Protein 7JID (pdb70)

Radius of gyration: 26.34 Å; Cα contacts (8 Å, |Δi|>4): 1185; chains: 2; bounding box: 54×56×80 Å

Solvent-accessible surface area: 23822 Å² total; per-residue (Å²): 90,57,0,0,0,4,25,30,181,30,51,23,0,29,44,0,15,141,35,0,100,148,76,68,29,100,27,31,23,17,158,16,154,8,25,59,24,53,19,0,49,149,23,1,44,139,35,150,5,63,18,0,0,0,23,39,28,74,45,65,20,119,79,67,70,27,28,10,10,5,57,59,122,57,48,24,26,38,0,1,69,14,0,0,2,0,0,0,0,0,0,23,7,0,65,138,76,127,20,11,1,0,3,14,7,9,0,21,0,0,49,17,40,10,106,146,49,102,126,66,145,6,20,48,23,122,51,89,16,71,10,96,33,4,22,26,2,6,0,7,1,7,0,5,34,0,3,63,54,2,69,127,38,1,0,1,0,0,14,2,34,26,0,4,46,138,60,43,90,55,0,17,0,29,54,7,53,83,94,105,64,4,8,34,32,31,0,0,0,0,0,4,58,36,0,2,59,19,3,0,51,0,0,76,92,119,32,38,3,4,4,0,4,0,0,17,34,29,0,11,20,49,72,0,4,29,29,0,76,101,71,72,72,112,138,38,118,65,104,72,19,49,56,128,84,28,89,88,105,51,124,7,26,51,5,7,0,25,2,23,7,95,81,1,69,87,94,37,103,132,17,40,66,2,58,64,0,0,108,69,0,0,59,118,9,174,105,106,136,38,62,0,0,0,5,25,40,192,32,51,24,0,46,41,0,8,140,31,0,93,143,65,42,10,99,26,34,20,23,157,17,153,6,27,55,30,64,14,0,50,158,14,1,39,124,30,150,5,63,19,0,0,0,22,36,28,74,44,71,18,121,78,74,76,27,28,7,10,5,54,53,121,59,52,24,24,35,0,1,68,14,0,0,1,1,0,0,0,0,0,22,6,0,70,142,79,122,23,10,0,0,3,15,8,9,0,22,0,0,51,16,37,11,103,154,51,95,126,66,140,7,17,50,21,116,52,101,17,71,11,96,33,5,20,25,2,7,0,7,2,8,0,5,36,0,3,58,52,3,69,127,36,1,0,1,0,0,13,2,35,27,0,3,42,135,127,38,96,51,0,16,0,16,59,7,80,84,96,98,79,3,9,34,31,32,0,1,0,0,0,4,42,20,0,2,59,19,3,2,54,0,0,66,98,107,31,36,4,5,5,0,3,0,0,15,35,39,1,9,18,45,92,0,2,31,27,10,79,99,80,85,99,116,114,24,119,67,104,76,28,45,70,127,89,28,89,91,120,54,87,8,30,47,6,8,0,25,2,23,8,95,83,0,68,97,90,43,106,134,14,34,63,3,69,72,0,0,120,77,0,0,60,134,77

InterPro domains:
  IPR005913 dTDP-4-dehydrorhamnose reductase [PTHR10491] (2-286)
  IPR029903 RmlD-like, substrate binding domain [PF04321] (1-130)
  IPR036291 NAD(P)-binding domain superfamily [SSF51735] (1-277)

Organism: Acanthamoeba polyphaga mimivirus (NCBI:txid212035)

Secondary structure (DSSP, 8-state):
-EEEEETTTSHHHHHHHHHHHHTT-EEEE--S-TT-HHHHHHHHHHH--SEEEE------BTTBSSGGGGGSTT-HHHHHIIIIIHHHHHHHHHHHTT-EEEEEEESTT--B--S--TT---B-TTPPP---SSHHHHHHHHHHHHHGGGTTTEEEEEE-S-B-SS--TTSHHHHHHH-SEE----B---BHHHHHHHHHHHHHTT--EEEE-S-SS-B-HHHHHHHHHHHT-TT---EE--HHHHHHHSSS----BPBP-HHHHHH-TTSPPHHHHHHHHHHH---/---EEEEETTTSHHHHHHHHHHHHTT-EEEE--S-TT-HHHHHHHHHHH--SEEEE------BTTBSSGGGGGSTT-HHHHHIIIIIHHHHHHHHHHHTT-EEEEEEESTT--B--S--TT---B-TTPPP---SSHHHHHHHHHHHHHGGGTTTEEEEEE-S-B-SS--TTSHHHHHHH-SEE----B---BHHHHHHHHHHHHHTT--EEEE-S-SS-B-HHHHHHHHHHHT-TT---EE--HHHHHHHSSS----B-B--HHHHHH-TTSPPHHHHHHHHHHT-

Nearest PDB structures (foldseek):
  7jid-assembly1_B  TM=1.001E+00  e=6.256E-58  Acanthamoeba polyphaga mimivirus
  4qqr-assembly1_A  TM=9.278E-01  e=8.305E-26  Arabidopsis thaliana
  4qqr-assembly1_B  TM=9.339E-01  e=2.997E-25  Arabidopsis thaliana
  1bxk-assembly1_A  TM=7.014E-01  e=3.763E-10  Escherichia coli
  1bxk-assembly1_B  TM=6.712E-01  e=4.752E-10  Escherichia coli

B-factor: mean 19.48, std 9.85, range [5.67, 82.13]

Structure (mmCIF, N/CA/C/O backbone):
data_7JID
#
_entry.id   7JID
#
_cell.length_a   49.803
_cell.length_b   52.989
_cell.length_c   70.149
_cell.angle_alpha   81.940
_cell.angle_beta   88.680
_cell.angle_gamma   66.740
#
_symmetry.space_group_name_H-M   'P 1'
#
loop_
_entity.id
_entity.type
_entity.pdbx_description
1 polymer 'UDP-L-Rhamnose Synthase'
2 non-polymer '[[(2~{R},3~{S},4~{R},5~{R})-5-[2,4-bis(oxidanylidene)pyrimidin-1-yl]-3,4-bis(oxidanyl)oxolan-2-yl]methoxy-oxidanyl-phosphoryl] [(2~{R},3~{R},4~{R},5~{R},6~{S})-6-methyl-3,4,5-tris(oxidanyl)oxan-2-yl] hydrogen phosphate'
3 non-polymer 'NADP NICOTINAMIDE-ADENINE-DINUCLEOTIDE PHOSPHATE'
4 non-polymer 1,2-ETHANEDIOL
5 water water
#
loop_
_atom_site.group_PDB
_atom_site.id
_atom_site.type_symbol
_atom_site.label_atom_id
_atom_site.label_alt_id
_atom_site.label_comp_id
_atom_site.label_asym_id
_atom_site.label_entity_id
_atom_site.label_seq_id
_atom_site.pdbx_PDB_ins_code
_atom_site.Cartn_x
_atom_site.Cartn_y
_atom_site.Cartn_z
_atom_site.occupancy
_atom_site.B_iso_or_equiv
_atom_site.auth_seq_id
_atom_site.auth_comp_id
_atom_site.auth_asym_id
_atom_site.auth_atom_id
_atom_site.pdbx_PDB_model_num
ATOM 1 N N . MET A 1 4 ? -0.978 58.355 3.715 1.00 26.80 1 MET A N 1
ATOM 2 C CA . MET A 1 4 ? -0.675 57.654 5.010 1.00 24.05 1 MET A CA 1
ATOM 3 C C . MET A 1 4 ? 0.406 58.416 5.791 1.00 20.89 1 MET A C 1
ATOM 4 O O . MET A 1 4 ? 0.968 59.387 5.262 1.00 21.09 1 MET A O 1
ATOM 9 N N . LYS A 1 5 ? 0.702 57.953 7.007 1.00 20.12 2 LYS A N 1
ATOM 10 C CA . LYS A 1 5 ? 1.695 58.557 7.939 1.00 20.12 2 LYS A CA 1
ATOM 11 C C . LYS A 1 5 ? 2.931 57.654 8.016 1.00 17.34 2 LYS A C 1
ATOM 12 O O . LYS A 1 5 ? 2.773 56.489 8.387 1.00 17.37 2 LYS A O 1
ATOM 18 N N . TRP A 1 6 ? 4.094 58.204 7.667 1.00 15.52 3 TRP A N 1
ATOM 19 C CA . TRP A 1 6 ? 5.374 57.459 7.549 1.00 15.12 3 TRP A CA 1
ATOM 20 C C . TRP A 1 6 ? 6.356 58.006 8.579 1.00 14.77 3 TRP A C 1
ATOM 21 O O . TRP A 1 6 ? 6.720 59.223 8.490 1.00 17.04 3 TRP A O 1
ATOM 32 N N . LEU A 1 7 ? 6.740 57.172 9.539 1.00 15.07 4 LEU A N 1
ATOM 33 C CA . LEU A 1 7 ? 7.753 57.550 10.540 1.00 13.93 4 LEU A CA 1
ATOM 34 C C . LEU A 1 7 ? 9.127 57.109 10.013 1.00 12.76 4 LEU A C 1
ATOM 35 O O . LEU A 1 7 ? 9.275 55.907 9.801 1.00 13.16 4 LEU A O 1
ATOM 40 N N . ILE A 1 8 ? 10.028 58.058 9.846 1.00 13.63 5 ILE A N 1
ATOM 41 C CA . ILE A 1 8 ? 11.346 57.806 9.191 1.00 13.57 5 ILE A CA 1
ATOM 42 C C . ILE A 1 8 ? 12.454 57.989 10.226 1.00 13.70 5 ILE A C 1
ATOM 43 O O . ILE A 1 8 ? 12.698 59.124 10.668 1.00 15.68 5 ILE A O 1
ATOM 48 N N . PHE A 1 9 ? 13.186 56.915 10.461 1.00 13.24 6 PHE A N 1
ATOM 49 C CA . PHE A 1 9 ? 14.453 56.916 11.222 1.00 13.81 6 PHE A CA 1
ATOM 50 C C . PHE A 1 9 ? 15.599 57.122 10.231 1.00 12.19 6 PHE A C 1
ATOM 51 O O . PHE A 1 9 ? 15.569 56.479 9.172 1.00 11.81 6 PHE A O 1
ATOM 59 N N . GLY A 1 10 ? 16.513 58.038 10.519 1.00 12.85 7 GLY A N 1
ATOM 60 C CA . GLY A 1 10 ? 17.571 58.422 9.572 1.00 13.85 7 GLY A CA 1
ATOM 61 C C . GLY A 1 10 ? 17.084 59.448 8.560 1.00 15.71 7 GLY A C 1
ATOM 62 O O . GLY A 1 10 ? 17.674 59.582 7.461 1.00 15.58 7 GLY A O 1
ATOM 63 N N . ASN A 1 11 ? 16.010 60.183 8.879 1.00 17.26 8 ASN A N 1
ATOM 64 C CA . ASN A 1 11 ? 15.423 61.081 7.852 1.00 18.60 8 ASN A CA 1
ATOM 65 C C . ASN A 1 11 ? 16.332 62.281 7.537 1.00 17.83 8 ASN A C 1
ATOM 66 O O . ASN A 1 11 ? 16.069 62.918 6.520 1.00 19.58 8 ASN A O 1
ATOM 71 N N . LYS A 1 12 ? 17.366 62.581 8.333 1.00 16.67 9 LYS A N 1
ATOM 72 C CA . LYS A 1 12 ? 18.361 63.646 8.062 1.00 18.99 9 LYS A CA 1
ATOM 73 C C . LYS A 1 12 ? 19.554 63.074 7.314 1.00 15.92 9 LYS A C 1
ATOM 74 O O . LYS A 1 12 ? 20.434 63.828 6.923 1.00 18.38 9 LYS A O 1
ATOM 80 N N . GLY A 1 13 ? 19.601 61.762 7.148 1.00 14.56 10 GLY A N 1
ATOM 81 C CA . GLY A 1 13 ? 20.744 61.165 6.453 1.00 13.15 10 GLY A CA 1
ATOM 82 C C . GLY A 1 13 ? 20.639 61.346 4.950 1.00 12.71 10 GLY A C 1
ATOM 83 O O . GLY A 1 13 ? 19.601 61.836 4.445 1.00 13.73 10 GLY A O 1
ATOM 84 N N . TRP A 1 14 ? 21.662 60.893 4.219 1.00 12.70 11 TRP A N 1
ATOM 85 C CA . TRP A 1 14 ? 21.669 61.052 2.745 1.00 12.39 11 TRP A CA 1
ATOM 86 C C . TRP A 1 14 ? 20.448 60.356 2.140 1.00 12.38 11 TRP A C 1
ATOM 87 O O . TRP A 1 14 ? 19.681 61.006 1.405 1.00 13.77 11 TRP A O 1
ATOM 98 N N . ILE A 1 15 ? 20.314 59.042 2.333 1.00 10.92 12 ILE A N 1
ATOM 99 C CA . ILE A 1 15 ? 19.196 58.272 1.742 1.00 11.41 12 ILE A CA 1
ATOM 100 C C . ILE A 1 15 ? 17.887 58.672 2.402 1.00 11.43 12 ILE A C 1
ATOM 101 O O . ILE A 1 15 ? 16.920 58.818 1.696 1.00 12.26 12 ILE A O 1
ATOM 106 N N . GLY A 1 16 ? 17.846 58.778 3.728 1.00 11.94 13 GLY A N 1
ATOM 107 C CA . GLY A 1 16 ? 16.566 59.086 4.387 1.00 13.96 13 GLY A CA 1
ATOM 108 C C . GLY A 1 16 ? 15.999 60.414 3.940 1.00 14.17 13 GLY A C 1
ATOM 109 O O . GLY A 1 16 ? 14.764 60.473 3.758 1.00 14.40 13 GLY A O 1
ATOM 110 N N . SER A 1 17 ? 16.834 61.427 3.764 1.00 16.13 14 SER A N 1
ATOM 111 C CA . SER A 1 17 ? 16.434 62.753 3.226 1.00 17.19 14 SER A CA 1
ATOM 112 C C . SER A 1 17 ? 15.813 62.565 1.840 1.00 17.57 14 SER A C 1
ATOM 113 O O . SER A 1 17 ? 14.779 63.169 1.549 1.00 18.18 14 SER A O 1
ATOM 116 N N . MET A 1 18 ? 16.429 61.745 0.992 1.00 17.89 15 MET A N 1
ATOM 117 C CA A MET A 1 18 ? 15.975 61.559 -0.411 0.50 18.56 15 MET A CA 1
ATOM 118 C CA B MET A 1 18 ? 15.962 61.605 -0.409 0.50 17.80 15 MET A CA 1
ATOM 119 C C . MET A 1 18 ? 14.616 60.882 -0.427 1.00 17.61 15 MET A C 1
ATOM 120 O O . MET A 1 18 ? 13.733 61.319 -1.185 1.00 16.58 15 MET A O 1
ATOM 129 N N . VAL A 1 19 ? 14.472 59.835 0.371 1.00 15.57 16 VAL A N 1
ATOM 130 C CA . VAL A 1 19 ? 13.197 59.090 0.447 1.00 16.03 16 VAL A CA 1
ATOM 131 C C . VAL A 1 19 ? 12.124 60.035 0.998 1.00 17.64 16 VAL A C 1
ATOM 132 O O . VAL A 1 19 ? 11.019 60.030 0.467 1.00 18.48 16 VAL A O 1
ATOM 136 N N . SER A 1 20 ? 12.425 60.715 2.102 1.00 17.61 17 SER A N 1
ATOM 137 C CA A SER A 1 20 ? 11.508 61.690 2.751 0.50 19.70 17 SER A CA 1
ATOM 138 C CA B SER A 1 20 ? 11.483 61.669 2.744 0.50 18.27 17 SER A CA 1
ATOM 139 C C . SER A 1 20 ? 10.936 62.629 1.681 1.00 19.23 17 SER A C 1
ATOM 140 O O . SER A 1 20 ? 9.673 62.751 1.601 1.00 19.20 17 SER A O 1
ATOM 145 N N . LYS A 1 21 ? 11.821 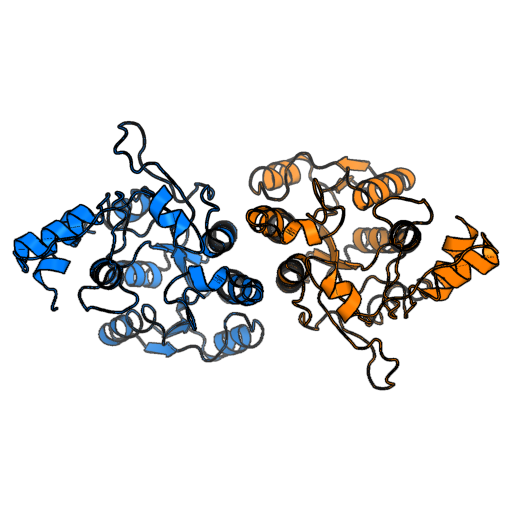63.242 0.890 1.00 22.01 18 LYS A N 1
ATOM 146 C CA . LYS A 1 21 ? 11.456 64.223 -0.175 1.00 24.24 18 LYS A CA 1
ATOM 147 C C . LYS A 1 21 ? 10.476 63.603 -1.166 1.00 25.66 18 LYS A C 1
ATOM 148 O O . LYS A 1 21 ? 9.490 64.285 -1.526 1.00 25.34 18 LYS A O 1
ATOM 154 N N . ILE A 1 22 ? 10.740 62.371 -1.609 1.00 22.54 19 ILE A N 1
ATOM 155 C CA . ILE A 1 22 ? 9.873 61.661 -2.582 1.00 22.24 19 ILE A CA 1
ATOM 156 C C . ILE A 1 22 ? 8.528 61.328 -1.933 1.00 23.16 19 ILE A C 1
ATOM 157 O O . ILE A 1 22 ? 7.524 61.448 -2.618 1.00 23.45 19 ILE A O 1
ATOM 162 N N . LEU A 1 23 ? 8.492 60.889 -0.668 1.00 19.66 20 LEU A N 1
ATOM 163 C CA . LEU A 1 23 ? 7.219 60.551 0.017 1.00 18.67 20 LEU A CA 1
ATOM 164 C C . LEU A 1 23 ? 6.337 61.808 0.060 1.00 23.05 20 LEU A C 1
ATOM 165 O O . LEU A 1 23 ? 5.098 61.677 -0.131 1.00 22.13 20 LEU A O 1
ATOM 170 N N . GLU A 1 24 ? 6.960 62.971 0.252 1.00 24.25 21 GLU A N 1
ATOM 171 C CA . GLU A 1 24 ? 6.268 64.270 0.444 1.00 27.62 21 GLU A CA 1
ATOM 172 C C . GLU A 1 24 ? 5.748 64.769 -0.909 1.00 31.51 21 GLU A C 1
ATOM 173 O O . GLU A 1 24 ? 4.590 65.227 -0.949 1.00 28.03 21 GLU A O 1
ATOM 179 N N . GLN A 1 25 ? 6.528 64.602 -1.982 1.00 31.50 22 GLN A N 1
ATOM 180 C CA . GLN A 1 25 ? 6.086 64.940 -3.366 1.00 33.50 22 GLN A CA 1
ATOM 181 C C . GLN A 1 25 ? 4.904 64.035 -3.766 1.00 33.42 22 GLN A C 1
ATOM 182 O O . GLN A 1 25 ? 4.028 64.499 -4.515 1.00 31.58 22 GLN A O 1
ATOM 188 N N . GLN A 1 26 ? 4.855 62.796 -3.271 1.00 28.92 23 GLN A N 1
ATOM 189 C CA . GLN A 1 26 ? 3.769 61.824 -3.544 1.00 29.32 23 GLN A CA 1
ATOM 190 C C . GLN A 1 26 ? 2.521 62.127 -2.695 1.00 29.70 23 GLN A C 1
ATOM 191 O O . GLN A 1 26 ? 1.548 61.368 -2.812 1.00 30.34 23 GLN A O 1
ATOM 197 N N . GLY A 1 27 ? 2.554 63.156 -1.844 1.00 31.65 24 GLY A N 1
ATOM 198 C CA . GLY A 1 27 ? 1.398 63.571 -1.021 1.00 31.27 24 GLY A CA 1
ATOM 199 C C . GLY A 1 27 ? 1.306 62.806 0.292 1.00 31.89 24 GLY A C 1
ATOM 200 O O . GLY A 1 27 ? 0.225 62.824 0.920 1.00 29.55 24 GLY A O 1
ATOM 201 N N . GLU A 1 28 ? 2.378 62.122 0.712 1.00 27.77 25 GLU A N 1
ATOM 202 C CA . GLU A 1 28 ? 2.363 61.388 2.001 1.00 25.12 25 GLU A CA 1
ATOM 203 C C . GLU A 1 28 ? 2.770 62.324 3.139 1.00 22.25 25 GLU A C 1
ATOM 204 O O . GLU A 1 28 ? 3.474 63.323 2.897 1.00 24.28 25 GLU A O 1
ATOM 210 N N . GLN A 1 29 ? 2.337 61.991 4.353 1.00 21.35 26 GLN A N 1
ATOM 211 C CA . GLN A 1 29 ? 2.765 62.688 5.587 1.00 22.88 26 GLN A CA 1
ATOM 212 C C . GLN A 1 29 ? 4.015 61.976 6.121 1.00 19.64 26 GLN A C 1
ATOM 213 O O . GLN A 1 29 ? 3.920 60.819 6.414 1.00 18.91 26 GLN A O 1
ATOM 219 N N . VAL A 1 30 ? 5.125 62.690 6.228 1.00 22.77 27 VAL A N 1
ATOM 220 C CA . VAL A 1 30 ? 6.410 62.146 6.734 1.00 23.57 27 VAL A CA 1
ATOM 221 C C . VAL A 1 30 ? 6.669 62.748 8.116 1.00 21.79 27 VAL A C 1
ATOM 222 O O . VAL A 1 30 ? 6.629 64.000 8.246 1.00 22.11 27 VAL A O 1
ATOM 226 N N . VAL A 1 31 ? 6.949 61.886 9.087 1.00 20.24 28 VAL A N 1
ATOM 227 C CA . VAL A 1 31 ? 7.365 62.273 10.467 1.00 19.32 28 VAL A CA 1
ATOM 228 C C . VAL A 1 31 ? 8.813 61.811 10.640 1.00 18.22 28 VAL A C 1
ATOM 229 O O . VAL A 1 31 ? 9.038 60.593 10.547 1.00 18.10 28 VAL A O 1
ATOM 233 N N . GLY A 1 32 ? 9.749 62.747 10.778 1.00 16.49 29 GLY A N 1
ATOM 234 C CA . GLY A 1 32 ? 11.132 62.409 11.165 1.00 18.09 29 GLY A CA 1
ATOM 235 C C . GLY A 1 32 ? 11.157 61.922 12.601 1.00 17.57 29 GLY A C 1
ATOM 236 O O . GLY A 1 32 ? 10.715 62.668 13.475 1.00 20.29 29 GLY A O 1
ATOM 237 N N . ALA A 1 33 ? 11.638 60.709 12.864 1.00 16.19 30 ALA A N 1
ATOM 238 C CA . ALA A 1 33 ? 11.719 60.146 14.227 1.00 15.31 30 ALA A CA 1
ATOM 239 C C . ALA A 1 33 ? 12.633 61.020 15.084 1.00 16.61 30 ALA A C 1
ATOM 240 O O . ALA A 1 33 ? 13.751 61.384 14.668 1.00 17.02 30 ALA A O 1
ATOM 242 N N . GLN A 1 34 ? 12.160 61.357 16.282 1.00 19.77 31 GLN A N 1
ATOM 243 C CA . GLN A 1 34 ? 12.986 62.058 17.293 1.00 20.89 31 GLN A CA 1
ATOM 244 C C . GLN A 1 34 ? 13.765 61.055 18.150 1.00 19.18 31 GLN A C 1
ATOM 245 O O . GLN A 1 34 ? 14.788 61.476 18.735 1.00 20.43 31 GLN A O 1
ATOM 251 N N . SER A 1 35 ? 13.339 59.795 18.238 1.00 16.07 32 SER A N 1
ATOM 252 C CA . SER A 1 35 ? 14.002 58.798 19.120 1.00 16.50 32 SER A CA 1
ATOM 253 C C . SER A 1 35 ? 15.223 58.204 18.402 1.00 15.39 32 SER A C 1
ATOM 254 O O . SER A 1 35 ? 15.202 58.141 17.167 1.00 14.30 32 SER A O 1
ATOM 257 N N . ARG A 1 36 ? 16.251 57.855 19.172 1.00 14.29 33 ARG A N 1
ATOM 258 C CA . ARG A 1 36 ? 17.397 57.045 18.695 1.00 13.67 33 ARG A CA 1
ATOM 259 C C . ARG A 1 36 ? 16.927 55.594 18.644 1.00 12.72 33 ARG A C 1
ATOM 260 O O . ARG A 1 36 ? 16.237 55.134 19.565 1.00 12.51 33 ARG A O 1
ATOM 268 N N . ALA A 1 37 ? 17.264 54.886 17.569 1.00 12.47 34 ALA A N 1
ATOM 269 C CA . ALA A 1 37 ? 16.708 53.543 17.322 1.00 11.29 34 ALA A CA 1
ATOM 270 C C . ALA A 1 37 ? 17.142 52.569 18.416 1.00 11.44 34 ALA A C 1
ATOM 271 O O . ALA A 1 37 ? 16.427 51.629 18.637 1.00 11.22 34 ALA A O 1
ATOM 273 N N . ASP A 1 38 ? 18.322 52.803 18.982 1.00 10.04 35 ASP A N 1
ATOM 274 C CA . ASP A 1 38 ? 18.902 51.988 20.063 1.00 10.56 35 ASP A CA 1
ATOM 275 C C . ASP A 1 38 ? 18.313 52.329 21.438 1.00 12.15 35 ASP A C 1
ATOM 276 O O . ASP A 1 38 ? 18.674 51.672 22.407 1.00 12.36 35 ASP A O 1
ATOM 281 N N . ASP A 1 39 ? 17.466 53.364 21.525 1.00 12.90 36 ASP A N 1
ATOM 282 C CA . ASP A 1 39 ? 16.800 53.767 22.784 1.00 13.58 36 ASP A CA 1
ATOM 283 C C . ASP A 1 39 ? 15.430 53.089 22.742 1.00 13.56 36 ASP A C 1
ATOM 284 O O . ASP A 1 39 ? 14.463 53.751 22.410 1.00 15.65 36 ASP A O 1
ATOM 289 N N . GLU A 1 40 ? 15.379 51.785 22.955 1.00 12.89 37 GLU A N 1
ATOM 290 C CA . GLU A 1 40 ? 14.162 50.986 22.663 1.00 14.45 37 GLU A CA 1
ATOM 291 C C . GLU A 1 40 ? 12.961 51.587 23.402 1.00 14.99 37 GLU A C 1
ATOM 292 O O . GLU A 1 40 ? 11.874 51.599 22.859 1.00 14.77 37 GLU A O 1
ATOM 298 N N . SER A 1 41 ? 13.110 52.075 24.621 1.00 15.91 38 SER A N 1
ATOM 299 C CA A SER A 1 41 ? 11.936 52.618 25.351 0.50 15.91 38 SER A CA 1
ATOM 300 C CA B SER A 1 41 ? 11.958 52.647 25.371 0.50 16.22 38 SER A CA 1
ATOM 301 C C . SER A 1 41 ? 11.452 53.918 24.684 1.00 16.10 38 SER A C 1
ATOM 302 O O . SER A 1 41 ? 10.215 54.094 24.592 1.00 18.24 38 SER A O 1
ATOM 307 N N . ALA A 1 42 ? 12.344 54.785 24.228 1.00 15.76 39 ALA A N 1
ATOM 308 C CA . ALA A 1 42 ? 11.940 56.023 23.516 1.00 15.94 39 ALA A CA 1
ATOM 309 C C . ALA A 1 42 ? 11.276 55.666 22.169 1.00 17.39 39 ALA A C 1
ATOM 310 O O . ALA A 1 42 ? 10.274 56.321 21.769 1.00 16.41 39 ALA A O 1
ATOM 312 N N . VAL A 1 43 ? 11.801 54.650 21.474 1.00 14.23 40 VAL A N 1
ATOM 313 C CA . VAL A 1 43 ? 11.233 54.208 20.170 1.00 14.26 40 VAL A CA 1
ATOM 314 C C . VAL A 1 43 ? 9.781 53.764 20.405 1.00 15.54 40 VAL A C 1
ATOM 315 O O . VAL A 1 43 ? 8.870 54.185 19.631 1.00 15.44 40 VAL A O 1
ATOM 319 N N . GLU A 1 44 ? 9.550 52.941 21.428 1.00 16.36 41 GLU A N 1
ATOM 320 C CA . GLU A 1 44 ? 8.190 52.394 21.652 1.00 17.98 41 GLU A CA 1
ATOM 321 C C . GLU A 1 44 ? 7.268 53.546 22.057 1.00 18.12 41 GLU A C 1
ATOM 322 O O . GLU A 1 44 ? 6.140 53.561 21.574 1.00 19.19 41 GLU A O 1
ATOM 328 N N . ARG A 1 45 ? 7.734 54.491 22.868 1.00 18.98 42 ARG A N 1
ATOM 329 C CA . ARG A 1 45 ? 6.904 55.670 23.223 1.00 20.42 42 ARG A CA 1
ATOM 330 C C . ARG A 1 45 ? 6.569 56.431 21.935 1.00 20.05 42 ARG A C 1
ATOM 331 O O . ARG A 1 45 ? 5.388 56.831 21.771 1.00 17.08 42 ARG A O 1
ATOM 339 N N . GLU A 1 46 ? 7.547 56.643 21.052 1.00 18.86 43 GLU A N 1
ATOM 340 C CA . GLU A 1 46 ? 7.342 57.456 19.823 1.00 19.12 43 GLU A CA 1
ATOM 341 C C . GLU A 1 46 ? 6.343 56.743 18.913 1.00 18.62 43 GLU A C 1
ATOM 342 O O . GLU A 1 46 ? 5.428 57.415 18.387 1.00 19.47 43 GLU A O 1
ATOM 348 N N . ILE A 1 47 ? 6.504 55.446 18.720 1.00 16.68 44 ILE A N 1
ATOM 349 C CA . ILE A 1 47 ? 5.631 54.643 17.825 1.00 17.10 44 ILE A CA 1
ATOM 350 C C . ILE A 1 47 ? 4.220 54.583 18.408 1.00 20.58 44 ILE A C 1
ATOM 351 O O . ILE A 1 47 ? 3.262 54.737 17.641 1.00 19.78 44 ILE A O 1
ATOM 356 N N . SER A 1 48 ? 4.113 54.408 19.720 1.00 18.12 45 SER A N 1
ATOM 357 C CA . SER A 1 48 ? 2.809 54.294 20.408 1.00 20.30 45 SER A CA 1
ATOM 358 C C . SER A 1 48 ? 2.051 55.615 20.281 1.00 21.03 45 SER A C 1
ATOM 359 O O . SER A 1 48 ? 0.807 55.542 20.149 1.00 24.67 45 SER A O 1
ATOM 362 N N . GLU A 1 49 ? 2.750 56.751 20.303 1.00 23.82 46 GLU A N 1
ATOM 363 C CA . GLU A 1 49 ? 2.165 58.125 20.265 1.00 25.76 46 GLU A CA 1
ATOM 364 C C . GLU A 1 49 ? 1.877 58.550 18.814 1.00 28.43 46 GLU A C 1
ATOM 365 O O . GLU A 1 49 ? 0.766 59.048 18.534 1.00 28.91 46 GLU A O 1
ATOM 371 N N . ILE A 1 50 ? 2.835 58.382 17.906 1.00 24.29 47 ILE A N 1
ATOM 372 C CA . ILE A 1 50 ? 2.687 58.850 16.495 1.00 23.46 47 ILE A CA 1
ATOM 373 C C . ILE A 1 50 ? 1.663 57.977 15.750 1.00 20.92 47 ILE A C 1
ATOM 374 O O . ILE A 1 50 ? 1.001 58.529 14.863 1.00 24.30 47 ILE A O 1
ATOM 379 N N . LYS A 1 51 ? 1.609 56.670 16.015 1.00 20.62 48 LYS A N 1
ATOM 380 C CA . LYS A 1 51 ? 0.715 55.679 15.364 1.00 21.27 48 LYS A CA 1
ATOM 381 C C . LYS A 1 51 ? 0.928 55.747 13.856 1.00 21.06 48 LYS A C 1
ATOM 382 O O . LYS A 1 51 ? 0.008 55.964 13.074 1.00 18.43 48 LYS A O 1
ATOM 388 N N . PRO A 1 52 ? 2.168 55.572 13.367 1.00 17.61 49 PRO A N 1
ATOM 389 C CA . PRO A 1 52 ? 2.410 55.666 11.933 1.00 15.51 49 PRO A CA 1
ATOM 390 C C . PRO A 1 52 ? 1.806 54.444 11.241 1.00 13.89 49 PRO A C 1
ATOM 391 O O . PRO A 1 52 ? 1.661 53.417 11.863 1.00 16.33 49 PRO A O 1
ATOM 395 N N . ASP A 1 53 ? 1.514 54.583 9.939 1.00 15.92 50 ASP A N 1
ATOM 396 C CA . ASP A 1 53 ? 1.065 53.479 9.063 1.00 14.55 50 ASP A CA 1
ATOM 397 C C . ASP A 1 53 ? 2.272 52.684 8.556 1.00 13.26 50 ASP A C 1
ATOM 398 O O . ASP A 1 53 ? 2.131 51.495 8.306 1.00 13.47 50 ASP A O 1
ATOM 403 N N . ARG A 1 54 ? 3.409 53.358 8.476 1.00 13.54 51 ARG A N 1
ATOM 404 C CA . ARG A 1 54 ? 4.654 52.742 7.960 1.00 13.03 51 ARG A CA 1
ATOM 405 C C . ARG A 1 54 ? 5.803 53.298 8.779 1.00 12.50 51 ARG A C 1
ATOM 406 O O . ARG A 1 54 ? 5.820 54.525 9.049 1.00 13.83 51 ARG A O 1
ATOM 414 N N . VAL A 1 55 ? 6.797 52.460 9.047 1.00 13.27 52 VAL A N 1
ATOM 415 C CA . VAL A 1 55 ? 8.099 52.908 9.602 1.00 13.40 52 VAL A CA 1
ATOM 416 C C . VAL A 1 55 ? 9.194 52.532 8.596 1.00 12.09 52 VAL A C 1
ATOM 417 O O . VAL A 1 55 ? 9.128 51.448 8.014 1.00 11.40 52 VAL A O 1
ATOM 421 N N . MET A 1 56 ? 10.150 53.414 8.436 1.00 11.61 53 MET A N 1
ATOM 422 C CA . MET A 1 56 ? 11.340 53.087 7.599 1.00 12.56 53 MET A CA 1
ATOM 423 C C . MET A 1 56 ? 12.608 53.414 8.366 1.00 11.46 53 MET A C 1
ATOM 424 O O . MET A 1 56 ? 12.651 54.396 9.100 1.00 12.58 53 MET A O 1
ATOM 429 N N . SER A 1 57 ? 13.622 52.593 8.131 1.00 11.32 54 SER A N 1
ATOM 430 C CA . SER A 1 57 ? 14.955 52.693 8.751 1.00 10.41 54 SER A CA 1
ATOM 431 C C . SER A 1 57 ? 16.000 52.981 7.661 1.00 9.69 54 SER A C 1
ATOM 432 O O . SER A 1 57 ? 16.291 52.080 6.841 1.00 8.84 54 SER A O 1
ATOM 435 N N . PHE A 1 58 ? 16.588 54.162 7.724 1.00 9.96 55 PHE A N 1
ATOM 436 C CA . PHE A 1 58 ? 17.747 54.579 6.895 1.00 10.77 55 PHE A CA 1
ATOM 437 C C . PHE A 1 58 ? 18.923 54.911 7.785 1.00 10.74 55 PHE A C 1
ATOM 438 O O . PHE A 1 58 ? 19.557 55.943 7.556 1.00 11.94 55 PHE A O 1
ATOM 446 N N . ILE A 1 59 ? 19.155 54.073 8.788 1.00 10.41 56 ILE A N 1
ATOM 447 C CA . ILE A 1 59 ? 20.169 54.377 9.824 1.00 10.59 56 ILE A CA 1
ATOM 448 C C . ILE A 1 59 ? 21.365 53.453 9.610 1.00 10.24 56 ILE A C 1
ATOM 449 O O . ILE A 1 59 ? 21.229 52.314 9.118 1.00 10.35 56 ILE A O 1
ATOM 454 N N . GLY A 1 60 ? 22.477 53.902 10.165 1.00 12.51 57 GLY A N 1
ATOM 455 C CA . GLY A 1 60 ? 23.688 53.080 10.309 1.00 12.09 57 GLY A CA 1
ATOM 456 C C . GLY A 1 60 ? 24.896 53.940 10.554 1.00 12.05 57 GLY A C 1
ATOM 457 O O . GLY A 1 60 ? 24.780 55.180 10.554 1.00 11.65 57 GLY A O 1
ATOM 458 N N . ARG A 1 61 ? 26.023 53.287 10.743 1.00 12.04 58 ARG A N 1
ATOM 459 C CA . ARG A 1 61 ? 27.288 53.980 11.050 1.00 11.22 58 ARG A CA 1
ATOM 460 C C . ARG A 1 61 ? 28.298 53.512 10.020 1.00 12.27 58 ARG A C 1
ATOM 461 O O . ARG A 1 61 ? 28.651 52.341 10.041 1.00 11.00 58 ARG A O 1
ATOM 469 N N . THR A 1 62 ? 28.624 54.386 9.074 1.00 13.00 59 THR A N 1
ATOM 470 C CA . THR A 1 62 ? 29.309 53.981 7.812 1.00 13.33 59 THR A CA 1
ATOM 471 C C . THR A 1 62 ? 30.457 54.918 7.455 1.00 14.67 59 THR A C 1
ATOM 472 O O . THR A 1 62 ? 31.085 54.678 6.400 1.00 14.27 59 THR A O 1
ATOM 476 N N . HIS A 1 63 ? 30.691 55.903 8.303 1.00 14.22 60 HIS A N 1
ATOM 477 C CA . HIS A 1 63 ? 31.729 56.959 8.133 1.00 14.48 60 HIS A CA 1
ATOM 478 C C . HIS A 1 63 ? 31.701 57.790 9.396 1.00 17.17 60 HIS A C 1
ATOM 479 O O . HIS A 1 63 ? 30.682 57.763 10.136 1.00 15.33 60 HIS A O 1
ATOM 486 N N . GLY A 1 64 ? 32.682 58.652 9.538 1.00 18.60 61 GLY A N 1
ATOM 487 C CA . GLY A 1 64 ? 32.720 59.547 10.700 1.00 20.58 61 GLY A CA 1
ATOM 488 C C . GLY A 1 64 ? 33.994 60.358 10.657 1.00 24.76 61 GLY A C 1
ATOM 489 O O . GLY A 1 64 ? 34.670 60.384 9.628 1.00 21.95 61 GLY A O 1
ATOM 490 N N . PRO A 1 65 ? 34.310 61.041 11.774 1.00 28.89 62 PRO A N 1
ATOM 491 C CA . PRO A 1 65 ? 35.463 61.945 11.818 1.00 27.60 62 PRO A CA 1
ATOM 492 C C . PRO A 1 65 ? 36.749 61.218 11.402 1.00 24.78 62 PRO A C 1
ATOM 493 O O . PRO A 1 65 ? 37.062 60.118 11.904 1.00 24.44 62 PRO A O 1
ATOM 497 N N . GLY A 1 66 ? 37.434 61.781 10.404 1.00 27.33 63 GLY A N 1
ATOM 498 C CA . GLY A 1 66 ? 38.731 61.248 9.952 1.00 25.11 63 GLY A CA 1
ATOM 499 C C . GLY A 1 66 ? 38.579 60.218 8.847 1.00 24.15 63 GLY A C 1
ATOM 500 O O . GLY A 1 66 ? 39.574 59.952 8.167 1.00 22.80 63 GLY A O 1
ATOM 501 N N . TYR A 1 67 ? 37.388 59.633 8.662 1.00 21.03 64 TYR A N 1
ATOM 502 C CA . TYR A 1 67 ? 37.186 58.498 7.726 1.00 21.48 64 TYR A CA 1
ATOM 503 C C . TYR A 1 67 ? 35.832 58.615 7.007 1.00 18.52 64 TYR A C 1
ATOM 504 O O . TYR A 1 67 ? 34.803 58.330 7.649 1.00 20.80 64 TYR A O 1
ATOM 513 N N . SER A 1 68 ? 35.834 58.854 5.694 1.00 16.79 65 SER A N 1
ATOM 514 C CA . SER A 1 68 ? 34.619 59.045 4.855 1.00 15.86 65 SER A CA 1
ATOM 515 C C . SER A 1 68 ? 34.024 57.702 4.411 1.00 15.34 65 SER A C 1
ATOM 516 O O . SER A 1 68 ? 33.172 57.713 3.493 1.00 16.68 65 SER A O 1
ATOM 519 N N . THR A 1 69 ? 34.536 56.616 4.976 1.00 13.22 66 THR A N 1
ATOM 520 C CA . THR A 1 69 ? 34.193 55.236 4.553 1.00 12.58 66 THR A CA 1
ATOM 521 C C . THR A 1 69 ? 33.992 54.356 5.782 1.00 11.89 66 THR A C 1
ATOM 522 O O . THR A 1 69 ? 34.302 54.761 6.905 1.00 12.51 66 THR A O 1
ATOM 526 N N . ILE A 1 70 ? 33.604 53.102 5.541 1.00 11.03 67 ILE A N 1
ATOM 527 C CA . ILE A 1 70 ? 33.436 52.100 6.612 1.00 11.82 67 ILE A CA 1
ATOM 528 C C . ILE A 1 70 ? 34.759 51.825 7.293 1.00 11.90 67 ILE A C 1
ATOM 529 O O . ILE A 1 70 ? 34.742 51.182 8.349 1.00 10.86 67 ILE A O 1
ATOM 534 N N . ASP A 1 71 ? 35.878 52.361 6.790 1.00 11.96 68 ASP A N 1
ATOM 535 C CA . ASP A 1 71 ? 37.149 52.207 7.521 1.00 13.15 68 ASP A CA 1
ATOM 536 C C . ASP A 1 71 ? 37.023 52.810 8.930 1.00 11.79 68 ASP A C 1
ATOM 537 O O . ASP A 1 71 ? 37.776 52.425 9.839 1.00 12.67 68 ASP A O 1
ATOM 542 N N . TYR A 1 72 ? 36.098 53.743 9.102 1.00 11.88 69 TYR A N 1
ATOM 543 C CA . TYR A 1 72 ? 35.841 54.487 10.356 1.00 13.18 69 TYR A CA 1
ATOM 544 C C . TYR A 1 72 ? 35.660 53.441 11.458 1.00 12.25 69 TYR A C 1
ATOM 545 O O . TYR A 1 72 ? 36.111 53.638 12.595 1.00 13.71 69 TYR A O 1
ATOM 554 N N . LEU A 1 73 ? 34.945 52.333 11.169 1.00 11.70 70 LEU A N 1
ATOM 555 C CA . LEU A 1 73 ? 34.567 51.345 12.213 1.00 13.25 70 LEU A CA 1
ATOM 556 C C . LEU A 1 73 ? 35.726 50.456 12.642 1.00 13.51 70 LEU A C 1
ATOM 557 O O . LEU A 1 73 ? 35.539 49.723 13.603 1.00 13.14 70 LEU A O 1
ATOM 562 N N . GLU A 1 74 ? 36.892 50.524 11.982 1.00 13.56 71 GLU A N 1
ATOM 563 C CA . GLU A 1 74 ? 38.019 49.619 12.329 1.00 13.97 71 GLU A CA 1
ATOM 564 C C . GLU A 1 74 ? 38.836 50.186 13.506 1.00 16.81 71 GLU A C 1
ATOM 565 O O . GLU A 1 74 ? 39.610 49.415 14.093 1.00 17.33 71 GLU A O 1
ATOM 571 N N . GLN A 1 75 ? 38.621 51.448 13.855 1.00 15.42 72 GLN A N 1
ATOM 572 C CA . GLN A 1 75 ? 39.354 52.137 14.954 1.00 17.37 72 GLN A CA 1
ATOM 573 C C . GLN A 1 75 ? 38.966 51.550 16.317 1.00 18.65 72 GLN A C 1
ATOM 574 O O . GLN A 1 75 ? 37.763 51.249 16.553 1.00 15.46 72 GLN A O 1
ATOM 580 N N . SER A 1 76 ? 39.931 51.420 17.226 1.00 20.85 73 SER A N 1
ATOM 581 C CA . SER A 1 76 ? 39.674 51.000 18.632 1.00 20.51 73 SER A CA 1
ATOM 582 C C . SER A 1 76 ? 38.593 51.895 19.242 1.00 18.51 73 SER A C 1
ATOM 583 O O . SER A 1 76 ? 38.643 53.108 19.044 1.00 18.20 73 SER A O 1
ATOM 586 N N . GLY A 1 77 ? 37.566 51.307 19.848 1.00 16.28 74 GLY A N 1
ATOM 587 C CA . GLY A 1 77 ? 36.484 52.064 20.497 1.00 15.00 74 GLY A CA 1
ATOM 588 C C . GLY A 1 77 ? 35.277 52.239 19.608 1.00 13.79 74 GLY A C 1
ATOM 589 O O . GLY A 1 77 ? 34.272 52.782 20.104 1.00 13.96 74 GLY A O 1
ATOM 590 N N . LYS A 1 78 ? 35.354 51.818 18.340 1.00 12.66 75 LYS A N 1
ATOM 591 C CA . LYS A 1 78 ? 34.214 52.025 17.419 1.00 11.73 75 LYS A CA 1
ATOM 592 C C . LYS A 1 78 ? 33.314 50.797 17.328 1.00 12.74 75 LYS A C 1
ATOM 593 O O . LYS A 1 78 ? 32.258 50.936 16.682 1.00 12.99 75 LYS A O 1
ATOM 599 N N . LEU A 1 79 ? 33.720 49.648 17.840 1.00 10.66 76 LEU A N 1
ATOM 600 C CA . LEU A 1 79 ? 32.852 48.431 17.758 1.00 9.84 76 LEU A CA 1
ATOM 601 C C . LEU A 1 79 ? 31.506 48.782 18.390 1.00 9.20 76 LEU A C 1
ATOM 602 O O . LEU A 1 79 ? 30.455 48.357 17.876 1.00 8.68 76 LEU A O 1
ATOM 607 N N . VAL A 1 80 ? 31.512 49.446 19.549 1.00 9.29 77 VAL A N 1
ATOM 608 C CA . VAL A 1 80 ? 30.223 49.772 20.224 1.00 9.02 77 VAL A CA 1
ATOM 609 C C . VAL A 1 80 ? 29.324 50.580 19.274 1.00 10.03 77 VAL A C 1
ATOM 610 O O . VAL A 1 80 ? 28.107 50.308 19.215 1.00 9.04 77 VAL A O 1
ATOM 614 N N . GLU A 1 81 ? 29.851 51.556 18.534 1.00 10.31 78 GLU A N 1
ATOM 615 C CA . GLU A 1 81 ? 29.020 52.342 17.581 1.00 10.52 78 GLU A CA 1
ATOM 616 C C . GLU A 1 81 ? 28.537 51.433 16.453 1.00 9.13 78 GLU A C 1
ATOM 617 O O . GLU A 1 81 ? 27.394 51.526 16.066 1.00 9.49 78 GLU A O 1
ATOM 623 N N . ASN A 1 82 ? 29.405 50.547 15.980 1.00 9.04 79 ASN A N 1
ATOM 624 C CA . ASN A 1 82 ? 29.091 49.586 14.908 1.00 8.19 79 ASN A CA 1
ATOM 625 C C . ASN A 1 82 ? 27.880 48.762 15.367 1.00 8.29 79 ASN A C 1
ATOM 626 O O . ASN A 1 82 ? 26.867 48.743 14.661 1.00 9.46 79 ASN A O 1
ATOM 631 N N . VAL A 1 83 ? 27.975 48.061 16.501 1.00 7.82 80 VAL A N 1
ATOM 632 C CA . VAL A 1 83 ? 26.850 47.152 16.859 1.00 7.81 80 VAL A CA 1
ATOM 633 C C . VAL A 1 83 ? 25.620 48.007 17.173 1.00 8.60 80 VAL A C 1
ATOM 634 O O . VAL A 1 83 ? 24.513 47.610 16.820 1.00 8.68 80 VAL A O 1
ATOM 638 N N . LYS A 1 84 ? 25.798 49.151 17.841 1.00 8.65 81 LYS A N 1
ATOM 639 C CA . LYS A 1 84 ? 24.661 50.004 18.259 1.00 8.89 81 LYS A CA 1
ATOM 640 C C . LYS A 1 84 ? 23.849 50.386 17.005 1.00 8.98 81 LYS A C 1
ATOM 641 O O . LYS A 1 84 ? 22.577 50.277 17.010 1.00 9.49 81 LYS A O 1
ATOM 647 N N . ASP A 1 85 ? 24.502 50.948 15.991 1.00 8.24 82 ASP A N 1
ATOM 648 C CA . ASP A 1 85 ? 23.792 51.599 14.879 1.00 8.55 82 ASP A CA 1
ATOM 649 C C . ASP A 1 85 ? 23.472 50.593 13.790 1.00 8.10 82 ASP A C 1
ATOM 650 O O . ASP A 1 85 ? 22.517 50.836 13.050 1.00 8.76 82 ASP A O 1
ATOM 655 N N . ASN A 1 86 ? 24.328 49.575 13.599 1.00 6.93 83 ASN A N 1
ATOM 656 C CA . ASN A 1 86 ? 24.267 48.698 12.415 1.00 7.67 83 ASN A CA 1
ATOM 657 C C . ASN A 1 86 ? 23.592 47.365 12.763 1.00 7.34 83 ASN A C 1
ATOM 658 O O . ASN A 1 86 ? 23.342 46.617 11.801 1.00 9.28 83 ASN A O 1
ATOM 663 N N . LEU A 1 87 ? 23.331 47.088 14.054 1.00 7.07 84 LEU A N 1
ATOM 664 C CA . LEU A 1 87 ? 22.598 45.860 14.437 1.00 7.44 84 LEU A CA 1
ATOM 665 C C . LEU A 1 87 ? 21.555 46.198 15.494 1.00 7.81 84 LEU A C 1
ATOM 666 O O . LEU A 1 87 ? 20.347 45.895 15.279 1.00 7.94 84 LEU A O 1
ATOM 671 N N . TYR A 1 88 ? 21.977 46.644 16.681 1.00 7.79 85 TYR A N 1
ATOM 672 C CA . TYR A 1 88 ? 21.025 46.806 17.797 1.00 8.84 85 TYR A CA 1
ATOM 673 C C . TYR A 1 88 ? 19.852 47.720 17.437 1.00 8.17 85 TYR A C 1
ATOM 674 O O . TYR A 1 88 ? 18.664 47.305 17.683 1.00 9.21 85 TYR A O 1
ATOM 683 N N . GLY A 1 89 ? 20.089 48.951 16.972 1.00 8.66 86 GLY A N 1
ATOM 684 C CA . GLY A 1 89 ? 19.020 49.900 16.609 1.00 8.49 86 GLY A CA 1
ATOM 685 C C . GLY A 1 89 ? 18.034 49.251 15.639 1.00 8.60 86 GLY A C 1
ATOM 686 O O . GLY A 1 89 ? 16.819 49.254 15.882 1.00 8.63 86 GLY A O 1
ATOM 687 N N . PRO A 1 90 ? 18.501 48.694 14.502 1.00 7.99 87 PRO A N 1
ATOM 688 C CA . PRO A 1 90 ? 17.590 48.027 13.568 1.00 8.74 87 PRO A CA 1
ATOM 689 C C . PRO A 1 90 ? 16.771 46.898 14.225 1.00 9.00 87 PRO A C 1
ATOM 690 O O . PRO A 1 90 ? 15.611 46.775 13.901 1.00 9.55 87 PRO A O 1
ATOM 694 N N . LEU A 1 91 ? 17.352 46.108 15.118 1.00 9.06 88 LEU A N 1
ATOM 695 C CA . LEU A 1 91 ? 16.624 45.013 15.775 1.00 10.05 88 LEU A CA 1
ATOM 696 C C . LEU A 1 91 ? 15.537 45.622 16.682 1.00 10.38 88 LEU A C 1
ATOM 697 O O . LEU A 1 91 ? 14.439 45.011 16.758 1.00 11.84 88 LEU A O 1
ATOM 702 N N . CYS A 1 92 ? 15.825 46.720 17.382 1.00 9.74 89 CYS A N 1
ATOM 703 C CA . CYS A 1 92 ? 14.840 47.408 18.265 1.00 10.01 89 CYS A CA 1
ATOM 704 C C . CYS A 1 92 ? 13.625 47.819 17.422 1.00 10.43 89 CYS A C 1
ATOM 705 O O . CYS A 1 92 ? 12.436 47.517 17.803 1.00 10.97 89 CYS A O 1
ATOM 708 N N . LEU A 1 93 ? 13.882 48.411 16.256 1.00 10.59 90 LEU A N 1
ATOM 709 C CA . LEU A 1 93 ? 12.806 48.784 15.312 1.00 10.41 90 LEU A CA 1
ATOM 710 C C . LEU A 1 93 ? 12.030 47.551 14.871 1.00 10.44 90 LEU A C 1
ATOM 711 O O . LEU A 1 93 ? 10.755 47.604 14.878 1.00 11.53 90 LEU A O 1
ATOM 716 N N . ALA A 1 94 ? 12.696 46.439 14.538 1.00 9.37 91 ALA A N 1
ATOM 717 C CA . ALA A 1 94 ? 12.005 45.189 14.147 1.00 10.50 91 ALA A CA 1
ATOM 718 C C . ALA A 1 94 ? 11.088 44.724 15.288 1.00 11.39 91 ALA A C 1
ATOM 719 O O . ALA A 1 94 ? 9.869 44.480 15.043 1.00 11.31 91 ALA A O 1
ATOM 721 N N . PHE A 1 95 ? 11.612 44.625 16.499 1.00 11.11 92 PHE A N 1
ATOM 722 C CA . PHE A 1 95 ? 10.826 44.058 17.619 1.00 11.01 92 PHE A CA 1
ATOM 723 C C . PHE A 1 95 ? 9.609 44.943 17.859 1.00 10.54 92 PHE A C 1
ATOM 724 O O . PHE A 1 95 ? 8.508 44.417 18.077 1.00 13.92 92 PHE A O 1
ATOM 732 N N . ILE A 1 96 ? 9.816 46.240 17.906 1.00 12.68 93 ILE A N 1
ATOM 733 C CA . ILE A 1 96 ? 8.734 47.188 18.312 1.00 12.95 93 ILE A CA 1
ATOM 734 C C . ILE A 1 96 ? 7.741 47.345 17.166 1.00 14.41 93 ILE A C 1
ATOM 735 O O . ILE A 1 96 ? 6.505 47.293 17.425 1.00 15.15 93 ILE A O 1
ATOM 740 N N . CYS A 1 97 ? 8.188 47.470 15.915 1.00 14.16 94 CYS A N 1
ATOM 741 C CA . CYS A 1 97 ? 7.221 47.537 14.778 1.00 13.82 94 CYS A CA 1
ATOM 742 C C . CYS A 1 97 ? 6.372 46.265 14.743 1.00 14.86 94 CYS A C 1
ATOM 743 O O . CYS A 1 97 ? 5.147 46.410 14.574 1.00 14.63 94 CYS A O 1
ATOM 746 N N . GLN A 1 98 ? 6.970 45.095 14.961 1.00 13.17 95 GLN A N 1
ATOM 747 C CA . GLN A 1 98 ? 6.262 43.803 14.954 1.00 14.65 95 GLN A CA 1
ATOM 748 C C . GLN A 1 98 ? 5.195 43.821 16.044 1.00 15.72 95 GLN A C 1
ATOM 749 O O . GLN A 1 98 ? 4.032 43.421 15.771 1.00 16.40 95 GLN A O 1
ATOM 755 N N . LYS A 1 99 ? 5.558 44.262 17.245 1.00 15.81 96 LYS A N 1
ATOM 756 C CA . LYS A 1 99 ? 4.595 44.255 18.367 1.00 18.76 96 LYS A CA 1
ATOM 757 C C . LYS A 1 99 ? 3.376 45.094 17.998 1.00 19.08 96 LYS A C 1
ATOM 758 O O . LYS A 1 99 ? 2.253 44.617 18.304 1.00 20.86 96 LYS A O 1
ATOM 764 N N . TYR A 1 100 ? 3.577 46.283 17.416 1.00 18.50 97 TYR A N 1
ATOM 765 C CA . TYR A 1 100 ? 2.500 47.235 17.029 1.00 18.09 97 TYR A CA 1
ATOM 766 C C . TYR A 1 100 ? 1.874 46.846 15.665 1.00 17.73 97 TYR A C 1
ATOM 767 O O . TYR A 1 100 ? 0.968 47.581 15.207 1.00 20.61 97 TYR A O 1
ATOM 776 N N . ASN A 1 101 ? 2.327 45.771 15.019 1.00 19.05 98 ASN A N 1
ATOM 777 C CA . ASN A 1 101 ? 1.780 45.335 13.699 1.00 21.87 98 ASN A CA 1
ATOM 778 C C . ASN A 1 101 ? 1.922 46.476 12.694 1.00 19.74 98 ASN A C 1
ATOM 779 O O . ASN A 1 101 ? 0.975 46.722 11.903 1.00 18.70 98 ASN A O 1
ATOM 784 N N . ILE A 1 102 ? 3.056 47.187 12.715 1.00 15.96 99 ILE A N 1
ATOM 785 C CA . ILE A 1 102 ? 3.318 48.299 11.767 1.00 15.98 99 ILE A CA 1
ATOM 786 C C . ILE A 1 102 ? 4.446 47.847 10.827 1.00 13.57 99 ILE A C 1
ATOM 787 O O . ILE A 1 102 ? 5.487 47.399 11.314 1.00 15.65 99 ILE A O 1
ATOM 792 N N . HIS A 1 103 ? 4.189 47.897 9.532 1.00 12.12 100 HIS A N 1
ATOM 793 C CA . HIS A 1 103 ? 5.188 47.455 8.528 1.00 12.58 100 HIS A CA 1
ATOM 794 C C . HIS A 1 103 ? 6.470 48.281 8.688 1.00 10.37 100 HIS A C 1
ATOM 795 O O . HIS A 1 103 ? 6.394 49.513 8.752 1.00 12.17 100 HIS A O 1
ATOM 802 N N . LEU A 1 104 ? 7.623 47.606 8.686 1.00 11.20 101 LEU A N 1
ATOM 803 C CA . LEU A 1 104 ? 8.960 48.241 8.761 1.00 10.62 101 LEU A CA 1
ATOM 804 C C . LEU A 1 104 ? 9.707 47.930 7.470 1.00 10.01 101 LEU A C 1
ATOM 805 O O . LEU A 1 104 ? 9.786 46.760 7.115 1.00 9.88 101 LEU A O 1
ATOM 810 N N . THR A 1 105 ? 10.256 48.969 6.861 1.00 10.01 102 THR A N 1
ATOM 811 C CA . THR A 1 105 ? 11.291 48.844 5.812 1.00 10.50 102 THR A CA 1
ATOM 812 C C . THR A 1 105 ? 12.642 49.109 6.475 1.00 9.60 102 THR A C 1
ATOM 813 O O . THR A 1 105 ? 12.858 50.214 6.936 1.00 10.48 102 THR A O 1
ATOM 817 N N . TYR A 1 106 ? 13.512 48.114 6.414 1.00 9.78 103 TYR A N 1
ATOM 818 C CA . TYR A 1 106 ? 14.918 48.208 6.843 1.00 10.27 103 TYR A CA 1
ATOM 819 C C . TYR A 1 106 ? 15.804 48.275 5.594 1.00 9.26 103 TYR A C 1
ATOM 820 O O . TYR A 1 106 ? 15.866 47.328 4.847 1.00 8.50 103 TYR A O 1
ATOM 829 N N . LEU A 1 107 ? 16.501 49.388 5.407 1.00 9.40 104 LEU A N 1
ATOM 830 C CA . LEU A 1 107 ? 17.489 49.494 4.294 1.00 10.80 104 LEU A CA 1
ATOM 831 C C . LEU A 1 107 ? 18.808 48.905 4.769 1.00 11.02 104 LEU A C 1
ATOM 832 O O . LEU A 1 107 ? 19.457 49.517 5.644 1.00 10.89 104 LEU A O 1
ATOM 837 N N . GLY A 1 108 ? 19.085 47.660 4.350 1.00 9.74 105 GLY A N 1
ATOM 838 C CA . GLY A 1 108 ? 20.314 46.938 4.707 1.00 10.03 105 GLY A CA 1
ATOM 839 C C . GLY A 1 108 ? 21.342 47.031 3.598 1.00 9.80 105 GLY A C 1
ATOM 840 O O . GLY A 1 108 ? 21.468 48.035 2.906 1.00 9.60 105 GLY A O 1
ATOM 841 N N . THR A 1 109 ? 22.098 45.962 3.474 1.00 9.02 106 THR A N 1
ATOM 842 C CA . THR A 1 109 ? 23.249 45.925 2.559 1.00 7.79 106 THR A CA 1
ATOM 843 C C . THR A 1 109 ? 23.421 44.541 1.957 1.00 7.38 106 THR A C 1
ATOM 844 O O . THR A 1 109 ? 23.224 43.534 2.664 1.00 7.71 106 THR A O 1
ATOM 848 N N . GLY A 1 110 ? 23.882 44.534 0.697 1.00 7.17 107 GLY A N 1
ATOM 849 C CA . GLY A 1 110 ? 24.349 43.293 0.076 1.00 7.87 107 GLY A CA 1
ATOM 850 C C . GLY A 1 110 ? 25.864 43.164 0.161 1.00 9.00 107 GLY A C 1
ATOM 851 O O . GLY A 1 110 ? 26.351 42.168 -0.393 1.00 9.36 107 GLY A O 1
ATOM 852 N N . CYS A 1 111 ? 26.566 44.013 0.925 1.00 9.81 108 CYS A N 1
ATOM 853 C CA . CYS A 1 111 ? 28.045 43.895 1.115 1.00 10.33 108 CYS A CA 1
ATOM 854 C C . CYS A 1 111 ? 28.369 42.841 2.187 1.00 10.35 108 CYS A C 1
ATOM 855 O O . CYS A 1 111 ? 29.213 43.078 3.029 1.00 12.41 108 CYS A O 1
ATOM 858 N N . ILE A 1 112 ? 27.690 41.693 2.132 1.00 9.32 109 ILE A N 1
ATOM 859 C CA . ILE A 1 112 ? 27.842 40.569 3.105 1.00 9.65 109 ILE A CA 1
ATOM 860 C C . ILE A 1 112 ? 28.261 39.320 2.346 1.00 9.13 109 ILE A C 1
ATOM 861 O O . ILE A 1 112 ? 28.371 38.251 2.973 1.00 9.37 109 ILE A O 1
ATOM 866 N N . PHE A 1 113 ? 28.459 39.441 1.030 1.00 8.93 110 PHE A N 1
ATOM 867 C CA . PHE A 1 113 ? 28.887 38.296 0.189 1.00 9.42 110 PHE A CA 1
ATOM 868 C C . PHE A 1 113 ? 30.098 38.683 -0.660 1.00 9.99 110 PHE A C 1
ATOM 869 O O . PHE A 1 113 ? 30.382 39.847 -0.903 1.00 8.33 110 PHE A O 1
ATOM 877 N N . GLU A 1 114 ? 30.835 37.663 -1.052 1.00 10.11 111 GLU A N 1
ATOM 878 C CA A GLU A 1 114 ? 32.005 37.794 -1.946 0.50 10.92 111 GLU A CA 1
ATOM 879 C CA B GLU A 1 114 ? 32.002 37.785 -1.949 0.50 11.53 111 GLU A CA 1
ATOM 880 C C . GLU A 1 114 ? 31.906 36.712 -3.031 1.00 10.70 111 GLU A C 1
ATOM 881 O O . GLU A 1 114 ? 31.817 35.531 -2.680 1.00 10.79 111 GLU A O 1
ATOM 892 N N . GLY A 1 115 ? 31.911 37.125 -4.289 1.00 10.75 112 GLY A N 1
ATOM 893 C CA . GLY A 1 115 ? 32.072 36.221 -5.432 1.00 11.62 112 GLY A CA 1
ATOM 894 C C . GLY A 1 115 ? 30.933 36.261 -6.432 1.00 10.72 112 GLY A C 1
ATOM 895 O O . GLY A 1 115 ? 30.088 37.150 -6.396 1.00 10.67 112 GLY A O 1
ATOM 896 N N . GLN A 1 116 ? 30.857 35.223 -7.275 1.00 10.76 113 GLN A N 1
ATOM 897 C CA . GLN A 1 116 ? 29.831 35.052 -8.327 1.00 11.21 113 GLN A CA 1
ATOM 898 C C . GLN A 1 116 ? 29.809 36.228 -9.314 1.00 9.73 113 GLN A C 1
ATOM 899 O O . GLN A 1 116 ? 28.812 36.353 -10.052 1.00 10.16 113 GLN A O 1
ATOM 905 N N . ASN A 1 117 ? 30.921 36.976 -9.394 1.00 10.20 114 ASN A N 1
ATOM 906 C CA . ASN A 1 117 ? 31.044 38.221 -10.191 1.00 10.83 114 ASN A CA 1
ATOM 907 C C . ASN A 1 117 ? 32.153 38.042 -11.234 1.00 12.05 114 ASN A C 1
ATOM 908 O O . ASN A 1 117 ? 32.810 39.008 -11.541 1.00 13.54 114 ASN A O 1
ATOM 913 N N . ASN A 1 118 ? 32.362 36.818 -11.711 1.00 13.11 115 ASN A N 1
ATOM 914 C CA . ASN A 1 118 ? 33.460 36.487 -12.653 1.00 15.46 115 ASN A CA 1
ATOM 915 C C . ASN A 1 118 ? 32.855 36.160 -14.027 1.00 15.53 115 ASN A C 1
ATOM 916 O O . ASN A 1 118 ? 33.650 35.759 -14.904 1.00 20.68 115 ASN A O 1
ATOM 921 N N . PHE A 1 119 ? 31.526 36.225 -14.181 1.00 16.03 116 PHE A N 1
ATOM 922 C CA . PHE A 1 119 ? 30.761 35.917 -15.417 1.00 15.76 116 PHE A CA 1
ATOM 923 C C . PHE A 1 119 ? 30.884 34.412 -15.718 1.00 16.11 116 PHE A C 1
ATOM 924 O O . PHE A 1 119 ? 30.607 34.010 -16.832 1.00 15.82 116 PHE A O 1
ATOM 932 N N . SER A 1 120 ? 31.280 33.615 -14.725 1.00 17.03 117 SER A N 1
ATOM 933 C CA . SER A 1 120 ? 31.225 32.128 -14.784 1.00 16.23 117 SER A CA 1
ATOM 934 C C . SER A 1 120 ? 29.817 31.708 -15.204 1.00 15.83 117 SER A C 1
ATOM 935 O O . SER A 1 120 ? 28.790 32.199 -14.658 1.00 15.41 117 SER A O 1
ATOM 938 N N . ALA A 1 121 ? 29.685 30.826 -16.196 1.00 14.63 118 ALA A N 1
ATOM 939 C CA . ALA A 1 121 ? 28.363 30.485 -16.765 1.00 14.22 118 ALA A CA 1
ATOM 940 C C . ALA A 1 121 ? 27.471 29.729 -15.775 1.00 14.12 118 ALA A C 1
ATOM 941 O O . ALA A 1 121 ? 26.283 29.640 -16.006 1.00 14.80 118 ALA A O 1
ATOM 943 N N . ASP A 1 122 ? 28.012 29.198 -14.665 1.00 14.36 119 ASP A N 1
ATOM 944 C CA . ASP A 1 122 ? 27.214 28.368 -13.726 1.00 17.64 119 ASP A CA 1
ATOM 945 C C . ASP A 1 122 ? 26.865 29.135 -12.437 1.00 19.50 119 ASP A C 1
ATOM 946 O O . ASP A 1 122 ? 26.331 28.518 -11.500 1.00 20.52 119 ASP A O 1
ATOM 951 N N . GLU A 1 123 ? 27.084 30.445 -12.400 1.00 17.39 120 GLU A N 1
ATOM 952 C CA . GLU A 1 123 ? 26.886 31.210 -11.136 1.00 17.52 120 GLU A CA 1
ATOM 953 C C . GLU A 1 123 ? 25.912 32.357 -11.407 1.00 17.00 120 GLU A C 1
ATOM 954 O O . GLU A 1 123 ? 26.162 33.132 -12.345 1.00 17.59 120 GLU A O 1
ATOM 960 N N . LYS A 1 124 ? 24.791 32.352 -10.708 1.00 13.98 121 LYS A N 1
ATOM 961 C CA . LYS A 1 124 ? 23.683 33.319 -10.948 1.00 15.15 121 LYS A CA 1
ATOM 962 C C . LYS A 1 124 ? 23.614 34.367 -9.834 1.00 12.82 121 LYS A C 1
ATOM 963 O O . LYS A 1 124 ? 22.734 35.211 -9.913 1.00 13.44 121 LYS A O 1
ATOM 969 N N . GLY A 1 125 ? 24.520 34.341 -8.856 1.00 11.62 122 GLY A N 1
ATOM 970 C CA . GLY A 1 125 ? 24.597 35.401 -7.831 1.00 11.88 122 GLY A CA 1
ATOM 971 C C . GLY A 1 125 ? 24.047 34.952 -6.489 1.00 11.08 122 GLY A C 1
ATOM 972 O O . GLY A 1 125 ? 23.260 33.958 -6.438 1.00 11.07 122 GLY A O 1
ATOM 973 N N . PHE A 1 126 ? 24.369 35.674 -5.420 1.00 11.36 123 PHE A N 1
ATOM 974 C CA . PHE A 1 126 ? 23.895 35.343 -4.068 1.00 10.47 123 PHE A CA 1
ATOM 975 C C . PHE A 1 126 ? 22.399 35.625 -4.009 1.00 10.95 123 PHE A C 1
ATOM 976 O O . PHE A 1 126 ? 21.924 36.647 -4.565 1.00 10.31 123 PHE A O 1
ATOM 984 N N . THR A 1 127 ? 21.677 34.693 -3.386 1.00 10.35 124 THR A N 1
ATOM 985 C CA . THR A 1 127 ? 20.223 34.794 -3.208 1.00 10.42 124 THR A CA 1
ATOM 986 C C . THR A 1 127 ? 19.860 35.405 -1.851 1.00 9.91 124 THR A C 1
ATOM 987 O O . THR A 1 127 ? 20.703 35.498 -0.921 1.00 10.48 124 THR A O 1
ATOM 991 N N . GLU A 1 128 ? 18.566 35.674 -1.696 1.00 10.58 125 GLU A N 1
ATOM 992 C CA . GLU A 1 128 ? 17.999 36.226 -0.458 1.00 11.11 125 GLU A CA 1
ATOM 993 C C . GLU A 1 128 ? 18.215 35.227 0.673 1.00 11.52 125 GLU A C 1
ATOM 994 O O . GLU A 1 128 ? 18.482 35.659 1.816 1.00 13.57 125 GLU A O 1
ATOM 1000 N N . ASN A 1 129 ? 18.141 33.933 0.369 1.00 12.89 126 ASN A N 1
ATOM 1001 C CA . ASN A 1 129 ? 18.292 32.871 1.396 1.00 15.85 126 ASN A CA 1
ATOM 1002 C C . ASN A 1 129 ? 19.752 32.596 1.770 1.00 14.28 126 ASN A C 1
ATOM 1003 O O . ASN A 1 129 ? 19.969 31.981 2.825 1.00 16.46 126 ASN A O 1
ATOM 1008 N N . ASP A 1 130 ? 20.719 33.045 0.972 1.00 12.14 127 ASP A N 1
ATOM 1009 C CA . ASP A 1 130 ? 22.148 32.739 1.140 1.00 13.15 127 ASP A CA 1
ATOM 1010 C C . ASP A 1 130 ? 22.661 33.403 2.428 1.00 13.77 127 ASP A C 1
ATOM 1011 O O . ASP A 1 130 ? 22.233 34.542 2.764 1.00 11.33 127 ASP A O 1
ATOM 1016 N N . LYS A 1 131 ? 23.517 32.691 3.132 1.00 14.31 128 LYS A N 1
ATOM 1017 C CA A LYS A 1 131 ? 24.169 33.214 4.354 0.50 15.04 128 LYS A CA 1
ATOM 1018 C CA B LYS A 1 131 ? 24.154 33.231 4.353 0.50 13.97 128 LYS A CA 1
ATOM 1019 C C . LYS A 1 131 ? 25.352 34.078 3.938 1.00 12.82 128 LYS A C 1
ATOM 1020 O O . LYS A 1 131 ? 25.978 33.840 2.927 1.00 12.71 128 LYS A O 1
ATOM 1031 N N . PRO A 1 132 ? 25.742 35.071 4.752 1.00 11.57 129 PRO A N 1
ATOM 1032 C CA . PRO A 1 132 ? 26.967 35.829 4.490 1.00 10.69 129 PRO A CA 1
ATOM 1033 C C . PRO A 1 132 ? 28.195 34.932 4.301 1.00 11.48 129 PRO A C 1
ATOM 1034 O O . PRO A 1 132 ? 28.296 33.908 4.983 1.00 11.92 129 PRO A O 1
ATOM 1038 N N . ASN A 1 133 ? 29.056 35.310 3.373 1.00 10.47 130 ASN A N 1
ATOM 1039 C CA . ASN A 1 133 ? 30.353 34.632 3.185 1.00 10.72 130 ASN A CA 1
ATOM 1040 C C . ASN A 1 133 ? 31.467 35.647 3.045 1.00 10.54 130 ASN A C 1
ATOM 1041 O O . ASN A 1 133 ? 32.577 35.251 2.678 1.00 12.72 130 ASN A O 1
ATOM 1046 N N . PHE A 1 134 ? 31.222 36.926 3.295 1.00 8.84 131 PHE A N 1
ATOM 1047 C CA . PHE A 1 134 ? 32.281 37.962 3.311 1.00 9.36 131 PHE A CA 1
ATOM 1048 C C . PHE A 1 134 ? 32.428 38.535 4.723 1.00 9.83 131 PHE A C 1
ATOM 1049 O O . PHE A 1 134 ? 31.433 39.052 5.268 1.00 10.11 131 PHE A O 1
ATOM 1057 N N . PHE A 1 135 ? 33.646 38.489 5.244 1.00 10.80 132 PHE A N 1
ATOM 1058 C CA . PHE A 1 135 ? 33.923 38.878 6.643 1.00 10.27 132 PHE A CA 1
ATOM 1059 C C . PHE A 1 135 ? 35.095 39.845 6.705 1.00 9.85 132 PHE A C 1
ATOM 1060 O O . PHE A 1 135 ? 35.694 39.930 7.767 1.00 13.64 132 PHE A O 1
ATOM 1068 N N . GLY A 1 136 ? 35.404 40.539 5.604 1.00 9.90 133 GLY A N 1
ATOM 1069 C CA . GLY A 1 136 ? 36.662 41.295 5.485 1.00 8.93 133 GLY A CA 1
ATOM 1070 C C . GLY A 1 136 ? 36.607 42.730 5.949 1.00 8.59 133 GLY A C 1
ATOM 1071 O O . GLY A 1 136 ? 37.651 43.457 5.866 1.00 11.63 133 GLY A O 1
ATOM 1072 N N . SER A 1 137 ? 35.456 43.213 6.428 1.00 9.55 134 SER A N 1
ATOM 1073 C CA . SER A 1 137 ? 35.368 44.525 7.109 1.00 9.70 134 SER A CA 1
ATOM 1074 C C . SER A 1 137 ? 34.505 44.300 8.364 1.00 9.85 134 SER A C 1
ATOM 1075 O O . SER A 1 137 ? 33.593 43.435 8.354 1.00 10.11 134 SER A O 1
ATOM 1078 N N . SER A 1 138 ? 34.689 45.112 9.385 1.00 10.55 135 SER A N 1
ATOM 1079 C CA . SER A 1 138 ? 33.873 45.024 10.618 1.00 11.10 135 SER A CA 1
ATOM 1080 C C . SER A 1 138 ? 32.422 45.390 10.294 1.00 10.34 135 SER A C 1
ATOM 1081 O O . SER A 1 138 ? 31.482 44.726 10.820 1.00 10.45 135 SER A O 1
ATOM 1084 N N . TYR A 1 139 ? 32.247 46.357 9.392 1.00 10.14 136 TYR A N 1
ATOM 1085 C CA . TYR A 1 139 ? 30.908 46.758 8.856 1.00 10.31 136 TYR A CA 1
ATOM 1086 C C . TYR A 1 139 ? 30.213 45.534 8.280 1.00 10.11 136 TYR A C 1
ATOM 1087 O O . TYR A 1 139 ? 29.054 45.196 8.610 1.00 9.35 136 TYR A O 1
ATOM 1096 N N . SER A 1 140 ? 30.906 44.826 7.386 1.00 9.36 137 SER A N 1
ATOM 1097 C CA . SER A 1 140 ? 30.289 43.719 6.635 1.00 9.03 137 SER A CA 1
ATOM 1098 C C . SER A 1 140 ? 29.953 42.591 7.610 1.00 8.96 137 SER A C 1
ATOM 1099 O O . SER A 1 140 ? 28.894 41.937 7.498 1.00 9.13 137 SER A O 1
ATOM 1102 N N . VAL A 1 141 ? 30.811 42.393 8.598 1.00 9.83 138 VAL A N 1
ATOM 1103 C CA . VAL A 1 141 ? 30.603 41.322 9.611 1.00 9.36 138 VAL A CA 1
ATOM 1104 C C . VAL A 1 141 ? 29.324 41.603 10.401 1.00 8.09 138 VAL A C 1
ATOM 1105 O O . VAL A 1 141 ? 28.442 40.737 10.464 1.00 7.89 138 VAL A O 1
ATOM 1109 N N . VAL A 1 142 ? 29.203 42.799 10.936 1.00 8.17 139 VAL A N 1
ATOM 1110 C CA . VAL A 1 142 ? 28.041 43.165 11.783 1.00 8.37 139 VAL A CA 1
ATOM 1111 C C . VAL A 1 142 ? 26.781 43.153 10.917 1.00 8.52 139 VAL A C 1
ATOM 1112 O O . VAL A 1 142 ? 25.775 42.565 11.332 1.00 8.66 139 VAL A O 1
ATOM 1116 N N . LYS A 1 143 ? 26.824 43.763 9.730 1.00 8.55 140 LYS A N 1
ATOM 1117 C CA . LYS A 1 143 ? 25.667 43.839 8.801 1.00 7.91 140 LYS A CA 1
ATOM 1118 C C . LYS A 1 143 ? 25.236 42.454 8.348 1.00 7.63 140 LYS A C 1
ATOM 1119 O O . LYS A 1 143 ? 24.046 42.274 8.139 1.00 7.88 140 LYS A O 1
ATOM 1125 N N . GLY A 1 144 ? 26.169 41.534 8.206 1.00 7.63 141 GLY A N 1
ATOM 1126 C CA . GLY A 1 144 ? 25.832 40.148 7.865 1.00 7.96 141 GLY A CA 1
ATOM 1127 C C . GLY A 1 144 ? 24.936 39.581 8.929 1.00 8.35 141 GLY A C 1
ATOM 1128 O O . GLY A 1 144 ? 23.860 38.958 8.613 1.00 9.73 141 GLY A O 1
ATOM 1129 N N . PHE A 1 145 ? 25.302 39.747 10.197 1.00 7.89 142 PHE A N 1
ATOM 1130 C CA . PHE A 1 145 ? 24.440 39.243 11.282 1.00 8.01 142 PHE A CA 1
ATOM 1131 C C . PHE A 1 145 ? 23.125 39.997 11.312 1.00 7.31 142 PHE A C 1
ATOM 1132 O O . PHE A 1 145 ? 22.110 39.391 11.566 1.00 8.86 142 PHE A O 1
ATOM 1140 N N . THR A 1 146 ? 23.112 41.319 11.107 1.00 7.84 143 THR A N 1
ATOM 1141 C CA . THR A 1 146 ? 21.809 42.028 11.059 1.00 7.95 143 THR A CA 1
ATOM 1142 C C . THR A 1 146 ? 20.926 41.421 9.964 1.00 7.54 143 THR A C 1
ATOM 1143 O O . THR A 1 146 ? 19.702 41.200 10.179 1.00 7.58 143 THR A O 1
ATOM 1147 N N . ASP A 1 147 ? 21.514 41.082 8.847 1.00 8.51 144 ASP A N 1
ATOM 1148 C CA . ASP A 1 147 ? 20.743 40.558 7.712 1.00 9.11 144 ASP A CA 1
ATOM 1149 C C . ASP A 1 147 ? 20.146 39.205 8.112 1.00 9.75 144 ASP A C 1
ATOM 1150 O O . ASP A 1 147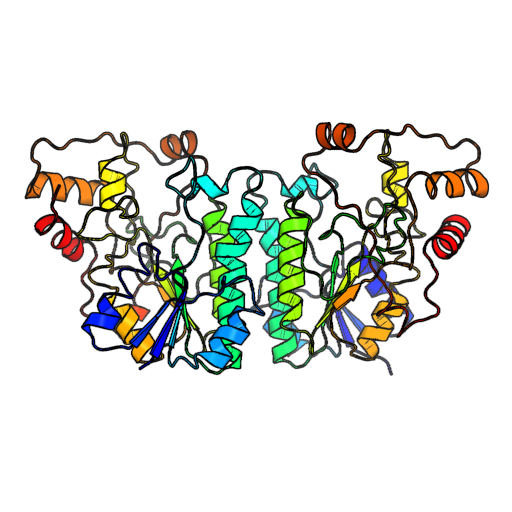 ? 18.979 38.979 7.833 1.00 10.58 144 ASP A O 1
ATOM 1155 N N . ARG A 1 148 ? 20.932 38.348 8.739 1.00 9.30 145 ARG A N 1
ATOM 1156 C CA . ARG A 1 148 ? 20.421 37.041 9.185 1.00 9.73 145 ARG A CA 1
ATOM 1157 C C . ARG A 1 148 ? 19.297 37.286 10.195 1.00 9.98 145 ARG A C 1
ATOM 1158 O O . ARG A 1 148 ? 18.261 36.602 10.122 1.00 10.14 145 ARG A O 1
ATOM 1166 N N . LEU A 1 149 ? 19.505 38.188 11.155 1.00 10.58 146 LEU A N 1
ATOM 1167 C CA . LEU A 1 149 ? 18.510 38.399 12.231 1.00 11.06 146 LEU A CA 1
ATOM 1168 C C . LEU A 1 149 ? 17.206 38.892 11.623 1.00 11.19 146 LEU A C 1
ATOM 1169 O O . LEU A 1 149 ? 16.101 38.514 12.110 1.00 10.79 146 LEU A O 1
ATOM 1174 N N . MET A 1 150 ? 17.279 39.621 10.517 1.00 10.10 147 MET A N 1
ATOM 1175 C CA . MET A 1 150 ? 16.041 40.157 9.879 1.00 10.35 147 MET A CA 1
ATOM 1176 C C . MET A 1 150 ? 15.193 39.025 9.294 1.00 9.78 147 MET A C 1
ATOM 1177 O O . MET A 1 150 ? 13.967 39.220 9.168 1.00 11.34 147 MET A O 1
ATOM 1182 N N . HIS A 1 151 ? 15.789 37.873 9.013 1.00 10.32 148 HIS A N 1
ATOM 1183 C CA . HIS A 1 151 ? 15.058 36.714 8.447 1.00 11.76 148 HIS A CA 1
ATOM 1184 C C . HIS A 1 151 ? 14.111 36.160 9.517 1.00 13.93 148 HIS A C 1
ATOM 1185 O O . HIS A 1 151 ? 13.156 35.468 9.140 1.00 15.38 148 HIS A O 1
ATOM 1192 N N . PHE A 1 152 ? 14.355 36.416 10.805 1.00 12.15 149 PHE A N 1
ATOM 1193 C CA . PHE A 1 152 ? 13.407 36.050 11.891 1.00 12.41 149 PHE A CA 1
ATOM 1194 C C . PHE A 1 152 ? 12.162 36.946 11.888 1.00 13.42 149 PHE A C 1
ATOM 1195 O O . PHE A 1 152 ? 11.211 36.631 12.655 1.00 14.39 149 PHE A O 1
ATOM 1203 N N . PHE A 1 153 ? 12.120 37.993 11.052 1.00 11.48 150 PHE A N 1
ATOM 1204 C CA . PHE A 1 153 ? 10.999 38.938 10.926 1.00 11.92 150 PHE A CA 1
ATOM 1205 C C . PHE A 1 153 ? 10.460 38.938 9.481 1.00 10.98 150 PHE A C 1
ATOM 1206 O O . PHE A 1 153 ? 10.005 39.947 9.016 1.00 11.78 150 PHE A O 1
ATOM 1214 N N . ASP A 1 154 ? 10.468 37.783 8.836 1.00 12.18 151 ASP A N 1
ATOM 1215 C CA . ASP A 1 154 ? 10.193 37.683 7.384 1.00 12.01 151 ASP A CA 1
ATOM 1216 C C . ASP A 1 154 ? 8.771 38.150 7.041 1.00 13.32 151 ASP A C 1
ATOM 1217 O O . ASP A 1 154 ? 8.558 38.567 5.902 1.00 13.31 151 ASP A O 1
ATOM 1222 N N . ASN A 1 155 ? 7.806 38.069 7.963 1.00 16.26 152 ASN A N 1
ATOM 1223 C CA . ASN A 1 155 ? 6.403 38.467 7.661 1.00 16.27 152 ASN A CA 1
ATOM 1224 C C . ASN A 1 155 ? 6.103 39.888 8.125 1.00 16.58 152 ASN A C 1
ATOM 1225 O O . ASN A 1 155 ? 4.997 40.361 7.862 1.00 18.10 152 ASN A O 1
ATOM 1230 N N . ASP A 1 156 ? 7.064 40.580 8.738 1.00 14.62 153 ASP A N 1
ATOM 1231 C CA . ASP A 1 156 ? 6.846 41.867 9.422 1.00 14.80 153 ASP A CA 1
ATOM 1232 C C . ASP A 1 156 ? 7.798 42.930 8.914 1.00 12.17 153 ASP A C 1
ATOM 1233 O O . ASP A 1 156 ? 7.483 44.129 9.058 1.00 12.33 153 ASP A O 1
ATOM 1238 N N . VAL A 1 157 ? 8.944 42.526 8.368 1.00 11.08 154 VAL A N 1
ATOM 1239 C CA . VAL A 1 157 ? 9.985 43.527 7.978 1.00 11.35 154 VAL A CA 1
ATOM 1240 C C . VAL A 1 157 ? 10.402 43.317 6.523 1.00 9.37 154 VAL A C 1
ATOM 1241 O O . VAL A 1 157 ? 10.650 42.160 6.133 1.00 10.56 154 VAL A O 1
ATOM 1245 N N . LEU A 1 158 ? 10.524 44.405 5.800 1.00 10.34 155 LEU A N 1
ATOM 1246 C CA . LEU A 1 158 ? 11.096 44.417 4.453 1.00 9.74 155 LEU A CA 1
ATOM 1247 C C . LEU A 1 158 ? 12.597 44.720 4.599 1.00 8.18 155 LEU A C 1
ATOM 1248 O O . LEU A 1 158 ? 12.908 45.867 4.957 1.00 8.86 155 LEU A O 1
ATOM 1253 N N . ASN A 1 159 ? 13.450 43.762 4.278 1.00 8.56 156 ASN A N 1
ATOM 1254 C CA . ASN A 1 159 ? 14.924 43.868 4.385 1.00 7.91 156 ASN A CA 1
ATOM 1255 C C . ASN A 1 159 ? 15.495 44.047 2.974 1.00 7.70 156 ASN A C 1
ATOM 1256 O O . ASN A 1 159 ? 15.615 43.071 2.251 1.00 8.32 156 ASN A O 1
ATOM 1261 N N . LEU A 1 160 ? 15.897 45.249 2.634 1.00 8.12 157 LEU A N 1
ATOM 1262 C CA . LEU A 1 160 ? 16.372 45.552 1.263 1.00 8.51 157 LEU A CA 1
ATOM 1263 C C . LEU A 1 160 ? 17.908 45.620 1.262 1.00 8.98 157 LEU A C 1
ATOM 1264 O O . LEU A 1 160 ? 18.496 46.386 2.042 1.00 9.58 157 LEU A O 1
ATOM 1269 N N . ARG A 1 161 ? 18.544 44.739 0.502 1.00 8.28 158 ARG A N 1
ATOM 1270 C CA . ARG A 1 161 ? 20.017 44.767 0.365 1.00 7.43 158 ARG A CA 1
ATOM 1271 C C . ARG A 1 161 ? 20.479 45.641 -0.801 1.00 7.75 158 ARG A C 1
ATOM 1272 O O . ARG A 1 161 ? 20.463 45.229 -1.985 1.00 7.77 158 ARG A O 1
ATOM 1280 N N . ILE A 1 162 ? 20.846 46.901 -0.517 1.00 8.61 159 ILE A N 1
ATOM 1281 C CA . ILE A 1 162 ? 21.445 47.783 -1.553 1.00 8.43 159 ILE A CA 1
ATOM 1282 C C . ILE A 1 162 ? 22.964 47.580 -1.511 1.00 8.24 159 ILE A C 1
ATOM 1283 O O . ILE A 1 162 ? 23.488 47.137 -0.475 1.00 8.24 159 ILE A O 1
ATOM 1288 N N . ARG A 1 163 ? 23.602 47.962 -2.583 1.00 7.72 160 ARG A N 1
ATOM 1289 C CA . ARG A 1 163 ? 25.075 48.043 -2.600 1.00 8.22 160 ARG A CA 1
ATOM 1290 C C . ARG A 1 163 ? 25.521 49.283 -3.329 1.00 7.72 160 ARG A C 1
ATOM 1291 O O . ARG A 1 163 ? 24.913 49.639 -4.361 1.00 7.77 160 ARG A O 1
ATOM 1299 N N . MET A 1 164 ? 26.664 49.819 -2.927 1.00 8.81 161 MET A N 1
ATOM 1300 C CA . MET A 1 164 ? 27.379 50.862 -3.712 1.00 10.50 161 MET A CA 1
ATOM 1301 C C . MET A 1 164 ? 26.380 51.848 -4.317 1.00 9.05 161 MET A C 1
ATOM 1302 O O . MET A 1 164 ? 26.348 52.121 -5.537 1.00 8.28 161 MET A O 1
ATOM 1307 N N . PRO A 1 165 ? 25.515 52.466 -3.475 1.00 8.82 162 PRO A N 1
ATOM 1308 C CA . PRO A 1 165 ? 24.463 53.309 -4.013 1.00 9.85 162 PRO A CA 1
ATOM 1309 C C . PRO A 1 165 ? 24.963 54.526 -4.798 1.00 9.00 162 PRO A C 1
ATOM 1310 O O . PRO A 1 165 ? 25.979 55.133 -4.428 1.00 8.16 162 PRO A O 1
ATOM 1314 N N . ILE A 1 166 ? 24.276 54.814 -5.914 1.00 9.02 163 ILE A N 1
ATOM 1315 C CA . ILE A 1 166 ? 24.610 55.879 -6.899 1.00 11.40 163 ILE A CA 1
ATOM 1316 C C . ILE A 1 166 ? 23.431 56.848 -7.016 1.00 10.77 163 ILE A C 1
ATOM 1317 O O . ILE A 1 166 ? 22.298 56.381 -6.991 1.00 10.86 163 ILE A O 1
ATOM 1322 N N . THR A 1 167 ? 23.710 58.136 -7.032 1.00 12.99 164 THR A N 1
ATOM 1323 C CA . THR A 1 167 ? 22.714 59.158 -7.420 1.00 13.64 164 THR A CA 1
ATOM 1324 C C . THR A 1 167 ? 23.237 59.956 -8.605 1.00 13.23 164 THR A C 1
ATOM 1325 O O . THR A 1 167 ? 24.477 60.062 -8.760 1.00 14.07 164 THR A O 1
ATOM 1329 N N . ILE A 1 168 ? 22.320 60.498 -9.394 1.00 14.54 165 ILE A N 1
ATOM 1330 C CA . ILE A 1 168 ? 22.624 61.445 -10.500 1.00 15.57 165 ILE A CA 1
ATOM 1331 C C . ILE A 1 168 ? 23.291 62.667 -9.872 1.00 14.87 165 ILE A C 1
ATOM 1332 O O . ILE A 1 168 ? 24.369 63.058 -10.326 1.00 16.37 165 ILE A O 1
ATOM 1337 N N . GLU A 1 169 ? 22.696 63.191 -8.815 1.00 17.37 166 GLU A N 1
ATOM 1338 C CA . GLU A 1 169 ? 23.306 64.339 -8.088 1.00 19.11 166 GLU A CA 1
ATOM 1339 C C . GLU A 1 169 ? 24.615 63.860 -7.443 1.00 18.47 166 GLU A C 1
ATOM 1340 O O . GLU A 1 169 ? 24.574 62.858 -6.760 1.00 17.51 166 GLU A O 1
ATOM 1346 N N . GLN A 1 170 ? 25.703 64.621 -7.562 1.00 18.88 167 GLN A N 1
ATOM 1347 C CA . GLN A 1 170 ? 26.990 64.294 -6.910 1.00 21.90 167 GLN A CA 1
ATOM 1348 C C . GLN A 1 170 ? 26.825 64.455 -5.391 1.00 21.43 167 GLN A C 1
ATOM 1349 O O . GLN A 1 170 ? 26.092 65.381 -4.951 1.00 21.12 167 GLN A O 1
ATOM 1355 N N . ASN A 1 171 ? 27.434 63.574 -4.604 1.00 19.60 168 ASN A N 1
ATOM 1356 C CA . ASN A 1 171 ? 27.339 63.611 -3.120 1.00 18.11 168 ASN A CA 1
ATOM 1357 C C . ASN A 1 171 ? 28.528 62.840 -2.576 1.00 18.04 168 ASN A C 1
ATOM 1358 O O . ASN A 1 171 ? 28.911 61.854 -3.204 1.00 16.16 168 ASN A O 1
ATOM 1363 N N . PRO A 1 172 ? 29.141 63.248 -1.434 1.00 18.36 169 PRO A N 1
ATOM 1364 C CA . PRO A 1 172 ? 30.260 62.512 -0.847 1.00 19.19 169 PRO A CA 1
ATOM 1365 C C . PRO A 1 172 ? 29.960 61.026 -0.631 1.00 18.24 169 PRO A C 1
ATOM 1366 O O . PRO A 1 172 ? 30.893 60.263 -0.626 1.00 19.19 169 PRO A O 1
ATOM 1370 N N . ARG A 1 173 ? 28.687 60.679 -0.447 1.00 17.30 170 ARG A N 1
ATOM 1371 C CA . ARG A 1 173 ? 28.239 59.290 -0.184 1.00 17.35 170 ARG A CA 1
ATOM 1372 C C . ARG A 1 173 ? 28.049 58.488 -1.491 1.00 14.69 170 ARG A C 1
ATOM 1373 O O . ARG A 1 173 ? 28.055 57.229 -1.421 1.00 14.89 170 ARG A O 1
ATOM 1381 N N . SER A 1 174 ? 27.835 59.158 -2.627 1.00 13.98 171 SER A N 1
ATOM 1382 C CA . SER A 1 174 ? 27.494 58.521 -3.920 1.00 12.98 171 SER A CA 1
ATOM 1383 C C . SER A 1 174 ? 28.713 57.805 -4.509 1.00 12.08 171 SER A C 1
ATOM 1384 O O . SER A 1 174 ? 29.805 58.371 -4.577 1.00 12.64 171 SER A O 1
ATOM 1387 N N . PHE A 1 175 ? 28.540 56.553 -4.913 1.00 11.61 172 PHE A N 1
ATOM 1388 C CA . PHE A 1 175 ? 29.665 55.708 -5.397 1.00 11.00 172 PHE A CA 1
ATOM 1389 C C . PHE A 1 175 ? 30.423 56.429 -6.519 1.00 11.30 172 PHE A C 1
ATOM 1390 O O . PHE A 1 175 ? 31.651 56.368 -6.528 1.00 11.31 172 PHE A O 1
ATOM 1398 N N . ILE A 1 176 ? 29.735 57.028 -7.489 1.00 11.64 173 ILE A N 1
ATOM 1399 C CA . ILE A 1 176 ? 30.396 57.685 -8.648 1.00 12.48 173 ILE A CA 1
ATOM 1400 C C . ILE A 1 176 ? 31.200 58.878 -8.128 1.00 12.50 173 ILE A C 1
ATOM 1401 O O . ILE A 1 176 ? 32.391 58.999 -8.523 1.00 13.31 173 ILE A O 1
ATOM 1406 N N . THR A 1 177 ? 30.627 59.701 -7.251 1.00 13.65 174 THR A N 1
ATOM 1407 C CA . THR A 1 177 ? 31.399 60.843 -6.666 1.00 16.11 174 THR A CA 1
ATOM 1408 C C . THR A 1 177 ? 32.681 60.298 -6.035 1.00 15.03 174 THR A C 1
ATOM 1409 O O . THR A 1 177 ? 33.798 60.887 -6.222 1.00 14.94 174 THR A O 1
ATOM 1413 N N . LYS A 1 178 ? 32.542 59.247 -5.249 1.00 14.61 175 LYS A N 1
ATOM 1414 C CA . LYS A 1 178 ? 33.702 58.673 -4.538 1.00 14.85 175 LYS A CA 1
ATOM 1415 C C . LYS A 1 178 ? 34.739 58.214 -5.558 1.00 15.29 175 LYS A C 1
ATOM 1416 O O . LYS A 1 178 ? 35.914 58.626 -5.402 1.00 14.39 175 LYS A O 1
ATOM 1422 N N . ILE A 1 179 ? 34.372 57.420 -6.571 1.00 15.53 176 ILE A N 1
ATOM 1423 C CA . ILE A 1 179 ? 35.440 56.811 -7.415 1.00 15.47 176 ILE A CA 1
ATOM 1424 C C . ILE A 1 179 ? 36.086 57.901 -8.280 1.00 14.93 176 ILE A C 1
ATOM 1425 O O . ILE A 1 179 ? 37.292 57.767 -8.539 1.00 17.11 176 ILE A O 1
ATOM 1430 N N . LEU A 1 180 ? 35.378 58.994 -8.590 1.00 15.48 177 LEU A N 1
ATOM 1431 C CA . LEU A 1 180 ? 35.963 60.139 -9.323 1.00 16.36 177 LEU A CA 1
ATOM 1432 C C . LEU A 1 180 ? 37.048 60.767 -8.450 1.00 16.50 177 LEU A C 1
ATOM 1433 O O . LEU A 1 180 ? 38.011 61.323 -9.024 1.00 17.76 177 LEU A O 1
ATOM 1438 N N . SER A 1 181 ? 36.954 60.624 -7.132 1.00 15.26 178 SER A N 1
ATOM 1439 C CA . SER A 1 181 ? 37.846 61.325 -6.165 1.00 17.24 178 SER A CA 1
ATOM 1440 C C . SER A 1 181 ? 39.097 60.491 -5.899 1.00 16.91 178 SER A C 1
ATOM 1441 O O . SER A 1 181 ? 40.058 61.041 -5.317 1.00 19.62 178 SER A O 1
ATOM 1444 N N . TYR A 1 182 ? 39.110 59.215 -6.272 1.00 15.98 179 TYR A N 1
ATOM 1445 C CA . TYR A 1 182 ? 40.144 58.259 -5.808 1.00 16.47 179 TYR A CA 1
ATOM 1446 C C . TYR A 1 182 ? 41.316 58.264 -6.801 1.00 17.26 179 TYR A C 1
ATOM 1447 O O . TYR A 1 182 ? 41.083 58.128 -8.004 1.00 19.82 179 TYR A O 1
ATOM 1456 N N . SER A 1 183 ? 42.528 58.474 -6.285 1.00 20.54 180 SER A N 1
ATOM 1457 C CA . SER A 1 183 ? 43.811 58.465 -7.042 1.00 21.59 180 SER A CA 1
ATOM 1458 C C . SER A 1 183 ? 43.971 57.159 -7.814 1.00 18.12 180 SER A C 1
ATOM 1459 O O . SER A 1 183 ? 44.464 57.212 -8.950 1.00 20.13 180 SER A O 1
ATOM 1462 N N . ARG A 1 184 ? 43.633 56.024 -7.202 1.00 15.56 181 ARG A N 1
ATOM 1463 C CA . ARG A 1 184 ? 43.762 54.694 -7.826 1.00 14.34 181 ARG A CA 1
ATOM 1464 C C . ARG A 1 184 ? 42.429 53.951 -7.680 1.00 13.57 181 ARG A C 1
ATOM 1465 O O . ARG A 1 184 ? 41.785 54.096 -6.611 1.00 13.34 181 ARG A O 1
ATOM 1473 N N . ILE A 1 185 ? 42.090 53.200 -8.725 1.00 12.50 182 ILE A N 1
ATOM 1474 C CA . ILE A 1 185 ? 40.774 52.519 -8.848 1.00 11.17 182 ILE A CA 1
ATOM 1475 C C . ILE A 1 185 ? 41.038 51.028 -8.831 1.00 10.92 182 ILE A C 1
ATOM 1476 O O . ILE A 1 185 ? 41.789 50.537 -9.675 1.00 12.15 182 ILE A O 1
ATOM 1481 N N . CYS A 1 186 ? 40.375 50.331 -7.905 1.00 10.36 183 CYS A N 1
ATOM 1482 C CA . CYS A 1 186 ? 40.326 48.866 -7.894 1.00 10.69 183 CYS A CA 1
ATOM 1483 C C . CYS A 1 186 ? 39.096 48.459 -8.694 1.00 11.84 183 CYS A C 1
ATOM 1484 O O . CYS A 1 186 ? 37.992 48.533 -8.127 1.00 10.70 183 CYS A O 1
ATOM 1487 N N . SER A 1 187 ? 39.253 48.173 -10.000 1.00 11.06 184 SER A N 1
ATOM 1488 C CA . SER A 1 187 ? 38.081 47.914 -10.876 1.00 10.13 184 SER A CA 1
ATOM 1489 C C . SER A 1 187 ? 37.638 46.452 -10.753 1.00 10.00 184 SER A C 1
ATOM 1490 O O . SER A 1 187 ? 38.344 45.521 -11.186 1.00 10.07 184 SER A O 1
ATOM 1493 N N . ILE A 1 188 ? 36.418 46.227 -10.292 1.00 9.02 185 ILE A N 1
ATOM 1494 C CA . ILE A 1 188 ? 35.868 44.858 -10.134 1.00 8.70 185 ILE A CA 1
ATOM 1495 C C . ILE A 1 188 ? 34.378 44.917 -10.475 1.00 9.35 185 ILE A C 1
ATOM 1496 O O . ILE A 1 188 ? 33.676 45.782 -9.965 1.00 9.37 185 ILE A O 1
ATOM 1501 N N . PRO A 1 189 ? 33.851 43.986 -11.307 1.00 9.44 186 PRO A N 1
ATOM 1502 C CA . PRO A 1 189 ? 32.409 43.944 -11.602 1.00 8.89 186 PRO A CA 1
ATOM 1503 C C . PRO A 1 189 ? 31.609 43.738 -10.308 1.00 9.85 186 PRO A C 1
ATOM 1504 O O . PRO A 1 189 ? 31.915 42.846 -9.523 1.00 8.76 186 PRO A O 1
ATOM 1508 N N . ASN A 1 190 ? 30.504 44.460 -10.177 1.00 8.96 187 ASN A N 1
ATOM 1509 C CA . ASN A 1 190 ? 29.721 44.445 -8.931 1.00 8.52 187 ASN A CA 1
ATOM 1510 C C . ASN A 1 190 ? 28.256 44.776 -9.189 1.00 8.86 187 ASN A C 1
ATOM 1511 O O . ASN A 1 190 ? 27.956 45.505 -10.178 1.00 6.89 187 ASN A O 1
ATOM 1516 N N . SER A 1 191 ? 27.398 44.249 -8.333 1.00 8.61 188 SER A N 1
ATOM 1517 C CA . SER A 1 191 ? 25.987 44.648 -8.222 1.00 7.83 188 SER A CA 1
ATOM 1518 C C . SER A 1 191 ? 25.929 45.984 -7.505 1.00 8.11 188 SER A C 1
ATOM 1519 O O . SER A 1 191 ? 26.476 46.089 -6.374 1.00 8.56 188 SER A O 1
ATOM 1522 N N . MET A 1 192 ? 25.202 46.933 -8.073 1.00 8.62 189 MET A N 1
ATOM 1523 C CA . MET A 1 192 ? 25.076 48.295 -7.509 1.00 8.88 189 MET A CA 1
ATOM 1524 C C . MET A 1 192 ? 23.628 48.761 -7.608 1.00 8.45 189 MET A C 1
ATOM 1525 O O . MET A 1 192 ? 22.905 48.219 -8.387 1.00 8.75 189 MET A O 1
ATOM 1530 N N . THR A 1 193 ? 23.298 49.779 -6.830 1.00 8.72 190 THR A N 1
ATOM 1531 C CA . THR A 1 193 ? 21.928 50.321 -6.668 1.00 8.60 190 THR A CA 1
ATOM 1532 C C . THR A 1 193 ? 21.900 51.758 -7.162 1.00 8.34 190 THR A C 1
ATOM 1533 O O . THR A 1 193 ? 22.556 52.599 -6.553 1.00 8.45 190 THR A O 1
ATOM 1537 N N . ILE A 1 194 ? 21.136 52.035 -8.235 1.00 8.54 191 ILE A N 1
ATOM 1538 C CA . ILE A 1 194 ? 20.885 53.423 -8.666 1.00 8.93 191 ILE A CA 1
ATOM 1539 C C . ILE A 1 194 ? 19.672 53.951 -7.897 1.00 8.99 191 ILE A C 1
ATOM 1540 O O . ILE A 1 194 ? 18.564 53.479 -8.138 1.00 9.78 191 ILE A O 1
ATOM 1545 N N . LEU A 1 195 ? 19.914 54.818 -6.916 1.00 9.64 192 LEU A N 1
ATOM 1546 C CA . LEU A 1 195 ? 18.843 55.209 -5.969 1.00 10.63 192 LEU A CA 1
ATOM 1547 C C . LEU A 1 195 ? 17.766 56.003 -6.708 1.00 11.88 192 LEU A C 1
ATOM 1548 O O . LEU A 1 195 ? 16.611 55.836 -6.354 1.00 10.98 192 LEU A O 1
ATOM 1553 N N . ASP A 1 196 ? 18.120 56.800 -7.719 1.00 13.40 193 ASP A N 1
ATOM 1554 C CA . ASP A 1 196 ? 17.090 57.561 -8.468 1.00 14.23 193 ASP A CA 1
ATOM 1555 C C . ASP A 1 196 ? 16.054 56.596 -9.061 1.00 13.41 193 ASP A C 1
ATOM 1556 O O . ASP A 1 196 ? 14.879 56.902 -9.058 1.00 12.23 193 ASP A O 1
ATOM 1561 N N . GLN A 1 197 ? 16.493 55.431 -9.519 1.00 11.85 194 GLN A N 1
ATOM 1562 C CA . GLN A 1 197 ? 15.640 54.414 -10.150 1.00 12.35 194 GLN A CA 1
ATOM 1563 C C . GLN A 1 197 ? 14.945 53.543 -9.110 1.00 12.40 194 GLN A C 1
ATOM 1564 O O . GLN A 1 197 ? 13.784 53.108 -9.360 1.00 14.55 194 GLN A O 1
ATOM 1570 N N . MET A 1 198 ? 15.590 53.250 -7.988 1.00 10.91 195 MET A N 1
ATOM 1571 C CA A MET A 1 198 ? 15.092 52.152 -7.137 0.50 10.20 195 MET A CA 1
ATOM 1572 C CA B MET A 1 198 ? 15.207 52.156 -7.063 0.50 12.72 195 MET A CA 1
ATOM 1573 C C . MET A 1 198 ? 14.403 52.704 -5.875 1.00 11.96 195 MET A C 1
ATOM 1574 O O . MET A 1 198 ? 13.688 51.941 -5.259 1.00 12.15 195 MET A O 1
ATOM 1583 N N . ILE A 1 199 ? 14.564 53.994 -5.549 1.00 12.23 196 ILE A N 1
ATOM 1584 C CA . ILE A 1 199 ? 13.835 54.550 -4.371 1.00 12.03 196 ILE A CA 1
ATOM 1585 C C . ILE A 1 199 ? 12.331 54.429 -4.642 1.00 12.63 196 ILE A C 1
ATOM 1586 O O . ILE A 1 199 ? 11.616 53.931 -3.776 1.00 12.27 196 ILE A O 1
ATOM 1591 N N . PRO A 1 200 ? 11.826 54.803 -5.839 1.00 12.46 197 PRO A N 1
ATOM 1592 C CA . PRO A 1 200 ? 10.398 54.631 -6.098 1.00 12.27 197 PRO A CA 1
ATOM 1593 C C . PRO A 1 200 ? 9.897 53.204 -5.921 1.00 11.92 197 PRO A C 1
ATOM 1594 O O . PRO A 1 200 ? 8.783 53.009 -5.483 1.00 12.93 197 PRO A O 1
ATOM 1598 N N . VAL A 1 201 ? 10.708 52.219 -6.308 1.00 10.51 198 VAL A N 1
ATOM 1599 C CA . VAL A 1 201 ? 10.362 50.798 -6.140 1.00 9.88 198 VAL A CA 1
ATOM 1600 C C . VAL A 1 201 ? 10.276 50.508 -4.636 1.00 10.52 198 VAL A C 1
ATOM 1601 O O . VAL A 1 201 ? 9.329 49.815 -4.221 1.00 11.73 198 VAL A O 1
ATOM 1605 N N . MET A 1 202 ? 11.247 50.995 -3.861 1.00 10.33 199 MET A N 1
ATOM 1606 C CA . MET A 1 202 ? 11.299 50.701 -2.411 1.00 11.18 199 MET A CA 1
ATOM 1607 C C . MET A 1 202 ? 10.015 51.267 -1.780 1.00 11.75 199 MET A C 1
ATOM 1608 O O . MET A 1 202 ? 9.387 50.562 -0.987 1.00 12.42 199 MET A O 1
ATOM 1613 N N . ILE A 1 203 ? 9.667 52.498 -2.140 1.00 11.61 200 ILE A N 1
ATOM 1614 C CA . ILE A 1 203 ? 8.443 53.170 -1.610 1.00 11.69 200 ILE A CA 1
ATOM 1615 C C . ILE A 1 203 ? 7.223 52.332 -2.008 1.00 13.32 200 ILE A C 1
ATOM 1616 O O . ILE A 1 203 ? 6.299 52.178 -1.180 1.00 13.00 200 ILE A O 1
ATOM 1621 N N . ASP A 1 204 ? 7.166 51.869 -3.269 1.00 12.30 201 ASP A N 1
ATOM 1622 C CA . ASP A 1 204 ? 6.026 51.047 -3.744 1.00 12.55 201 ASP A CA 1
ATOM 1623 C C . ASP A 1 204 ? 5.896 49.796 -2.867 1.00 12.58 201 ASP A C 1
ATOM 1624 O O . ASP A 1 204 ? 4.801 49.422 -2.458 1.00 12.46 201 ASP A O 1
ATOM 1629 N N . MET A 1 205 ? 6.986 49.061 -2.679 1.00 11.34 202 MET A N 1
ATOM 1630 C CA . MET A 1 205 ? 7.031 47.857 -1.831 1.00 12.26 202 MET A CA 1
ATOM 1631 C C . MET A 1 205 ? 6.528 48.143 -0.394 1.00 11.64 202 MET A C 1
ATOM 1632 O O . MET A 1 205 ? 5.721 47.345 0.096 1.00 13.72 202 MET A O 1
ATOM 1637 N N . ALA A 1 206 ? 6.938 49.250 0.226 1.00 12.22 203 ALA A N 1
ATOM 1638 C CA . ALA A 1 206 ? 6.554 49.665 1.600 1.00 12.48 203 ALA A CA 1
ATOM 1639 C C . ALA A 1 206 ? 5.054 50.046 1.558 1.00 13.49 203 ALA A C 1
ATOM 1640 O O . ALA A 1 206 ? 4.282 49.523 2.379 1.00 12.99 203 ALA A O 1
ATOM 1642 N N . ARG A 1 207 ? 4.632 50.770 0.529 1.00 13.24 204 ARG A N 1
ATOM 1643 C CA . ARG A 1 207 ? 3.178 51.084 0.371 1.00 13.43 204 ARG A CA 1
ATOM 1644 C C . ARG A 1 207 ? 2.380 49.779 0.337 1.00 14.44 204 ARG A C 1
ATOM 1645 O O . ARG A 1 207 ? 1.250 49.696 0.961 1.00 13.63 204 ARG A O 1
ATOM 1653 N N . ASN A 1 208 ? 2.888 48.761 -0.356 1.00 13.99 205 ASN A N 1
ATOM 1654 C CA . ASN A 1 208 ? 2.182 47.477 -0.565 1.00 13.50 205 ASN A CA 1
ATOM 1655 C C . ASN A 1 208 ? 2.269 46.555 0.654 1.00 13.06 205 ASN A C 1
ATOM 1656 O O . ASN A 1 208 ? 1.723 45.477 0.571 1.00 13.24 205 ASN A O 1
ATOM 1661 N N . LYS A 1 209 ? 3.085 46.902 1.648 1.00 14.43 206 LYS A N 1
ATOM 1662 C CA . LYS A 1 209 ? 3.374 46.089 2.860 1.00 14.00 206 LYS A CA 1
ATOM 1663 C C . LYS A 1 209 ? 4.067 44.796 2.424 1.00 13.38 206 LYS A C 1
ATOM 1664 O O . LYS A 1 209 ? 3.939 43.797 3.104 1.00 13.94 206 LYS A O 1
ATOM 1670 N N . THR A 1 210 ? 4.826 44.831 1.307 1.00 12.17 207 THR A N 1
ATOM 1671 C CA . THR A 1 210 ? 5.658 43.677 0.903 1.00 11.53 207 THR A CA 1
ATOM 1672 C C . THR A 1 210 ? 6.666 43.451 2.043 1.00 11.77 207 THR A C 1
ATOM 1673 O O . THR A 1 210 ? 7.305 44.447 2.431 1.00 11.82 207 THR A O 1
ATOM 1677 N N . THR A 1 211 ? 6.933 42.208 2.414 1.00 10.93 208 THR A N 1
ATOM 1678 C CA . THR A 1 211 ? 7.884 41.895 3.511 1.00 12.61 208 THR A CA 1
ATOM 1679 C C . THR A 1 211 ? 8.889 40.874 3.005 1.00 11.85 208 THR A C 1
ATOM 1680 O O . THR A 1 211 ? 8.714 40.366 1.895 1.00 13.79 208 THR A O 1
ATOM 1684 N N . GLY A 1 212 ? 9.919 40.618 3.806 1.00 11.15 209 GLY A N 1
ATOM 1685 C CA . GLY A 1 212 ? 10.926 39.619 3.464 1.00 10.19 209 GLY A CA 1
ATOM 1686 C C . GLY A 1 212 ? 12.246 40.271 3.074 1.00 8.80 209 GLY A C 1
ATOM 1687 O O . GLY A 1 212 ? 12.324 41.493 3.025 1.00 8.76 209 GLY A O 1
ATOM 1688 N N . THR A 1 213 ? 13.186 39.458 2.664 1.00 8.91 210 THR A N 1
ATOM 1689 C CA . THR A 1 213 ? 14.500 39.939 2.179 1.00 8.59 210 THR A CA 1
ATOM 1690 C C . THR A 1 213 ? 14.423 40.077 0.653 1.00 8.86 210 THR A C 1
ATOM 1691 O O . THR A 1 213 ? 13.924 39.170 -0.018 1.00 9.71 210 THR A O 1
ATOM 1695 N N . PHE A 1 214 ? 14.977 41.156 0.114 1.00 8.01 211 PHE A N 1
ATOM 1696 C CA . PHE A 1 214 ? 15.162 41.347 -1.349 1.00 8.69 211 PHE A CA 1
ATOM 1697 C C . PHE A 1 214 ? 16.558 41.880 -1.590 1.00 8.43 211 PHE A C 1
ATOM 1698 O O . PHE A 1 214 ? 16.903 42.974 -1.089 1.00 8.75 211 PHE A O 1
ATOM 1706 N N . ASN A 1 215 ? 17.282 41.231 -2.479 1.00 10.14 212 ASN A N 1
ATOM 1707 C CA . ASN A 1 215 ? 18.447 41.847 -3.153 1.00 9.25 212 ASN A CA 1
ATOM 1708 C C . ASN A 1 215 ? 17.911 43.045 -3.935 1.00 10.17 212 ASN A C 1
ATOM 1709 O O . ASN A 1 215 ? 16.924 42.919 -4.654 1.00 9.56 212 ASN A O 1
ATOM 1714 N N . PHE A 1 216 ? 18.525 44.197 -3.753 1.00 8.85 213 PHE A N 1
ATOM 1715 C CA . PHE A 1 216 ? 17.941 45.488 -4.140 1.00 9.79 213 PHE A CA 1
ATOM 1716 C C . PHE A 1 216 ? 19.013 46.292 -4.871 1.00 9.45 213 PHE A C 1
ATOM 1717 O O . PHE A 1 216 ? 19.235 47.463 -4.581 1.00 8.77 213 PHE A O 1
ATOM 1725 N N . THR A 1 217 ? 19.595 45.638 -5.865 1.00 9.31 214 THR A N 1
ATOM 1726 C CA . THR A 1 217 ? 20.514 46.245 -6.847 1.00 8.14 214 THR A CA 1
ATOM 1727 C C . THR A 1 217 ? 19.879 46.185 -8.243 1.00 7.69 214 THR A C 1
ATOM 1728 O O . THR A 1 217 ? 19.026 45.310 -8.504 1.00 8.06 214 THR A O 1
ATOM 1732 N N . ASN A 1 218 ? 20.307 47.052 -9.157 1.00 8.71 215 ASN A N 1
ATOM 1733 C CA . ASN A 1 218 ? 19.898 46.958 -10.579 1.00 8.81 215 ASN A CA 1
ATOM 1734 C C . ASN A 1 218 ? 20.413 45.628 -11.107 1.00 9.43 215 ASN A C 1
ATOM 1735 O O . ASN A 1 218 ? 21.480 45.150 -10.680 1.00 9.19 215 ASN A O 1
ATOM 1740 N N . PRO A 1 219 ? 19.641 44.959 -11.968 1.00 9.43 216 PRO A N 1
ATOM 1741 C CA . PRO A 1 219 ? 20.111 43.688 -12.515 1.00 9.29 216 PRO A CA 1
ATOM 1742 C C . PRO A 1 219 ? 21.499 43.805 -13.164 1.00 8.64 216 PRO A C 1
ATOM 1743 O O . PRO A 1 219 ? 21.773 44.816 -13.847 1.00 8.33 216 PRO A O 1
ATOM 1747 N N . GLY A 1 220 ? 22.324 42.778 -12.957 1.00 8.79 217 GLY A N 1
ATOM 1748 C CA . GLY A 1 220 ? 23.618 42.661 -13.636 1.00 8.45 217 GLY A CA 1
ATOM 1749 C C . GLY A 1 220 ? 24.761 43.360 -12.919 1.00 7.58 217 GLY A C 1
ATOM 1750 O O . GLY A 1 220 ? 24.648 43.793 -11.757 1.00 9.15 217 GLY A O 1
ATOM 1751 N N . LEU A 1 221 ? 25.916 43.315 -13.569 1.00 7.47 218 LEU A N 1
ATOM 1752 C CA . LEU A 1 221 ? 27.213 43.773 -13.041 1.00 8.03 218 LEU A CA 1
ATOM 1753 C C . LEU A 1 221 ? 27.775 44.917 -13.841 1.00 7.63 218 LEU A C 1
ATOM 1754 O O . LEU A 1 221 ? 27.634 44.928 -15.081 1.00 7.42 218 LEU A O 1
ATOM 1759 N N . VAL A 1 222 ? 28.423 45.838 -13.159 1.00 7.79 219 VAL A N 1
ATOM 1760 C CA . VAL A 1 222 ? 29.197 46.920 -13.780 1.00 8.84 219 VAL A CA 1
ATOM 1761 C C . VAL A 1 222 ? 30.487 47.054 -12.997 1.00 7.59 219 VAL A C 1
ATOM 1762 O O . VAL A 1 222 ? 30.520 46.827 -11.775 1.00 7.34 219 VAL A O 1
ATOM 1766 N N . SER A 1 223 ? 31.537 47.459 -13.675 1.00 8.94 220 SER A N 1
ATOM 1767 C CA . SER A 1 223 ? 32.836 47.719 -13.010 1.00 8.88 220 SER A CA 1
ATOM 1768 C C . SER A 1 223 ? 33.088 49.206 -12.904 1.00 9.03 220 SER A C 1
ATOM 1769 O O . SER A 1 223 ? 32.520 49.997 -13.658 1.00 9.34 220 SER A O 1
ATOM 1772 N N . HIS A 1 224 ? 34.019 49.528 -12.042 1.00 8.25 221 HIS A N 1
ATOM 1773 C CA . HIS A 1 224 ? 34.512 50.918 -11.881 1.00 8.10 221 HIS A CA 1
ATOM 1774 C C . HIS A 1 224 ? 35.020 51.391 -13.248 1.00 8.70 221 HIS A C 1
ATOM 1775 O O . HIS A 1 224 ? 34.760 52.532 -13.625 1.00 9.84 221 HIS A O 1
ATOM 1782 N N . ASN A 1 225 ? 35.778 50.552 -13.945 1.00 8.64 222 ASN A N 1
ATOM 1783 C CA . ASN A 1 225 ? 36.316 50.960 -15.253 1.00 9.81 222 ASN A CA 1
ATOM 1784 C C . ASN A 1 225 ? 35.188 51.236 -16.224 1.00 9.66 222 ASN A C 1
ATOM 1785 O O . ASN A 1 225 ? 35.310 52.192 -17.001 1.00 10.11 222 ASN A O 1
ATOM 1790 N N . GLU A 1 226 ? 34.126 50.435 -16.230 1.00 9.09 223 GLU A N 1
ATOM 1791 C CA . GLU A 1 226 ? 33.031 50.694 -17.200 1.00 8.68 223 GLU A CA 1
ATOM 1792 C C . GLU A 1 226 ? 32.385 52.055 -16.892 1.00 8.43 223 GLU A C 1
ATOM 1793 O O . GLU A 1 226 ? 32.069 52.812 -17.828 1.00 10.28 223 GLU A O 1
ATOM 1799 N N . ILE A 1 227 ? 32.202 52.385 -15.608 1.00 8.93 224 ILE A N 1
ATOM 1800 C CA . ILE A 1 227 ? 31.583 53.662 -15.176 1.00 7.93 224 ILE A CA 1
ATOM 1801 C C . ILE A 1 227 ? 32.495 54.830 -15.562 1.00 9.63 224 ILE A C 1
ATOM 1802 O O . ILE A 1 227 ? 31.994 55.768 -16.211 1.00 10.60 224 ILE A O 1
ATOM 1807 N N . LEU A 1 228 ? 33.784 54.741 -15.283 1.00 9.76 225 LEU A N 1
ATOM 1808 C CA . LEU A 1 228 ? 34.692 55.876 -15.576 1.00 10.69 225 LEU A CA 1
ATOM 1809 C C . LEU A 1 228 ? 34.773 56.011 -17.097 1.00 10.86 225 LEU A C 1
ATOM 1810 O O . LEU A 1 228 ? 34.882 57.121 -17.546 1.00 12.01 225 LEU A O 1
ATOM 1815 N N . SER A 1 229 ? 34.815 54.896 -17.819 1.00 10.57 226 SER A N 1
ATOM 1816 C CA . SER A 1 229 ? 34.808 54.911 -19.317 1.00 11.26 226 SER A CA 1
ATOM 1817 C C . SER A 1 229 ? 33.548 55.633 -19.857 1.00 13.36 226 SER A C 1
ATOM 1818 O O . SER A 1 229 ? 33.665 56.412 -20.828 1.00 12.97 226 SER A O 1
ATOM 1821 N N . LEU A 1 230 ? 32.357 55.430 -19.284 1.00 12.70 227 LEU A N 1
ATOM 1822 C CA . LEU A 1 230 ? 31.165 56.195 -19.740 1.00 14.26 227 LEU A CA 1
ATOM 1823 C C . LEU A 1 230 ? 31.320 57.681 -19.463 1.00 15.15 227 LEU A C 1
ATOM 1824 O O . LEU A 1 230 ? 30.934 58.487 -20.317 1.00 14.53 227 LEU A O 1
ATOM 1829 N N . ILE A 1 231 ? 31.847 58.044 -18.298 1.00 13.91 228 ILE A N 1
ATOM 1830 C CA . ILE A 1 231 ? 32.002 59.484 -17.973 1.00 14.34 228 ILE A CA 1
ATOM 1831 C C . ILE A 1 231 ? 32.974 60.079 -18.993 1.00 16.07 228 ILE A C 1
ATOM 1832 O O . ILE A 1 231 ? 32.687 61.159 -19.531 1.00 16.77 228 ILE A O 1
ATOM 1837 N N . ARG A 1 232 ? 34.046 59.359 -19.292 1.00 14.89 229 ARG A N 1
ATOM 1838 C CA . ARG A 1 232 ? 35.057 59.833 -20.258 1.00 15.27 229 ARG A CA 1
ATOM 1839 C C . ARG A 1 232 ? 34.408 59.992 -21.638 1.00 15.90 229 ARG A C 1
ATOM 1840 O O . ARG A 1 232 ? 34.537 61.079 -22.257 1.00 16.38 229 ARG A O 1
ATOM 1848 N N . ASP A 1 233 ? 33.727 58.947 -22.089 1.00 15.44 230 ASP A N 1
ATOM 1849 C CA . ASP A 1 233 ? 33.225 58.835 -23.483 1.00 17.16 230 ASP A CA 1
ATOM 1850 C C . ASP A 1 233 ? 31.983 59.702 -23.709 1.00 17.50 230 ASP A C 1
ATOM 1851 O O . ASP A 1 233 ? 31.754 60.064 -24.881 1.00 21.60 230 ASP A O 1
ATOM 1856 N N . ILE A 1 234 ? 31.218 60.041 -22.679 1.00 16.93 231 ILE A N 1
ATOM 1857 C CA . ILE A 1 234 ? 30.018 60.918 -22.793 1.00 18.27 231 ILE A CA 1
ATOM 1858 C C . ILE A 1 234 ? 30.423 62.384 -22.562 1.00 21.02 231 ILE A C 1
ATOM 1859 O O . ILE A 1 234 ? 29.988 63.246 -23.370 1.00 19.96 231 ILE A O 1
ATOM 1864 N N . HIS A 1 235 ? 31.232 62.682 -21.549 1.00 19.15 232 HIS A N 1
ATOM 1865 C CA . HIS A 1 235 ? 31.469 64.081 -21.100 1.00 19.89 232 HIS A CA 1
ATOM 1866 C C . HIS A 1 235 ? 32.933 64.526 -21.128 1.00 21.17 232 HIS A C 1
ATOM 1867 O O . HIS A 1 235 ? 33.166 65.734 -21.383 1.00 23.10 232 HIS A O 1
ATOM 1874 N N . LYS A 1 236 ? 33.862 63.670 -20.729 1.00 20.50 233 LYS A N 1
ATOM 1875 C CA . LYS A 1 236 ? 35.232 64.076 -20.305 1.00 20.07 233 LYS A CA 1
ATOM 1876 C C . LYS A 1 236 ? 36.291 63.312 -21.086 1.00 20.59 233 LYS A C 1
ATOM 1877 O O . LYS A 1 236 ? 36.912 62.376 -20.593 1.00 18.34 233 LYS A O 1
ATOM 1883 N N . PRO A 1 237 ? 36.570 63.702 -22.350 1.00 19.57 234 PRO A N 1
ATOM 1884 C CA . PRO A 1 237 ? 37.505 62.953 -23.179 1.00 20.07 234 PRO A CA 1
ATOM 1885 C C . PRO A 1 237 ? 38.945 62.892 -22.641 1.00 20.17 234 PRO A C 1
ATOM 1886 O O . PRO A 1 237 ? 39.634 61.952 -22.943 1.00 21.45 234 PRO A O 1
ATOM 1890 N N . ASN A 1 238 ? 39.295 63.828 -21.767 1.00 22.97 235 ASN A N 1
ATOM 1891 C CA . ASN A 1 238 ? 40.632 63.944 -21.130 1.00 24.04 235 ASN A CA 1
ATOM 1892 C C . ASN A 1 238 ? 40.732 62.942 -19.962 1.00 22.05 235 ASN A C 1
ATOM 1893 O O . ASN A 1 238 ? 41.868 62.676 -19.513 1.00 23.67 235 ASN A O 1
ATOM 1898 N N . LEU A 1 239 ? 39.606 62.370 -19.496 1.00 17.01 236 LEU A N 1
ATOM 1899 C CA . LEU A 1 239 ? 39.578 61.636 -18.203 1.00 16.09 236 LEU A CA 1
ATOM 1900 C C . LEU A 1 239 ? 40.448 60.396 -18.334 1.00 15.01 236 LEU A C 1
ATOM 1901 O O . LEU A 1 239 ? 40.227 59.608 -19.277 1.00 18.94 236 LEU A O 1
ATOM 1906 N N . THR A 1 240 ? 41.356 60.228 -17.365 1.00 16.22 237 THR A N 1
ATOM 1907 C CA . THR A 1 240 ? 42.253 59.059 -17.225 1.00 16.34 237 THR A CA 1
ATOM 1908 C C . THR A 1 240 ? 42.330 58.718 -15.727 1.00 15.96 237 THR A C 1
ATOM 1909 O O . THR A 1 240 ? 42.032 59.591 -14.847 1.00 17.23 237 THR A O 1
ATOM 1913 N N . TRP A 1 241 ? 42.651 57.477 -15.444 1.00 15.87 238 TRP A N 1
ATOM 1914 C CA . TRP A 1 241 ? 42.791 57.003 -14.056 1.00 15.71 238 TRP A CA 1
ATOM 1915 C C . TRP A 1 241 ? 43.807 55.869 -14.012 1.00 15.29 238 TRP A C 1
ATOM 1916 O O . TRP A 1 241 ? 44.009 55.176 -15.026 1.00 16.74 238 TRP A O 1
ATOM 1927 N N . GLU A 1 242 ? 44.378 55.656 -12.821 1.00 16.07 239 GLU A N 1
ATOM 1928 C CA . GLU A 1 242 ? 45.291 54.530 -12.545 1.00 18.32 239 GLU A CA 1
ATOM 1929 C C . GLU A 1 242 ? 44.505 53.388 -11.895 1.00 18.13 239 GLU A C 1
ATOM 1930 O O . GLU A 1 242 ? 43.679 53.665 -11.007 1.00 19.12 239 GLU A O 1
ATOM 1936 N N . ASN A 1 243 ? 44.744 52.163 -12.338 1.00 15.52 240 ASN A N 1
ATOM 1937 C CA . ASN A 1 243 ? 44.142 50.957 -11.718 1.00 17.48 240 ASN A CA 1
ATOM 1938 C C . ASN A 1 243 ? 45.097 50.418 -10.665 1.00 16.06 240 ASN A C 1
ATOM 1939 O O . ASN A 1 243 ? 46.347 50.680 -10.768 1.00 17.32 240 ASN A O 1
ATOM 1944 N N . MET A 1 244 ? 44.540 49.770 -9.663 1.00 15.03 241 MET A N 1
ATOM 1945 C CA . MET A 1 244 ? 45.309 48.985 -8.680 1.00 13.68 241 MET A CA 1
ATOM 1946 C C . MET A 1 244 ? 44.573 47.687 -8.435 1.00 12.89 241 MET A C 1
ATOM 1947 O O . MET A 1 244 ? 43.331 47.612 -8.653 1.00 11.89 241 MET A O 1
ATOM 1952 N N . SER A 1 245 ? 45.284 46.700 -7.923 1.00 11.55 242 SER A N 1
ATOM 1953 C CA . SER A 1 245 ? 44.745 45.357 -7.621 1.00 12.05 242 SER A CA 1
ATOM 1954 C C . SER A 1 245 ? 44.047 45.373 -6.245 1.00 12.10 242 SER A C 1
ATOM 1955 O O . SER A 1 245 ? 44.207 46.344 -5.517 1.00 10.98 242 SER A O 1
ATOM 1958 N N . ARG A 1 246 ? 43.223 44.364 -5.995 1.00 13.16 243 ARG A N 1
ATOM 1959 C CA . ARG A 1 246 ? 42.592 44.087 -4.662 1.00 13.09 243 ARG A CA 1
ATOM 1960 C C . ARG A 1 246 ? 43.649 44.096 -3.547 1.00 14.65 243 ARG A C 1
ATOM 1961 O O . ARG A 1 246 ? 43.398 44.663 -2.489 1.00 13.81 243 ARG A O 1
ATOM 1969 N N . GLU A 1 247 ? 44.815 43.475 -3.804 1.00 14.97 244 GLU A N 1
ATOM 1970 C CA . GLU A 1 247 ? 45.939 43.351 -2.828 1.00 15.51 244 GLU A CA 1
ATOM 1971 C C . GLU A 1 247 ? 46.571 44.730 -2.584 1.00 13.74 244 GLU A C 1
ATOM 1972 O O . GLU A 1 247 ? 46.830 45.073 -1.415 1.00 14.96 244 GLU A O 1
ATOM 1978 N N . GLN A 1 248 ? 46.825 45.514 -3.628 1.00 14.19 245 GLN A N 1
ATOM 1979 C CA . GLN A 1 248 ? 47.317 46.908 -3.481 1.00 14.23 245 GLN A CA 1
ATOM 1980 C C . GLN A 1 248 ? 46.325 47.713 -2.637 1.00 14.33 245 GLN A C 1
ATOM 1981 O O . GLN A 1 248 ? 46.758 48.485 -1.759 1.00 14.30 245 GLN A O 1
ATOM 1987 N N . GLN A 1 249 ? 45.017 47.559 -2.921 1.00 13.05 246 GLN A N 1
ATOM 1988 C CA . GLN A 1 249 ? 43.989 48.321 -2.179 1.00 12.83 246 GLN A CA 1
ATOM 1989 C C . GLN A 1 249 ? 43.974 47.895 -0.700 1.00 11.24 246 GLN A C 1
ATOM 1990 O O . GLN A 1 249 ? 43.858 48.777 0.133 1.00 12.31 246 GLN A O 1
ATOM 1996 N N . LEU A 1 250 ? 44.019 46.602 -0.421 1.00 11.16 247 LEU A N 1
ATOM 1997 C CA . LEU A 1 250 ? 43.946 46.065 0.964 1.00 12.23 247 LEU A CA 1
ATOM 1998 C C . LEU A 1 250 ? 45.033 46.746 1.794 1.00 14.64 247 LEU A C 1
ATOM 1999 O O . LEU A 1 250 ? 44.810 47.005 2.970 1.00 14.07 247 LEU A O 1
ATOM 2004 N N . ALA A 1 251 ? 46.203 47.016 1.197 1.00 14.56 248 ALA A N 1
ATOM 2005 C CA . ALA A 1 251 ? 47.352 47.558 1.952 1.00 15.19 248 ALA A CA 1
ATOM 2006 C C . ALA A 1 251 ? 47.139 49.007 2.384 1.00 14.27 248 ALA A C 1
ATOM 2007 O O . ALA A 1 251 ? 47.743 49.423 3.408 1.00 13.99 248 ALA A O 1
ATOM 2009 N N . ILE A 1 252 ? 46.323 49.769 1.663 1.00 12.75 249 ILE A N 1
ATOM 2010 C CA . ILE A 1 252 ? 46.186 51.220 1.920 1.00 13.54 249 ILE A CA 1
ATOM 2011 C C . ILE A 1 252 ? 44.848 51.505 2.605 1.00 13.10 249 ILE A C 1
ATOM 2012 O O . ILE A 1 252 ? 44.655 52.680 2.958 1.00 15.03 249 ILE A O 1
ATOM 2017 N N . LEU A 1 253 ? 43.951 50.520 2.723 1.00 12.22 250 LEU A N 1
ATOM 2018 C CA . LEU A 1 253 ? 42.670 50.735 3.464 1.00 12.69 250 LEU A CA 1
ATOM 2019 C C . LEU A 1 253 ? 42.752 50.062 4.843 1.00 13.80 250 LEU A C 1
ATOM 2020 O O . LEU A 1 253 ? 43.610 49.194 5.056 1.00 14.41 250 LEU A O 1
ATOM 2025 N N . LYS A 1 254 ? 41.860 50.413 5.775 1.00 13.62 251 LYS A N 1
ATOM 2026 C CA . LYS A 1 254 ? 41.851 49.743 7.109 1.00 14.50 251 LYS A CA 1
ATOM 2027 C C . LYS A 1 254 ? 41.105 48.408 7.046 1.00 14.84 251 LYS A C 1
ATOM 2028 O O . LYS A 1 254 ? 41.154 47.670 8.014 1.00 14.94 251 LYS A O 1
ATOM 2034 N N . ALA A 1 255 ? 40.364 48.146 5.974 1.00 14.34 252 ALA A N 1
ATOM 2035 C CA . ALA A 1 255 ? 39.545 46.927 5.849 1.00 12.44 252 ALA A CA 1
ATOM 2036 C C . ALA A 1 255 ? 39.461 46.575 4.362 1.00 11.23 252 ALA A C 1
ATOM 2037 O O . ALA A 1 255 ? 39.662 47.465 3.502 1.00 12.83 252 ALA A O 1
ATOM 2039 N N . ASP A 1 256 ? 39.114 45.338 4.065 1.00 10.98 253 ASP A N 1
ATOM 2040 C CA . ASP A 1 256 ? 38.788 44.911 2.688 1.00 10.39 253 ASP A CA 1
ATOM 2041 C C . ASP A 1 256 ? 37.382 45.396 2.301 1.00 10.71 253 ASP A C 1
ATOM 2042 O O . ASP A 1 256 ? 36.748 46.150 3.072 1.00 9.66 253 ASP A O 1
ATOM 2047 N N . ARG A 1 257 ? 37.015 45.116 1.055 1.00 10.06 254 ARG A N 1
ATOM 2048 C CA . ARG A 1 257 ? 35.719 45.550 0.457 1.00 10.83 254 ARG A CA 1
ATOM 2049 C C . ARG A 1 257 ? 35.040 44.334 -0.174 1.00 9.93 254 ARG A C 1
ATOM 2050 O O . ARG A 1 257 ? 35.684 43.422 -0.737 1.00 12.30 254 ARG A O 1
ATOM 2058 N N . SER A 1 258 ? 33.723 44.292 -0.013 1.00 9.25 255 SER A N 1
ATOM 2059 C CA . SER A 1 258 ? 32.848 43.244 -0.569 1.00 10.58 255 SER A CA 1
ATOM 2060 C C . SER A 1 258 ? 32.749 43.424 -2.098 1.00 9.36 255 SER A C 1
ATOM 2061 O O . SER A 1 258 ? 32.537 44.562 -2.569 1.00 10.27 255 SER A O 1
ATOM 2064 N N . ASN A 1 259 ? 32.874 42.338 -2.838 1.00 9.06 256 ASN A N 1
ATOM 2065 C CA . ASN A 1 259 ? 32.682 42.337 -4.312 1.00 8.98 256 ASN A CA 1
ATOM 2066 C C . ASN A 1 259 ? 31.798 41.154 -4.653 1.00 8.73 256 ASN A C 1
ATOM 2067 O O . ASN A 1 259 ? 32.231 40.022 -4.344 1.00 8.92 256 ASN A O 1
ATOM 2072 N N . ASN A 1 260 ? 30.662 41.355 -5.326 1.00 7.95 257 ASN A N 1
ATOM 2073 C CA . ASN A 1 260 ? 29.741 40.224 -5.583 1.00 7.86 257 ASN A CA 1
ATOM 2074 C C . ASN A 1 260 ? 28.767 40.589 -6.711 1.00 8.33 257 ASN A C 1
ATOM 2075 O O . ASN A 1 260 ? 28.640 41.764 -7.066 1.00 7.26 257 ASN A O 1
ATOM 2080 N N . LEU A 1 261 ? 28.099 39.557 -7.188 1.00 8.28 258 LEU A N 1
ATOM 2081 C CA . LEU A 1 261 ? 26.791 39.612 -7.878 1.00 9.08 258 LEU A CA 1
ATOM 2082 C C . LEU A 1 261 ? 25.703 39.179 -6.918 1.00 8.62 258 LEU A C 1
ATOM 2083 O O . LEU A 1 261 ? 25.842 38.069 -6.319 1.00 8.98 258 LEU A O 1
ATOM 2088 N N . LEU A 1 262 ? 24.644 39.971 -6.827 1.00 8.51 259 LEU A N 1
ATOM 2089 C CA . LEU A 1 262 ? 23.374 39.533 -6.207 1.00 9.50 259 LEU A CA 1
ATOM 2090 C C . LEU A 1 262 ? 22.433 39.031 -7.290 1.00 10.12 259 LEU A C 1
ATOM 2091 O O . LEU A 1 262 ? 22.275 39.685 -8.324 1.00 9.24 259 LEU A O 1
ATOM 2096 N N . ASN A 1 263 ? 21.845 37.863 -7.030 1.00 10.07 260 ASN A N 1
ATOM 2097 C CA . ASN A 1 263 ? 20.731 37.364 -7.858 1.00 10.44 260 ASN A CA 1
ATOM 2098 C C . ASN A 1 263 ? 19.496 38.222 -7.581 1.00 10.29 260 ASN A C 1
ATOM 2099 O O . ASN A 1 263 ? 19.084 38.257 -6.401 1.00 10.19 260 ASN A O 1
ATOM 2104 N N . THR A 1 264 ? 18.990 38.904 -8.599 1.00 9.95 261 THR A N 1
ATOM 2105 C CA . THR A 1 264 ? 17.818 39.783 -8.387 1.00 10.06 261 THR A CA 1
ATOM 2106 C C . THR A 1 264 ? 16.557 39.195 -9.015 1.00 10.44 261 THR A C 1
ATOM 2107 O O . THR A 1 264 ? 15.676 39.960 -9.265 1.00 10.23 261 THR A O 1
ATOM 2111 N N . ASP A 1 265 ? 16.482 37.897 -9.240 1.00 10.88 262 ASP A N 1
ATOM 2112 C CA . ASP A 1 265 ? 15.257 37.292 -9.814 1.00 11.35 262 ASP A CA 1
ATOM 2113 C C . ASP A 1 265 ? 14.049 37.615 -8.943 1.00 11.33 262 ASP A C 1
ATOM 2114 O O . ASP A 1 265 ? 12.943 37.846 -9.484 1.00 11.88 262 ASP A O 1
ATOM 2119 N N . LYS A 1 266 ? 14.222 37.608 -7.632 1.00 9.84 263 LYS A N 1
ATOM 2120 C CA . LYS A 1 266 ? 13.065 37.829 -6.745 1.00 11.00 263 LYS A CA 1
ATOM 2121 C C . LYS A 1 266 ? 12.493 39.227 -6.999 1.00 11.54 263 LYS A C 1
ATOM 2122 O O . LYS A 1 266 ? 11.280 39.343 -7.156 1.00 14.45 263 LYS A O 1
ATOM 2128 N N . LEU A 1 267 ? 13.324 40.276 -6.993 1.00 11.97 264 LEU A N 1
ATOM 2129 C CA . LEU A 1 267 ? 12.860 41.655 -7.235 1.00 13.45 264 LEU A CA 1
ATOM 2130 C C . LEU A 1 267 ? 12.297 41.715 -8.661 1.00 12.83 264 LEU A C 1
ATOM 2131 O O . LEU A 1 267 ? 11.298 42.416 -8.859 1.00 12.32 264 LEU A O 1
ATOM 2136 N N . GLN A 1 268 ? 12.987 41.108 -9.638 1.00 11.81 265 GLN A N 1
ATOM 2137 C CA . GLN A 1 268 ? 12.563 41.203 -11.068 1.00 12.05 265 GLN A CA 1
ATOM 2138 C C . GLN A 1 268 ? 11.171 40.589 -11.265 1.00 15.18 265 GLN A C 1
ATOM 2139 O O . GLN A 1 268 ? 10.496 41.040 -12.212 1.00 15.85 265 GLN A O 1
ATOM 2145 N N . SER A 1 269 ? 10.783 39.612 -10.436 1.00 15.43 266 SER A N 1
ATOM 2146 C CA . SER A 1 269 ? 9.452 38.946 -10.494 1.00 18.13 266 SER A CA 1
ATOM 2147 C C . SER A 1 269 ? 8.367 39.972 -10.191 1.00 19.35 266 SER A C 1
ATOM 2148 O O . SER A 1 269 ? 7.243 39.794 -10.693 1.00 24.28 266 SER A O 1
ATOM 2151 N N . LEU A 1 270 ? 8.689 41.016 -9.429 1.00 15.84 267 LEU A N 1
ATOM 2152 C CA . LEU A 1 270 ? 7.698 42.042 -9.008 1.00 14.21 267 LEU A CA 1
ATOM 2153 C C . LEU A 1 270 ? 7.876 43.321 -9.812 1.00 16.13 267 LEU A C 1
ATOM 2154 O O . LEU A 1 270 ? 6.883 44.056 -9.996 1.00 15.45 267 LEU A O 1
ATOM 2159 N N . TYR A 1 271 ? 9.101 43.637 -10.219 1.00 13.21 268 TYR A N 1
ATOM 2160 C CA . TYR A 1 271 ? 9.442 44.928 -10.846 1.00 13.98 268 TYR A CA 1
ATOM 2161 C C . TYR A 1 271 ? 10.307 44.618 -12.047 1.00 17.41 268 TYR A C 1
ATOM 2162 O O . TYR A 1 271 ? 11.523 44.770 -11.988 1.00 14.91 268 TYR A O 1
ATOM 2171 N N . PRO A 1 272 ? 9.696 44.149 -13.155 1.00 16.95 269 PRO A N 1
ATOM 2172 C CA . PRO A 1 272 ? 10.474 43.792 -14.345 1.00 19.59 269 PRO A CA 1
ATOM 2173 C C . PRO A 1 272 ? 11.062 44.981 -15.127 1.00 20.54 269 PRO A C 1
ATOM 2174 O O . PRO A 1 272 ? 11.900 44.727 -15.957 1.00 28.84 269 PRO A O 1
ATOM 2178 N N . ASP A 1 273 ? 10.713 46.232 -14.853 1.00 22.06 270 ASP A N 1
ATOM 2179 C CA . ASP A 1 273 ? 11.187 47.373 -15.679 1.00 24.17 270 ASP A CA 1
ATOM 2180 C C . ASP A 1 273 ? 12.409 48.032 -15.029 1.00 19.96 270 ASP A C 1
ATOM 2181 O O . ASP A 1 273 ? 12.847 49.068 -15.551 1.00 22.16 270 ASP A O 1
ATOM 2186 N N . VAL A 1 274 ? 12.909 47.525 -13.883 1.00 19.03 271 VAL A N 1
ATOM 2187 C CA . VAL A 1 274 ? 14.148 48.114 -13.311 1.00 16.46 271 VAL A CA 1
ATOM 2188 C C . VAL A 1 274 ? 15.241 47.880 -14.339 1.00 14.72 271 VAL A C 1
ATOM 2189 O O . VAL A 1 274 ? 15.498 46.734 -14.673 1.00 15.29 271 VAL A O 1
ATOM 2193 N N . PRO A 1 275 ? 15.928 48.937 -14.799 1.00 13.94 272 PRO A N 1
ATOM 2194 C CA . PRO A 1 275 ? 16.928 48.824 -15.860 1.00 13.59 272 PRO A CA 1
ATOM 2195 C C . PRO A 1 275 ? 18.135 47.983 -15.415 1.00 11.40 272 PRO A C 1
ATOM 2196 O O . PRO A 1 275 ? 18.536 48.088 -14.248 1.00 9.91 272 PRO A O 1
ATOM 2200 N N . ASP A 1 276 ? 18.708 47.196 -16.324 1.00 12.17 273 ASP A N 1
ATOM 2201 C CA . ASP A 1 276 ? 20.033 46.593 -16.034 1.00 10.64 273 ASP A CA 1
ATOM 2202 C C . ASP A 1 276 ? 20.980 47.734 -15.671 1.00 10.18 273 ASP A C 1
ATOM 2203 O O . ASP A 1 276 ? 20.784 48.919 -16.061 1.00 9.46 273 ASP A O 1
ATOM 2208 N N . ILE A 1 277 ? 21.974 47.426 -14.836 1.00 9.24 274 ILE A N 1
ATOM 2209 C CA . ILE A 1 277 ? 22.880 48.434 -14.254 1.00 9.28 274 ILE A CA 1
ATOM 2210 C C . ILE A 1 277 ? 23.605 49.248 -15.353 1.00 8.74 274 ILE A C 1
ATOM 2211 O O . ILE A 1 277 ? 23.853 50.456 -15.162 1.00 8.85 274 ILE A O 1
ATOM 2216 N N . LEU A 1 278 ? 23.985 48.655 -16.482 1.00 8.93 275 LEU A N 1
ATOM 2217 C CA . LEU A 1 278 ? 24.745 49.427 -17.511 1.00 9.61 275 LEU A CA 1
ATOM 2218 C C . LEU A 1 278 ? 23.818 50.415 -18.256 1.00 9.22 275 LEU A C 1
ATOM 2219 O O . LEU A 1 278 ? 24.183 51.626 -18.381 1.00 9.54 275 LEU A O 1
ATOM 2224 N N . THR A 1 279 ? 22.627 49.990 -18.648 1.00 9.89 276 THR A N 1
ATOM 2225 C CA . THR A 1 279 ? 21.577 50.899 -19.180 1.00 11.88 276 THR A CA 1
ATOM 2226 C C . THR A 1 279 ? 21.336 52.000 -18.148 1.00 11.57 276 THR A C 1
ATOM 2227 O O . THR A 1 279 ? 21.354 53.190 -18.537 1.00 11.72 276 THR A O 1
ATOM 2231 N N . GLY A 1 280 ? 21.195 51.641 -16.867 1.00 10.62 277 GLY A N 1
ATOM 2232 C CA . GLY A 1 280 ? 20.910 52.628 -15.825 1.00 10.10 277 GLY A CA 1
ATOM 2233 C C . GLY A 1 280 ? 22.055 53.585 -15.632 1.00 10.98 277 GLY A C 1
ATOM 2234 O O . GLY A 1 280 ? 21.810 54.793 -15.486 1.00 10.98 277 GLY A O 1
ATOM 2235 N N . ILE A 1 281 ? 23.310 53.126 -15.617 1.00 10.32 278 ILE A N 1
ATOM 2236 C CA . ILE A 1 281 ? 24.501 54.006 -15.436 1.00 12.02 278 ILE A CA 1
ATOM 2237 C C . ILE A 1 281 ? 24.610 54.913 -16.661 1.00 12.59 278 ILE A C 1
ATOM 2238 O O . ILE A 1 281 ? 24.944 56.101 -16.475 1.00 11.84 278 ILE A O 1
ATOM 2243 N N . ARG A 1 282 ? 24.440 54.379 -17.863 1.00 13.93 279 ARG A N 1
ATOM 2244 C CA A ARG A 1 282 ? 24.480 55.236 -19.076 0.50 15.44 279 ARG A CA 1
ATOM 2245 C CA B ARG A 1 282 ? 24.529 55.265 -19.050 0.50 15.18 279 ARG A CA 1
ATOM 2246 C C . ARG A 1 282 ? 23.519 56.408 -18.875 1.00 15.57 279 ARG A C 1
ATOM 2247 O O . ARG A 1 282 ? 23.917 57.571 -19.144 1.00 16.99 279 ARG A O 1
ATOM 2262 N N . GLU A 1 283 ? 22.317 56.105 -18.407 1.00 13.94 280 GLU A N 1
ATOM 2263 C CA . GLU A 1 283 ? 21.269 57.134 -18.167 1.00 15.99 280 GLU A CA 1
ATOM 2264 C C . GLU A 1 283 ? 21.813 58.120 -17.140 1.00 16.99 280 GLU A C 1
ATOM 2265 O O . GLU A 1 283 ? 21.810 59.351 -17.429 1.00 18.47 280 GLU A O 1
ATOM 2271 N N . VAL A 1 284 ? 22.289 57.642 -15.983 1.00 13.70 281 VAL A N 1
ATOM 2272 C CA . VAL A 1 284 ? 22.802 58.504 -14.879 1.00 15.17 281 VAL A CA 1
ATOM 2273 C C . VAL A 1 284 ? 23.905 59.412 -15.395 1.00 14.11 281 VAL A C 1
ATOM 2274 O O . VAL A 1 284 ? 23.853 60.635 -15.112 1.00 15.79 281 VAL A O 1
ATOM 2278 N N . VAL A 1 285 ? 24.931 58.854 -16.025 1.00 14.63 282 VAL A N 1
ATOM 2279 C CA . VAL A 1 285 ? 26.101 59.645 -16.499 1.00 15.40 282 VAL A CA 1
ATOM 2280 C C . VAL A 1 285 ? 25.623 60.698 -17.513 1.00 19.09 282 VAL A C 1
ATOM 2281 O O . VAL A 1 285 ? 26.147 61.833 -17.445 1.00 17.56 282 VAL A O 1
ATOM 2285 N N . SER A 1 286 ? 24.680 60.362 -18.387 1.00 19.33 283 SER A N 1
ATOM 2286 C CA . SER A 1 286 ? 24.189 61.305 -19.438 1.00 22.32 283 SER A CA 1
ATOM 2287 C C . SER A 1 286 ? 23.605 62.564 -18.781 1.00 25.16 283 SER A C 1
ATOM 2288 O O . SER A 1 286 ? 23.759 63.668 -19.371 1.00 26.63 283 SER A O 1
ATOM 2291 N N . LYS A 1 287 ? 23.055 62.431 -17.565 1.00 21.73 284 LYS A N 1
ATOM 2292 C CA . LYS A 1 287 ? 22.299 63.495 -16.855 1.00 23.74 284 LYS A CA 1
ATOM 2293 C C . LYS A 1 287 ? 23.177 64.229 -15.833 1.00 23.72 284 LYS A C 1
ATOM 2294 O O . LYS A 1 287 ? 22.711 65.250 -15.296 1.00 25.81 284 LYS A O 1
ATOM 2300 N N . MET A 1 288 ? 24.379 63.733 -15.564 1.00 21.18 285 MET A N 1
ATOM 2301 C CA . MET A 1 288 ? 25.248 64.159 -14.440 1.00 22.59 285 MET A CA 1
ATOM 2302 C C . MET A 1 288 ? 25.855 65.523 -14.735 1.00 21.66 285 MET A C 1
ATOM 2303 O O . MET A 1 288 ? 26.321 65.699 -15.863 1.00 21.10 285 MET A O 1
ATOM 2308 N N . LYS A 1 289 ? 25.914 66.368 -13.705 1.00 23.20 286 LYS A N 1
ATOM 2309 C CA . LYS A 1 289 ? 26.789 67.563 -13.610 1.00 25.01 286 LYS A CA 1
ATOM 2310 C C . LYS A 1 289 ? 28.098 67.218 -12.910 1.00 26.23 286 LYS A C 1
ATOM 2311 O O . LYS A 1 289 ? 28.095 66.290 -12.077 1.00 23.71 286 LYS A O 1
ATOM 2317 N N . PHE A 1 290 ? 29.162 67.964 -13.227 1.00 27.25 287 PHE A N 1
ATOM 2318 C CA . PHE A 1 290 ? 30.497 67.839 -12.591 1.00 29.02 287 PHE A CA 1
ATOM 2319 C C . PHE A 1 290 ? 30.887 69.205 -12.000 1.00 32.56 287 PHE A C 1
ATOM 2320 O O . PHE A 1 290 ? 31.005 70.226 -12.677 1.00 38.12 287 PHE A O 1
ATOM 2328 N N . GLY B 1 2 ? 8.727 16.242 38.813 1.00 48.15 -1 GLY B N 1
ATOM 2329 C CA . GLY B 1 2 ? 9.195 14.992 38.140 1.00 47.01 -1 GLY B CA 1
ATOM 2330 C C . GLY B 1 2 ? 10.375 15.254 37.219 1.00 47.73 -1 GLY B C 1
ATOM 2331 O O . GLY B 1 2 ? 10.746 16.437 37.041 1.00 48.09 -1 GLY B O 1
ATOM 2332 N N . HIS B 1 3 ? 10.958 14.191 36.656 1.00 45.29 0 HIS B N 1
ATOM 2333 C CA . HIS B 1 3 ? 12.184 14.251 35.815 1.00 40.43 0 HIS B CA 1
ATOM 2334 C C . HIS B 1 3 ? 11.807 14.663 34.387 1.00 36.70 0 HIS B C 1
ATOM 2335 O O . HIS B 1 3 ? 10.668 14.370 33.950 1.00 33.02 0 HIS B O 1
ATOM 2342 N N . MET B 1 4 ? 12.731 15.341 33.697 1.00 30.56 1 MET B N 1
ATOM 2343 C CA . MET B 1 4 ? 12.450 16.040 32.417 1.00 27.92 1 MET B CA 1
ATOM 2344 C C . MET B 1 4 ? 13.593 15.809 31.431 1.00 23.54 1 MET B C 1
ATOM 2345 O O . MET B 1 4 ? 14.626 15.240 31.826 1.00 23.98 1 MET B O 1
ATOM 2350 N N . LYS B 1 5 ? 13.361 16.184 30.168 1.00 27.25 2 LYS B N 1
ATOM 2351 C CA . LYS B 1 5 ? 14.358 16.127 29.067 1.00 25.67 2 LYS B CA 1
ATOM 2352 C C . LYS B 1 5 ? 14.887 17.541 28.771 1.00 21.93 2 LYS B C 1
ATOM 2353 O O . LYS B 1 5 ? 14.085 18.433 28.480 1.00 22.16 2 LYS B O 1
ATOM 2359 N N . TRP B 1 6 ? 16.195 17.692 28.870 1.00 20.59 3 TRP B N 1
ATOM 2360 C CA . TRP B 1 6 ? 16.908 18.998 28.810 1.00 20.18 3 TRP B CA 1
ATOM 2361 C C . TRP B 1 6 ? 17.845 18.997 27.608 1.00 21.91 3 TRP B C 1
ATOM 2362 O O . TRP B 1 6 ? 18.714 18.130 27.576 1.00 22.07 3 TRP B O 1
ATOM 2373 N N . LEU B 1 7 ? 17.698 19.953 26.681 1.00 21.18 4 LEU B N 1
ATOM 2374 C CA . LEU B 1 7 ? 18.647 20.073 25.550 1.00 19.08 4 LEU B CA 1
ATOM 2375 C C . LEU B 1 7 ? 19.672 21.157 25.909 1.00 16.76 4 LEU B C 1
ATOM 2376 O O . LEU B 1 7 ? 19.242 22.250 26.182 1.00 17.58 4 LEU B O 1
ATOM 2381 N N . ILE B 1 8 ? 20.942 20.814 25.905 1.00 15.48 5 ILE B N 1
ATOM 2382 C CA . ILE B 1 8 ? 22.086 21.637 26.402 1.00 18.56 5 ILE B CA 1
ATOM 2383 C C . ILE B 1 8 ? 22.980 21.992 25.223 1.00 19.45 5 ILE B C 1
ATOM 2384 O O . ILE B 1 8 ? 23.641 21.099 24.682 1.00 21.11 5 ILE B O 1
ATOM 2389 N N . PHE B 1 9 ? 23.013 23.277 24.870 1.00 18.11 6 PHE B N 1
ATOM 2390 C CA . PHE B 1 9 ? 24.059 23.892 24.023 1.00 18.11 6 PHE B CA 1
ATOM 2391 C C . PHE B 1 9 ? 25.269 24.246 24.907 1.00 18.10 6 PHE B C 1
ATOM 2392 O O . PHE B 1 9 ? 25.087 24.855 26.005 1.00 16.35 6 PHE B O 1
ATOM 2400 N N . GLY B 1 10 ? 26.463 23.922 24.421 1.00 15.79 7 GLY B N 1
ATOM 2401 C CA . GLY B 1 10 ? 27.736 24.047 25.157 1.00 18.94 7 GLY B CA 1
ATOM 2402 C C . GLY B 1 10 ? 27.924 22.923 26.172 1.00 19.37 7 GLY B C 1
ATOM 2403 O O . GLY B 1 10 ? 28.649 23.112 27.178 1.00 18.32 7 GLY B O 1
ATOM 2404 N N . ASN B 1 11 ? 27.324 21.765 25.911 1.00 20.67 8 ASN B N 1
ATOM 2405 C CA . ASN B 1 11 ? 27.369 20.566 26.797 1.00 23.58 8 ASN B CA 1
ATOM 2406 C C . ASN B 1 11 ? 28.819 20.093 27.048 1.00 22.05 8 ASN B C 1
ATOM 2407 O O . ASN B 1 11 ? 29.078 19.427 28.120 1.00 23.31 8 ASN B O 1
ATOM 2412 N N . LYS B 1 12 ? 29.767 20.395 26.164 1.00 21.42 9 LYS B N 1
ATOM 2413 C CA . LYS B 1 12 ? 31.181 19.967 26.295 1.00 22.80 9 LYS B CA 1
ATOM 2414 C C . LYS B 1 12 ? 32.055 21.076 26.897 1.00 20.85 9 LYS B C 1
ATOM 2415 O O . LYS B 1 12 ? 33.241 20.821 27.151 1.00 20.66 9 LYS B O 1
ATOM 2421 N N . GLY B 1 13 ? 31.496 22.264 27.122 1.00 19.10 10 GLY B N 1
ATOM 2422 C CA . GLY B 1 13 ? 32.242 23.387 27.700 1.00 17.19 10 GLY B CA 1
ATOM 2423 C C . GLY B 1 13 ? 32.449 23.182 29.190 1.00 17.32 10 GLY B C 1
ATOM 2424 O O . GLY B 1 13 ? 31.861 22.235 29.753 1.00 18.64 10 GLY B O 1
ATOM 2425 N N . TRP B 1 14 ? 33.213 24.070 29.806 1.00 17.14 11 TRP B N 1
ATOM 2426 C CA . TRP B 1 14 ? 33.564 23.967 31.246 1.00 18.20 11 TRP B CA 1
ATOM 2427 C C . TRP B 1 14 ? 32.280 24.009 32.079 1.00 18.07 11 TRP B C 1
ATOM 2428 O O . TRP B 1 14 ? 31.988 23.042 32.849 1.00 19.65 11 TRP B O 1
ATOM 2439 N N . ILE B 1 15 ? 31.504 25.094 31.938 1.00 17.30 12 ILE B N 1
ATOM 2440 C CA . ILE B 1 15 ? 30.238 25.233 32.694 1.00 16.30 12 ILE B CA 1
ATOM 2441 C C . ILE B 1 15 ? 29.192 24.248 32.200 1.00 16.90 12 ILE B C 1
ATOM 2442 O O . ILE B 1 15 ? 28.521 23.648 33.013 1.00 17.13 12 ILE B O 1
ATOM 2447 N N . GLY B 1 16 ? 29.050 24.062 30.885 1.00 17.64 13 GLY B N 1
ATOM 2448 C CA . GLY B 1 16 ? 27.975 23.217 30.364 1.00 17.63 13 GLY B CA 1
ATOM 2449 C C . GLY B 1 16 ? 28.104 21.784 30.846 1.00 18.54 13 GLY B C 1
ATOM 2450 O O . GLY B 1 16 ? 27.068 21.193 31.133 1.00 17.54 13 GLY B O 1
ATOM 2451 N N . SER B 1 17 ? 29.322 21.253 30.869 1.00 21.80 14 SER B N 1
ATOM 2452 C CA . SER B 1 17 ? 29.587 19.840 31.242 1.00 21.03 14 SER B CA 1
ATOM 2453 C C . SER B 1 17 ? 29.346 19.696 32.742 1.00 21.75 14 SER B C 1
ATOM 2454 O O . SER B 1 17 ? 28.798 18.667 33.168 1.00 20.23 14 SER B O 1
ATOM 2457 N N . MET B 1 18 ? 29.670 20.746 33.506 1.00 22.33 15 MET B N 1
ATOM 2458 C CA . MET B 1 18 ? 29.429 20.756 34.969 1.00 21.52 15 MET B CA 1
ATOM 2459 C C . MET B 1 18 ? 27.914 20.713 35.202 1.00 20.88 15 MET B C 1
ATOM 2460 O O . MET B 1 18 ? 27.440 19.913 36.024 1.00 18.23 15 MET B O 1
ATOM 2465 N N . VAL B 1 19 ? 27.138 21.501 34.461 1.00 19.34 16 VAL B N 1
ATOM 2466 C CA . VAL B 1 19 ? 25.662 21.552 34.644 1.00 19.18 16 VAL B CA 1
ATOM 2467 C C . VAL B 1 19 ? 25.063 20.221 34.171 1.00 21.77 16 VAL B C 1
ATOM 2468 O O . VAL B 1 19 ? 24.121 19.721 34.793 1.00 20.32 16 VAL B O 1
ATOM 2472 N N . SER B 1 20 ? 25.574 19.689 33.068 1.00 24.01 17 SER B N 1
ATOM 2473 C CA . SER B 1 20 ? 25.073 18.410 32.497 1.00 26.36 17 SER B CA 1
ATOM 2474 C C . SER B 1 20 ? 25.169 17.301 33.545 1.00 22.71 17 SER B C 1
ATOM 2475 O O . SER B 1 20 ? 24.149 16.604 33.715 1.00 22.93 17 SER B O 1
ATOM 2478 N N . LYS B 1 21 ? 26.352 17.151 34.148 1.00 26.21 18 LYS B N 1
ATOM 2479 C CA . LYS B 1 21 ? 26.688 16.118 35.170 1.00 27.91 18 LYS B CA 1
ATOM 2480 C C . LYS B 1 21 ? 25.710 16.261 36.340 1.00 28.96 18 LYS B C 1
ATOM 2481 O O . LYS B 1 21 ? 25.118 15.249 36.778 1.00 27.87 18 LYS B O 1
ATOM 2487 N N . ILE B 1 22 ? 25.477 17.494 36.788 1.00 24.50 19 ILE B N 1
ATOM 2488 C CA . ILE B 1 22 ? 24.572 17.783 37.934 1.00 23.09 19 ILE B CA 1
ATOM 2489 C C . ILE B 1 22 ? 23.140 17.406 37.551 1.00 24.36 19 ILE B C 1
ATOM 2490 O O . ILE B 1 22 ? 22.489 16.725 38.380 1.00 25.23 19 ILE B O 1
ATOM 2495 N N . LEU B 1 23 ? 22.650 17.763 36.344 1.00 18.47 20 LEU B N 1
ATOM 2496 C CA . LEU B 1 23 ? 21.259 17.424 35.954 1.00 20.67 20 LEU B CA 1
ATOM 2497 C C . LEU B 1 23 ? 21.123 15.899 35.926 1.00 22.55 20 LEU B C 1
ATOM 2498 O O . LEU B 1 23 ? 20.024 15.416 36.224 1.00 21.91 20 LEU B O 1
ATOM 2503 N N . GLU B 1 24 ? 22.196 15.209 35.545 1.00 21.94 21 GLU B N 1
ATOM 2504 C CA . GLU B 1 24 ? 22.193 13.728 35.410 1.00 26.11 21 GLU B CA 1
ATOM 2505 C C . GLU B 1 24 ? 22.152 13.136 36.822 1.00 27.18 21 GLU B C 1
ATOM 2506 O O . GLU B 1 24 ? 21.267 12.281 37.075 1.00 25.45 21 GLU B O 1
ATOM 2512 N N . GLN B 1 25 ? 22.988 13.658 37.717 1.00 27.94 22 GLN B N 1
ATOM 2513 C CA . GLN B 1 25 ? 22.989 13.285 39.160 1.00 31.36 22 GLN B CA 1
ATOM 2514 C C . GLN B 1 25 ? 21.585 13.491 39.742 1.00 30.68 22 GLN B C 1
ATOM 2515 O O . GLN B 1 25 ? 21.185 12.702 40.615 1.00 31.39 22 GLN B O 1
ATOM 2521 N N . GLN B 1 26 ? 20.845 14.506 39.295 1.00 27.27 23 GLN B N 1
ATOM 2522 C CA . GLN B 1 26 ? 19.471 14.779 39.783 1.00 25.68 23 GLN B CA 1
ATOM 2523 C C . GLN B 1 26 ? 18.444 13.850 39.113 1.00 25.87 23 GLN B C 1
ATOM 2524 O O . GLN B 1 26 ? 17.274 13.959 39.464 1.00 25.86 23 GLN B O 1
ATOM 2530 N N . GLY B 1 27 ? 18.869 12.980 38.196 1.00 30.29 24 GLY B N 1
ATOM 2531 C CA . GLY B 1 27 ? 17.999 11.969 37.563 1.00 31.08 24 GLY B CA 1
ATOM 2532 C C . GLY B 1 27 ? 17.251 12.513 36.354 1.00 30.68 24 GLY B C 1
ATOM 2533 O O . GLY B 1 27 ? 16.223 11.921 35.966 1.00 29.08 24 GLY B O 1
ATOM 2534 N N . GLU B 1 28 ? 17.730 13.616 35.762 1.00 27.88 25 GLU B N 1
ATOM 2535 C CA . GLU B 1 28 ? 17.173 14.145 34.492 1.00 26.05 25 GLU B CA 1
ATOM 2536 C C . GLU B 1 28 ? 17.830 13.432 33.312 1.00 24.01 25 GLU B C 1
ATOM 2537 O O . GLU B 1 28 ? 18.977 12.958 33.436 1.00 25.26 25 GLU B O 1
ATOM 2543 N N . GLN B 1 29 ? 17.138 13.472 32.177 1.00 26.35 26 GLN B N 1
ATOM 2544 C CA . GLN B 1 29 ? 17.689 13.116 30.851 1.00 27.91 26 GLN B CA 1
ATOM 2545 C C . GLN B 1 29 ? 18.301 14.371 30.206 1.00 23.79 26 GLN B C 1
ATOM 2546 O O . GLN B 1 29 ? 17.558 15.322 29.988 1.00 23.99 26 GLN B O 1
ATOM 2552 N N . VAL B 1 30 ? 19.589 14.327 29.907 1.00 22.95 27 VAL B N 1
ATOM 2553 C CA . VAL B 1 30 ? 20.344 15.453 29.294 1.00 25.99 27 VAL B CA 1
ATOM 2554 C C . VAL B 1 30 ? 20.708 15.040 27.865 1.00 25.69 27 VAL B C 1
ATOM 2555 O O . VAL B 1 30 ? 21.387 14.004 27.689 1.00 25.26 27 VAL B O 1
ATOM 2559 N N . VAL B 1 31 ? 20.258 15.820 26.884 1.00 23.96 28 VAL B N 1
ATOM 2560 C CA . VAL B 1 31 ? 20.749 15.690 25.483 1.00 23.53 28 VAL B CA 1
ATOM 2561 C C . VAL B 1 31 ? 21.698 16.847 25.180 1.00 23.41 28 VAL B C 1
ATOM 2562 O O . VAL B 1 31 ? 21.221 18.025 25.189 1.00 21.45 28 VAL B O 1
ATOM 2566 N N . GLY B 1 32 ? 22.949 16.501 24.887 1.00 21.93 29 GLY B N 1
ATOM 2567 C CA . GLY B 1 32 ? 23.943 17.428 24.313 1.00 26.14 29 GLY B CA 1
ATOM 2568 C C . GLY B 1 32 ? 23.533 17.825 22.908 1.00 26.57 29 GLY B C 1
ATOM 2569 O O . GLY B 1 32 ? 23.326 16.922 22.086 1.00 24.02 29 GLY B O 1
ATOM 2570 N N . ALA B 1 33 ? 23.370 19.120 22.636 1.00 22.26 30 ALA B N 1
ATOM 2571 C CA . ALA B 1 33 ? 22.913 19.621 21.318 1.00 22.08 30 ALA B CA 1
ATOM 2572 C C . ALA B 1 33 ? 23.938 19.258 20.239 1.00 20.91 30 ALA B C 1
ATOM 2573 O O . ALA B 1 33 ? 25.136 19.391 20.493 1.00 21.59 30 ALA B O 1
ATOM 2575 N N . GLN B 1 34 ? 23.469 18.796 19.073 1.00 24.65 31 GLN B N 1
ATOM 2576 C CA . GLN B 1 34 ? 24.343 18.476 17.912 1.00 27.86 31 GLN B CA 1
ATOM 2577 C C . GLN B 1 34 ? 24.508 19.735 17.060 1.00 23.47 31 GLN B C 1
ATOM 2578 O O . GLN B 1 34 ? 25.567 19.909 16.477 1.00 25.47 31 GLN B O 1
ATOM 2584 N N . SER B 1 35 ? 23.477 20.574 17.004 1.00 23.78 32 SER B N 1
ATOM 2585 C CA . SER B 1 35 ? 23.437 21.767 16.132 1.00 20.94 32 SER B CA 1
ATOM 2586 C C . SER B 1 35 ? 24.319 22.854 16.760 1.00 20.49 32 SER B C 1
ATOM 2587 O O . SER B 1 35 ? 24.439 22.898 18.011 1.00 19.05 32 SER B O 1
ATOM 2590 N N . ARG B 1 36 ? 25.003 23.604 15.909 1.00 18.79 33 ARG B N 1
ATOM 2591 C CA . ARG B 1 36 ? 25.611 24.913 16.252 1.00 17.41 33 ARG B CA 1
ATOM 2592 C C . ARG B 1 36 ? 24.475 25.917 16.402 1.00 16.20 33 ARG B C 1
ATOM 2593 O O . ARG B 1 36 ? 23.535 25.918 15.636 1.00 15.05 33 ARG B O 1
ATOM 2601 N N . ALA B 1 37 ? 24.563 26.744 17.431 1.00 14.40 34 ALA B N 1
ATOM 2602 C CA . ALA B 1 37 ? 23.477 27.657 17.831 1.00 14.64 34 ALA B CA 1
ATOM 2603 C C . ALA B 1 37 ? 23.257 28.696 16.725 1.00 13.40 34 ALA B C 1
ATOM 2604 O O . ALA B 1 37 ? 22.132 29.167 16.604 1.00 15.28 34 ALA B O 1
ATOM 2606 N N . ASP B 1 38 ? 24.307 28.999 15.989 1.00 13.59 35 ASP B N 1
ATOM 2607 C CA . ASP B 1 38 ? 24.319 29.980 14.863 1.00 13.77 35 ASP B CA 1
ATOM 2608 C C . ASP B 1 38 ? 23.754 29.353 13.587 1.00 15.84 35 ASP B C 1
ATOM 2609 O O . ASP B 1 38 ? 23.585 30.061 12.593 1.00 14.61 35 ASP B O 1
ATOM 2614 N N . ASP B 1 39 ? 23.518 28.041 13.590 1.00 14.97 36 ASP B N 1
ATOM 2615 C CA . ASP B 1 39 ? 22.918 27.339 12.420 1.00 17.08 36 ASP B CA 1
ATOM 2616 C C . ASP B 1 39 ? 21.421 27.237 12.666 1.00 17.64 36 ASP B C 1
ATOM 2617 O O . ASP B 1 39 ? 20.963 26.180 13.088 1.00 19.31 36 ASP B O 1
ATOM 2622 N N . GLU B 1 40 ? 20.696 28.334 12.459 1.00 16.48 37 GLU B N 1
ATOM 2623 C CA . GLU B 1 40 ? 19.323 28.491 12.970 1.00 16.87 37 GLU B CA 1
ATOM 2624 C C . GLU B 1 40 ? 18.424 27.386 12.400 1.00 17.95 37 GLU B C 1
ATOM 2625 O O . GLU B 1 40 ? 17.585 26.856 13.152 1.00 21.08 37 GLU B O 1
ATOM 2631 N N . SER B 1 41 ? 18.569 27.042 11.120 1.00 19.14 38 SER B N 1
ATOM 2632 C CA A SER B 1 41 ? 17.755 25.969 10.491 0.50 18.72 38 SER B CA 1
ATOM 2633 C CA B SER B 1 41 ? 17.720 25.985 10.515 0.50 18.21 38 SER B CA 1
ATOM 2634 C C . SER B 1 41 ? 18.017 24.641 11.202 1.00 19.20 38 SER B C 1
ATOM 2635 O O . SER B 1 41 ? 17.007 23.941 11.532 1.00 21.19 38 SER B O 1
ATOM 2640 N N . ALA B 1 42 ? 19.292 24.309 11.462 1.00 18.55 39 ALA B N 1
ATOM 2641 C CA . ALA B 1 42 ? 19.660 23.058 12.181 1.00 19.36 39 ALA B CA 1
ATOM 2642 C C . ALA B 1 42 ? 19.153 23.075 13.637 1.00 22.16 39 ALA B C 1
ATOM 2643 O O . ALA B 1 42 ? 18.765 22.009 14.175 1.00 22.59 39 ALA B O 1
ATOM 2645 N N . VAL B 1 43 ? 19.131 24.238 14.278 1.00 21.10 40 VAL B N 1
ATOM 2646 C CA . VAL B 1 43 ? 18.609 24.368 15.665 1.00 22.76 40 VAL B CA 1
ATOM 2647 C C . VAL B 1 43 ? 17.099 24.093 15.673 1.00 22.10 40 VAL B C 1
ATOM 2648 O O . VAL B 1 43 ? 16.622 23.394 16.592 1.00 22.01 40 VAL B O 1
ATOM 2652 N N . GLU B 1 44 ? 16.373 24.649 14.703 1.00 23.16 41 GLU B N 1
ATOM 2653 C CA . GLU B 1 44 ? 14.905 24.518 14.629 1.00 24.49 41 GLU B CA 1
ATOM 2654 C C . GLU B 1 44 ? 14.557 23.051 14.378 1.00 24.44 41 GLU B C 1
ATOM 2655 O O . GLU B 1 44 ? 13.577 22.572 14.991 1.00 25.14 41 GLU B O 1
ATOM 2661 N N . ARG B 1 45 ? 15.359 22.370 13.557 1.00 24.57 42 ARG B N 1
ATOM 2662 C CA . ARG B 1 45 ? 15.200 20.915 13.297 1.00 29.50 42 ARG B CA 1
ATOM 2663 C C . ARG B 1 45 ? 15.413 20.143 14.598 1.00 28.00 42 ARG B C 1
ATOM 2664 O O . ARG B 1 45 ? 14.588 19.259 14.893 1.00 30.07 42 ARG B O 1
ATOM 2672 N N . GLU B 1 46 ? 16.506 20.411 15.308 1.00 26.11 43 GLU B N 1
ATOM 2673 C CA . GLU B 1 46 ? 16.859 19.659 16.536 1.00 26.60 43 GLU B CA 1
ATOM 2674 C C . GLU B 1 46 ? 15.771 19.874 17.599 1.00 24.58 43 GLU B C 1
ATOM 2675 O O . GLU B 1 46 ? 15.329 18.881 18.181 1.00 25.92 43 GLU B O 1
ATOM 2681 N N . ILE B 1 47 ? 15.307 21.103 17.819 1.00 24.10 44 ILE B N 1
ATOM 2682 C CA . ILE B 1 47 ? 14.302 21.398 18.887 1.00 24.81 44 ILE B CA 1
ATOM 2683 C C . ILE B 1 47 ? 12.983 20.706 18.531 1.00 28.15 44 ILE B C 1
ATOM 2684 O O . ILE B 1 47 ? 12.417 20.020 19.410 1.00 29.47 44 ILE B O 1
ATOM 2689 N N . SER B 1 48 ? 12.555 20.818 17.274 1.00 28.39 45 SER B N 1
ATOM 2690 C CA . SER B 1 48 ? 11.300 20.210 16.758 1.00 30.39 45 SER B CA 1
ATOM 2691 C C . SER B 1 48 ? 11.408 18.671 16.791 1.00 30.44 45 SER B C 1
ATOM 2692 O O . SER B 1 48 ? 10.361 18.043 17.043 1.00 32.31 45 SER B O 1
ATOM 2695 N N . GLU B 1 49 ? 12.607 18.089 16.598 1.00 28.29 46 GLU B N 1
ATOM 2696 C CA . GLU B 1 49 ? 12.893 16.621 16.732 1.00 30.53 46 GLU B CA 1
ATOM 2697 C C . GLU B 1 49 ? 12.866 16.206 18.209 1.00 32.94 46 GLU B C 1
ATOM 2698 O O . GLU B 1 49 ? 12.049 15.321 18.573 1.00 30.00 46 GLU B O 1
ATOM 2704 N N . ILE B 1 50 ? 13.776 16.770 19.020 1.00 27.69 47 ILE B N 1
ATOM 2705 C CA . ILE B 1 50 ? 14.048 16.335 20.426 1.00 28.45 47 ILE B CA 1
ATOM 2706 C C . ILE B 1 50 ? 12.814 16.619 21.298 1.00 26.33 47 ILE B C 1
ATOM 2707 O O . ILE B 1 50 ? 12.563 15.855 22.219 1.00 28.34 47 ILE B O 1
ATOM 2712 N N . LYS B 1 51 ? 12.094 17.702 21.023 1.00 26.21 48 LYS B N 1
ATOM 2713 C CA . LYS B 1 51 ? 10.955 18.226 21.830 1.00 27.73 48 LYS B CA 1
ATOM 2714 C C . LYS B 1 51 ? 11.342 18.290 23.309 1.00 26.06 48 LYS B C 1
ATOM 2715 O O . LYS B 1 51 ? 10.603 17.808 24.171 1.00 29.50 48 LYS B O 1
ATOM 2721 N N . PRO B 1 52 ? 12.464 18.962 23.658 1.00 22.17 49 PRO B N 1
ATOM 2722 C CA . PRO B 1 52 ? 12.934 19.005 25.038 1.00 19.19 49 PRO B CA 1
ATOM 2723 C C . PRO B 1 52 ? 11.919 19.776 25.875 1.00 18.63 49 PRO B C 1
ATOM 2724 O O . PRO B 1 52 ? 11.196 20.603 25.354 1.00 19.68 49 PRO B O 1
ATOM 2728 N N . ASP B 1 53 ? 11.878 19.446 27.172 1.00 19.90 50 ASP B N 1
ATOM 2729 C CA . ASP B 1 53 ? 11.097 20.195 28.179 1.00 18.25 50 ASP B CA 1
ATOM 2730 C C . ASP B 1 53 ? 11.793 21.534 28.457 1.00 15.94 50 ASP B C 1
ATOM 2731 O O . ASP B 1 53 ? 11.073 22.519 28.747 1.00 17.16 50 ASP B O 1
ATOM 2736 N N . ARG B 1 54 ? 13.118 21.529 28.422 1.00 16.79 51 ARG B N 1
ATOM 2737 C CA . ARG B 1 54 ? 13.914 22.748 28.747 1.00 17.19 51 ARG B CA 1
ATOM 2738 C C . ARG B 1 54 ? 15.143 22.799 27.846 1.00 18.65 51 ARG B C 1
ATOM 2739 O O . ARG B 1 54 ? 15.779 21.768 27.605 1.00 16.96 51 ARG B O 1
ATOM 2747 N N . VAL B 1 55 ? 15.539 24.002 27.427 1.00 16.71 52 VAL B N 1
ATOM 2748 C CA . VAL B 1 55 ? 16.800 24.190 26.665 1.00 15.56 52 VAL B CA 1
ATOM 2749 C C . VAL B 1 55 ? 17.692 25.100 27.499 1.00 13.53 52 VAL B C 1
ATOM 2750 O O . VAL B 1 55 ? 17.118 25.999 28.133 1.00 13.68 52 VAL B O 1
ATOM 2754 N N . MET B 1 56 ? 18.989 24.862 27.485 1.00 13.03 53 MET B N 1
ATOM 2755 C CA A MET B 1 56 ? 20.002 25.700 28.205 0.50 14.20 53 MET B CA 1
ATOM 2756 C CA B MET B 1 56 ? 19.931 25.794 28.145 0.50 15.11 53 MET B CA 1
ATOM 2757 C C . MET B 1 56 ? 21.134 26.065 27.248 1.00 15.31 53 MET B C 1
ATOM 2758 O O . MET B 1 56 ? 21.557 25.197 26.481 1.00 15.78 53 MET B O 1
ATOM 2767 N N . SER B 1 57 ? 21.644 27.293 27.339 1.00 13.83 54 SER B N 1
ATOM 2768 C CA . SER B 1 57 ? 22.807 27.770 26.583 1.00 14.67 54 SER B CA 1
ATOM 2769 C C . SER B 1 57 ? 24.008 28.070 27.494 1.00 14.85 54 SER B C 1
ATOM 2770 O O . SER B 1 57 ? 23.922 29.011 28.319 1.00 14.77 54 SER B O 1
ATOM 2773 N N . PHE B 1 58 ? 25.101 27.325 27.334 1.00 13.40 55 PHE B N 1
ATOM 2774 C CA . PHE B 1 58 ? 26.405 27.572 27.986 1.00 15.13 55 PHE B CA 1
ATOM 2775 C C . PHE B 1 58 ? 27.456 27.823 26.905 1.00 16.67 55 PHE B C 1
ATOM 2776 O O . PHE B 1 58 ? 28.572 27.284 26.992 1.00 15.17 55 PHE B O 1
ATOM 2784 N N . ILE B 1 59 ? 27.077 28.603 25.886 1.00 15.06 56 ILE B N 1
ATOM 2785 C CA . ILE B 1 59 ? 27.955 28.858 24.721 1.00 14.02 56 ILE B CA 1
ATOM 2786 C C . ILE B 1 59 ? 28.566 30.264 24.804 1.00 13.57 56 ILE B C 1
ATOM 2787 O O . ILE B 1 59 ? 27.938 31.193 25.372 1.00 13.87 56 ILE B O 1
ATOM 2792 N N . GLY B 1 60 ? 29.728 30.397 24.191 1.00 15.70 57 GLY B N 1
ATOM 2793 C CA . GLY B 1 60 ? 30.399 31.687 23.996 1.00 15.12 57 GLY B CA 1
ATOM 2794 C C . GLY B 1 60 ? 31.747 31.491 23.375 1.00 17.17 57 GLY B C 1
ATOM 2795 O O . GLY B 1 60 ? 32.200 30.332 23.265 1.00 16.93 57 GLY B O 1
ATOM 2796 N N . ARG B 1 61 ? 32.393 32.583 23.006 1.00 15.60 58 ARG B N 1
ATOM 2797 C CA . ARG B 1 61 ? 33.797 32.592 22.566 1.00 16.17 58 ARG B CA 1
ATOM 2798 C C . ARG B 1 61 ? 34.545 33.553 23.479 1.00 17.13 58 ARG B C 1
ATOM 2799 O O . ARG B 1 61 ? 34.227 34.746 23.476 1.00 15.33 58 ARG B O 1
ATOM 2807 N N . THR B 1 62 ? 35.431 33.016 24.316 1.00 17.98 59 THR B N 1
ATOM 2808 C CA . THR B 1 62 ? 36.028 33.741 25.463 1.00 21.06 59 THR B CA 1
ATOM 2809 C C . THR B 1 62 ? 37.526 33.487 25.580 1.00 21.29 59 THR B C 1
ATOM 2810 O O . THR B 1 62 ? 38.136 33.993 26.526 1.00 22.82 59 THR B O 1
ATOM 2814 N N . HIS B 1 63 ? 38.067 32.691 24.678 1.00 22.18 60 HIS B N 1
ATOM 2815 C CA . HIS B 1 63 ? 39.487 32.299 24.652 1.00 21.01 60 HIS B CA 1
ATOM 2816 C C . HIS B 1 63 ? 39.722 31.579 23.324 1.00 23.61 60 HIS B C 1
ATOM 2817 O O . HIS B 1 63 ? 38.756 31.072 22.724 1.00 22.67 60 HIS B O 1
ATOM 2824 N N . GLY B 1 64 ? 40.969 31.428 22.931 1.00 24.99 61 GLY B N 1
ATOM 2825 C CA . GLY B 1 64 ? 41.290 30.586 21.770 1.00 25.62 61 GLY B CA 1
ATOM 2826 C C . GLY B 1 64 ? 42.783 30.345 21.678 1.00 26.79 61 GLY B C 1
ATOM 2827 O O . GLY B 1 64 ? 43.528 30.669 22.607 1.00 23.83 61 GLY B O 1
ATOM 2828 N N . PRO B 1 65 ? 43.230 29.744 20.552 1.00 30.25 62 PRO B N 1
ATOM 2829 C CA . PRO B 1 65 ? 44.653 29.522 20.311 1.00 31.53 62 PRO B CA 1
ATOM 2830 C C . PRO B 1 65 ? 45.461 30.787 20.623 1.00 31.87 62 PRO B C 1
ATOM 2831 O O . PRO B 1 65 ? 45.158 31.843 20.053 1.00 32.69 62 PRO B O 1
ATOM 2835 N N . GLY B 1 66 ? 46.417 30.671 21.556 1.00 32.00 63 GLY B N 1
ATOM 2836 C CA . GLY B 1 66 ? 47.380 31.739 21.893 1.00 30.73 63 GLY B CA 1
ATOM 2837 C C . GLY B 1 66 ? 46.866 32.711 22.953 1.00 29.79 63 GLY B C 1
ATOM 2838 O O . GLY B 1 66 ? 47.640 33.558 23.361 1.00 28.66 63 GLY B O 1
ATOM 2839 N N . TYR B 1 67 ? 45.596 32.635 23.355 1.00 28.82 64 TYR B N 1
ATOM 2840 C CA . TYR B 1 67 ? 44.954 33.621 24.264 1.00 27.71 64 TYR B CA 1
ATOM 2841 C C . TYR B 1 67 ? 43.933 32.917 25.169 1.00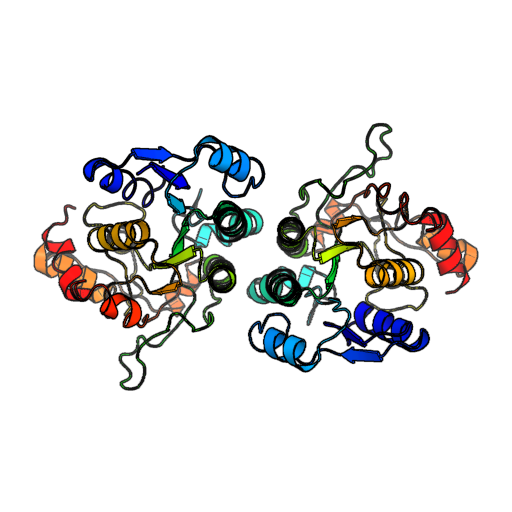 25.17 64 TYR B C 1
ATOM 2842 O O . TYR B 1 67 ? 42.801 32.652 24.729 1.00 25.55 64 TYR B O 1
ATOM 2851 N N . SER B 1 68 ? 44.297 32.675 26.428 1.00 23.23 65 SER B N 1
ATOM 2852 C CA . SER B 1 68 ? 43.464 31.915 27.393 1.00 24.44 65 SER B CA 1
ATOM 2853 C C . SER B 1 68 ? 42.388 32.836 27.993 1.00 24.80 65 SER B C 1
ATOM 2854 O O . SER B 1 68 ? 41.678 32.372 28.884 1.00 23.66 65 SER B O 1
ATOM 2857 N N . THR B 1 69 ? 42.278 34.077 27.499 1.00 23.32 66 THR B N 1
ATOM 2858 C CA . THR B 1 69 ? 41.309 35.089 27.997 1.00 20.96 66 THR B CA 1
ATOM 2859 C C . THR B 1 69 ? 40.512 35.728 26.858 1.00 20.77 66 THR B C 1
ATOM 2860 O O . THR B 1 69 ? 40.827 35.518 25.699 1.00 17.63 66 THR B O 1
ATOM 2864 N N . ILE B 1 70 ? 39.513 36.553 27.205 1.00 19.00 67 ILE B N 1
ATOM 2865 C CA . ILE B 1 70 ? 38.759 37.345 26.186 1.00 19.33 67 ILE B CA 1
ATOM 2866 C C . ILE B 1 70 ? 39.675 38.221 25.329 1.00 19.17 67 ILE B C 1
ATOM 2867 O O . ILE B 1 70 ? 39.178 38.767 24.304 1.00 17.63 67 ILE B O 1
ATOM 2872 N N . ASP B 1 71 ? 40.959 38.401 25.676 1.00 17.80 68 ASP B N 1
ATOM 2873 C CA . ASP B 1 71 ? 41.907 39.123 24.790 1.00 19.21 68 ASP B CA 1
ATOM 2874 C C . ASP B 1 71 ? 41.945 38.483 23.389 1.00 17.09 68 ASP B C 1
ATOM 2875 O O . ASP B 1 71 ? 42.265 39.194 22.425 1.00 18.16 68 ASP B O 1
ATOM 2880 N N . TYR B 1 72 ? 41.618 37.196 23.282 1.00 18.83 69 TYR B N 1
ATOM 2881 C CA . TYR B 1 72 ? 41.545 36.449 22.002 1.00 17.48 69 TYR B CA 1
ATOM 2882 C C . TYR B 1 72 ? 40.679 37.213 20.992 1.00 17.27 69 TYR B C 1
ATOM 2883 O O . TYR B 1 72 ? 40.996 37.252 19.799 1.00 18.16 69 TYR B O 1
ATOM 2892 N N . LEU B 1 73 ? 39.585 37.836 21.453 1.00 16.06 70 LEU B N 1
ATOM 2893 C CA . LEU B 1 73 ? 38.598 38.434 20.514 1.00 15.81 70 LEU B CA 1
ATOM 2894 C C . LEU B 1 73 ? 39.081 39.785 20.001 1.00 17.68 70 LEU B C 1
ATOM 2895 O O . LEU B 1 73 ? 38.398 40.338 19.076 1.00 17.71 70 LEU B O 1
ATOM 2900 N N . GLU B 1 74 ? 40.221 40.284 20.482 1.00 16.79 71 GLU B N 1
ATOM 2901 C CA . GLU B 1 74 ? 40.705 41.625 20.054 1.00 17.60 71 GLU B CA 1
ATOM 2902 C C . GLU B 1 74 ? 41.562 41.517 18.774 1.00 19.41 71 GLU B C 1
ATOM 2903 O O . GLU B 1 74 ? 41.808 42.583 18.168 1.00 21.42 71 GLU B O 1
ATOM 2909 N N . GLN B 1 75 ? 41.966 40.316 18.378 1.00 21.68 72 GLN B N 1
ATOM 2910 C CA . GLN B 1 75 ? 42.741 40.064 17.125 1.00 23.66 72 GLN B CA 1
ATOM 2911 C C . GLN B 1 75 ? 41.868 40.383 15.903 1.00 24.16 72 GLN B C 1
ATOM 2912 O O . GLN B 1 75 ? 40.660 40.065 15.894 1.00 21.09 72 GLN B O 1
ATOM 2918 N N . SER B 1 76 ? 42.454 40.982 14.874 1.00 26.35 73 SER B N 1
ATOM 2919 C CA . SER B 1 76 ? 41.790 41.152 13.553 1.00 25.21 73 SER B CA 1
ATOM 2920 C C . SER B 1 76 ? 41.276 39.801 13.054 1.00 23.68 73 SER B C 1
ATOM 2921 O O . SER B 1 76 ? 42.029 38.796 13.126 1.00 25.23 73 SER B O 1
ATOM 2924 N N . GLY B 1 77 ? 40.036 39.769 12.569 1.00 19.02 74 GLY B N 1
ATOM 2925 C CA . GLY B 1 77 ? 39.414 38.554 12.029 1.00 17.37 74 GLY B CA 1
ATOM 2926 C C . GLY B 1 77 ? 38.634 37.790 13.075 1.00 15.44 74 GLY B C 1
ATOM 2927 O O . GLY B 1 77 ? 37.977 36.793 12.714 1.00 18.46 74 GLY B O 1
ATOM 2928 N N . LYS B 1 78 ? 38.664 38.207 14.347 1.00 15.28 75 LYS B N 1
ATOM 2929 C CA A LYS B 1 78 ? 37.902 37.442 15.366 0.50 13.52 75 LYS B CA 1
ATOM 2930 C CA B LYS B 1 78 ? 37.962 37.513 15.449 0.50 14.17 75 LYS B CA 1
ATOM 2931 C C . LYS B 1 78 ? 36.587 38.156 15.692 1.00 13.47 75 LYS B C 1
ATOM 2932 O O . LYS B 1 78 ? 35.789 37.523 16.377 1.00 13.49 75 LYS B O 1
ATOM 2943 N N . LEU B 1 79 ? 36.322 39.358 15.167 1.00 12.56 76 LEU B N 1
ATOM 2944 C CA . LEU B 1 79 ? 34.964 39.918 15.419 1.00 11.78 76 LEU B CA 1
ATOM 2945 C C . LEU B 1 79 ? 33.895 38.918 14.971 1.00 10.57 76 LEU B C 1
ATOM 2946 O O . LEU B 1 79 ? 32.822 38.809 15.630 1.00 10.56 76 LEU B O 1
ATOM 2951 N N . VAL B 1 80 ? 34.049 38.297 13.786 1.00 11.74 77 VAL B N 1
ATOM 2952 C CA . VAL B 1 80 ? 33.018 37.340 13.285 1.00 11.53 77 VAL B CA 1
ATOM 2953 C C . VAL B 1 80 ? 32.750 36.228 14.321 1.00 12.23 77 VAL B C 1
ATOM 2954 O O . VAL B 1 80 ? 31.552 35.849 14.494 1.00 10.07 77 VAL B O 1
ATOM 2958 N N . GLU B 1 81 ? 33.785 35.658 14.960 1.00 11.81 78 GLU B N 1
ATOM 2959 C CA . GLU B 1 81 ? 33.591 34.610 16.000 1.00 12.89 78 GLU B CA 1
ATOM 2960 C C . GLU B 1 81 ? 32.860 35.210 17.216 1.00 10.73 78 GLU B C 1
ATOM 2961 O O . GLU B 1 81 ? 31.989 34.588 17.765 1.00 10.71 78 GLU B O 1
ATOM 2967 N N . ASN B 1 82 ? 33.239 36.426 17.594 1.00 11.09 79 ASN B N 1
ATOM 2968 C CA . ASN B 1 82 ? 32.656 37.170 18.724 1.00 9.85 79 ASN B CA 1
ATOM 2969 C C . ASN B 1 82 ? 31.146 37.299 18.497 1.00 10.09 79 ASN B C 1
ATOM 2970 O O . ASN B 1 82 ? 30.357 36.809 19.331 1.00 10.23 79 ASN B O 1
ATOM 2975 N N . VAL B 1 83 ? 30.748 37.928 17.390 1.00 9.16 80 VAL B N 1
ATOM 2976 C CA . VAL B 1 83 ? 29.293 38.127 17.168 1.00 8.68 80 VAL B CA 1
ATOM 2977 C C . VAL B 1 83 ? 28.622 36.760 17.008 1.00 8.90 80 VAL B C 1
ATOM 2978 O O . VAL B 1 83 ? 27.483 36.611 17.449 1.00 8.98 80 VAL B O 1
ATOM 2982 N N . LYS B 1 84 ? 29.213 35.836 16.246 1.00 9.37 81 LYS B N 1
ATOM 2983 C CA . LYS B 1 84 ? 28.552 34.541 15.972 1.00 11.03 81 LYS B CA 1
ATOM 2984 C C . LYS B 1 84 ? 28.199 33.851 17.309 1.00 10.68 81 LYS B C 1
ATOM 2985 O O . LYS B 1 84 ? 27.045 33.317 17.448 1.00 10.77 81 LYS B O 1
ATOM 2991 N N . ASP B 1 85 ? 29.158 33.731 18.222 1.00 11.39 82 ASP B N 1
ATOM 2992 C CA . ASP B 1 85 ? 29.054 32.827 19.396 1.00 11.83 82 ASP B CA 1
ATOM 2993 C C . ASP B 1 85 ? 28.507 33.585 20.606 1.00 11.33 82 ASP B C 1
ATOM 2994 O O . ASP B 1 85 ? 27.865 32.959 21.456 1.00 11.90 82 ASP B O 1
ATOM 2999 N N . ASN B 1 86 ? 28.767 34.901 20.675 1.00 10.73 83 ASN B N 1
ATOM 3000 C CA . ASN B 1 86 ? 28.434 35.723 21.865 1.00 10.55 83 ASN B CA 1
ATOM 3001 C C . ASN B 1 86 ? 27.143 36.519 21.659 1.00 9.64 83 ASN B C 1
ATOM 3002 O O . ASN B 1 86 ? 26.668 37.036 22.667 1.00 10.32 83 ASN B O 1
ATOM 3007 N N . LEU B 1 87 ? 26.588 36.573 20.447 1.00 9.08 84 LEU B N 1
ATOM 3008 C CA . LEU B 1 87 ? 25.317 37.271 20.197 1.00 9.03 84 LEU B CA 1
ATOM 3009 C C . LEU B 1 87 ? 24.388 36.459 19.281 1.00 9.35 84 LEU B C 1
ATOM 3010 O O . LEU B 1 87 ? 23.214 36.214 19.654 1.00 9.78 84 LEU B O 1
ATOM 3015 N N . TYR B 1 88 ? 24.812 36.159 18.060 1.00 10.49 85 TYR B N 1
ATOM 3016 C CA . TYR B 1 88 ? 23.858 35.614 17.075 1.00 10.45 85 TYR B CA 1
ATOM 3017 C C . TYR B 1 88 ? 23.364 34.227 17.501 1.00 10.20 85 TYR B C 1
ATOM 3018 O O . TYR B 1 88 ? 22.164 34.001 17.513 1.00 10.77 85 TYR B O 1
ATOM 3027 N N . GLY B 1 89 ? 24.256 33.334 17.875 1.00 11.10 86 GLY B N 1
ATOM 3028 C CA . GLY B 1 89 ? 23.835 31.986 18.329 1.00 10.42 86 GLY B CA 1
ATOM 3029 C C . GLY B 1 89 ? 22.819 32.079 19.469 1.00 12.38 86 GLY B C 1
ATOM 3030 O O . GLY B 1 89 ? 21.718 31.509 19.400 1.00 11.78 86 GLY B O 1
ATOM 3031 N N . PRO B 1 90 ? 23.104 32.835 20.558 1.00 11.19 87 PRO B N 1
ATOM 3032 C CA . PRO B 1 90 ? 22.112 33.008 21.625 1.00 12.87 87 PRO B CA 1
ATOM 3033 C C . PRO B 1 90 ? 20.774 33.577 21.148 1.00 12.12 87 PRO B C 1
ATOM 3034 O O . PRO B 1 90 ? 19.726 33.123 21.643 1.00 10.77 87 PRO B O 1
ATOM 3038 N N . LEU B 1 91 ? 20.774 34.508 20.186 1.00 10.98 88 LEU B N 1
ATOM 3039 C CA . LEU B 1 91 ? 19.517 35.093 19.681 1.00 12.76 88 LEU B CA 1
ATOM 3040 C C . LEU B 1 91 ? 18.760 34.010 18.895 1.00 11.65 88 LEU B C 1
ATOM 3041 O O . LEU B 1 91 ? 17.562 33.970 19.024 1.00 12.22 88 LEU B O 1
ATOM 3046 N N . CYS B 1 92 ? 19.470 33.155 18.169 1.00 11.73 89 CYS B N 1
ATOM 3047 C CA . CYS B 1 92 ? 18.818 32.053 17.404 1.00 13.01 89 CYS B CA 1
ATOM 3048 C C . CYS B 1 92 ? 18.056 31.169 18.385 1.00 12.80 89 CYS B C 1
ATOM 3049 O O . CYS B 1 92 ? 16.868 30.822 18.129 1.00 12.89 89 CYS B O 1
ATOM 3052 N N . LEU B 1 93 ? 18.695 30.859 19.513 1.00 13.27 90 LEU B N 1
ATOM 3053 C CA . LEU B 1 93 ? 18.083 30.002 20.562 1.00 12.81 90 LEU B CA 1
ATOM 3054 C C . LEU B 1 93 ? 16.879 30.729 21.156 1.00 12.99 90 LEU B C 1
ATOM 3055 O O . LEU B 1 93 ? 15.823 30.108 21.307 1.00 14.34 90 LEU B O 1
ATOM 3060 N N . ALA B 1 94 ? 16.974 32.023 21.454 1.00 12.07 91 ALA B N 1
ATOM 3061 C CA . ALA B 1 94 ? 15.830 32.795 21.985 1.00 11.89 91 ALA B CA 1
ATOM 3062 C C . ALA B 1 94 ? 14.671 32.737 20.985 1.00 14.66 91 ALA B C 1
ATOM 3063 O O . ALA B 1 94 ? 13.550 32.377 21.393 1.00 14.17 91 ALA B O 1
ATOM 3065 N N . PHE B 1 95 ? 14.885 33.061 19.709 1.00 14.11 92 PHE B N 1
ATOM 3066 C CA . PHE B 1 95 ? 13.775 33.109 18.710 1.00 13.21 92 PHE B CA 1
ATOM 3067 C C . PHE B 1 95 ? 13.089 31.746 18.580 1.00 12.30 92 PHE B C 1
ATOM 3068 O O . PHE B 1 95 ? 11.851 31.683 18.515 1.00 14.75 92 PHE B O 1
ATOM 3076 N N . ILE B 1 96 ? 13.884 30.717 18.455 1.00 13.43 93 ILE B N 1
ATOM 3077 C CA . ILE B 1 96 ? 13.344 29.353 18.170 1.00 15.39 93 ILE B CA 1
ATOM 3078 C C . ILE B 1 96 ? 12.663 28.771 19.406 1.00 17.60 93 ILE B C 1
ATOM 3079 O O . ILE B 1 96 ? 11.512 28.237 19.283 1.00 17.77 93 ILE B O 1
ATOM 3084 N N . CYS B 1 97 ? 13.300 28.868 20.566 1.00 17.21 94 CYS B N 1
ATOM 3085 C CA . CYS B 1 97 ? 12.661 28.388 21.804 1.00 15.48 94 CYS B CA 1
ATOM 3086 C C . CYS B 1 97 ? 11.353 29.146 22.018 1.00 17.29 94 CYS B C 1
ATOM 3087 O O . CYS B 1 97 ? 10.370 28.503 22.418 1.00 18.54 94 CYS B O 1
ATOM 3090 N N . GLN B 1 98 ? 11.307 30.446 21.745 1.00 16.19 95 GLN B N 1
ATOM 3091 C CA . GLN B 1 98 ? 10.069 31.236 21.919 1.00 16.35 95 GLN B CA 1
ATOM 3092 C C . GLN B 1 98 ? 8.995 30.693 20.974 1.00 18.34 95 GLN B C 1
ATOM 3093 O O . GLN B 1 98 ? 7.848 30.506 21.397 1.00 19.90 95 GLN B O 1
ATOM 3099 N N . LYS B 1 99 ? 9.366 30.420 19.735 1.00 19.14 96 LYS B N 1
ATOM 3100 C CA . LYS B 1 99 ? 8.409 29.917 18.725 1.00 21.66 96 LYS B CA 1
ATOM 3101 C C . LYS B 1 99 ? 7.770 28.613 19.220 1.00 22.99 96 LYS B C 1
ATOM 3102 O O . LYS B 1 99 ? 6.549 28.451 19.003 1.00 22.29 96 LYS B O 1
ATOM 3108 N N . TYR B 1 100 ? 8.566 27.712 19.801 1.00 21.24 97 TYR B N 1
ATOM 3109 C CA . TYR B 1 100 ? 8.116 26.377 20.285 1.00 23.07 97 TYR B CA 1
ATOM 3110 C C . TYR B 1 100 ? 7.609 26.448 21.732 1.00 23.19 97 TYR B C 1
ATOM 3111 O O . TYR B 1 100 ? 7.223 25.386 22.266 1.00 22.81 97 TYR B O 1
ATOM 3120 N N . ASN B 1 101 ? 7.518 27.646 22.324 1.00 23.79 98 ASN B N 1
ATOM 3121 C CA A ASN B 1 101 ? 7.072 27.860 23.730 0.50 24.19 98 ASN B CA 1
ATOM 3122 C CA B ASN B 1 101 ? 7.044 27.844 23.724 0.50 24.85 98 ASN B CA 1
ATOM 3123 C C . ASN B 1 101 ? 7.809 26.880 24.646 1.00 24.77 98 ASN B C 1
ATOM 3124 O O . ASN B 1 101 ? 7.162 26.294 25.562 1.00 22.79 98 ASN B O 1
ATOM 3133 N N . ILE B 1 102 ? 9.116 26.712 24.420 1.00 20.44 99 ILE B N 1
ATOM 3134 C CA . ILE B 1 102 ? 10.022 25.906 25.294 1.00 19.56 99 ILE B CA 1
ATOM 3135 C C . ILE B 1 102 ? 10.908 26.872 26.098 1.00 20.10 99 ILE B C 1
ATOM 3136 O O . ILE B 1 102 ? 11.578 27.730 25.477 1.00 19.94 99 ILE B O 1
ATOM 3141 N N . HIS B 1 103 ? 10.979 26.674 27.419 1.00 16.98 100 HIS B N 1
ATOM 3142 C CA . HIS B 1 103 ? 11.797 27.538 28.307 1.00 17.01 100 HIS B CA 1
ATOM 3143 C C . HIS B 1 103 ? 13.258 27.499 27.871 1.00 14.53 100 HIS B C 1
ATOM 3144 O O . HIS B 1 103 ? 13.813 26.438 27.716 1.00 15.36 100 HIS B O 1
ATOM 3151 N N . LEU B 1 104 ? 13.930 28.647 27.827 1.00 14.96 101 LEU B N 1
ATOM 3152 C CA . LEU B 1 104 ? 15.381 28.745 27.549 1.00 13.76 101 LEU B CA 1
ATOM 3153 C C . LEU B 1 104 ? 16.056 29.458 28.715 1.00 13.03 101 LEU B C 1
ATOM 3154 O O . LEU B 1 104 ? 15.566 30.514 29.095 1.00 13.92 101 LEU B O 1
ATOM 3159 N N . THR B 1 105 ? 17.108 28.844 29.218 1.00 14.61 102 THR B N 1
ATOM 3160 C CA . THR B 1 105 ? 18.042 29.465 30.175 1.00 13.75 102 THR B CA 1
ATOM 3161 C C . THR B 1 105 ? 19.278 29.848 29.370 1.00 12.93 102 THR B C 1
ATOM 3162 O O . THR B 1 105 ? 19.920 28.947 28.793 1.00 13.57 102 THR B O 1
ATOM 3166 N N . TYR B 1 106 ? 19.576 31.141 29.320 1.00 12.79 103 TYR B N 1
ATOM 3167 C CA . TYR B 1 106 ? 20.790 31.707 28.683 1.00 12.28 103 TYR B CA 1
ATOM 3168 C C . TYR B 1 106 ? 21.752 32.132 29.793 1.00 12.20 103 TYR B C 1
ATOM 3169 O O . TYR B 1 106 ? 21.410 33.009 30.596 1.00 11.81 103 TYR B O 1
ATOM 3178 N N . LEU B 1 107 ? 22.917 31.523 29.833 1.00 12.16 104 LEU B N 1
ATOM 3179 C CA . LEU B 1 107 ? 23.996 31.937 30.761 1.00 13.77 104 LEU B CA 1
ATOM 3180 C C . LEU B 1 107 ? 24.757 33.095 30.129 1.00 13.67 104 LEU B C 1
ATOM 3181 O O . LEU B 1 107 ? 25.571 32.867 29.178 1.00 15.53 104 LEU B O 1
ATOM 3186 N N . GLY B 1 108 ? 24.417 34.301 30.602 1.00 12.66 105 GLY B N 1
ATOM 3187 C CA . GLY B 1 108 ? 25.055 35.548 30.156 1.00 10.96 105 GLY B CA 1
ATOM 3188 C C . GLY B 1 108 ? 26.186 35.981 31.060 1.00 11.99 105 GLY B C 1
ATOM 3189 O O . GLY B 1 108 ? 26.883 35.158 31.633 1.00 11.83 105 GLY B O 1
ATOM 3190 N N . THR B 1 109 ? 26.388 37.292 31.142 1.00 10.69 106 THR B N 1
ATOM 3191 C CA . THR B 1 109 ? 27.520 37.847 31.888 1.00 10.04 106 THR B CA 1
ATOM 3192 C C . THR B 1 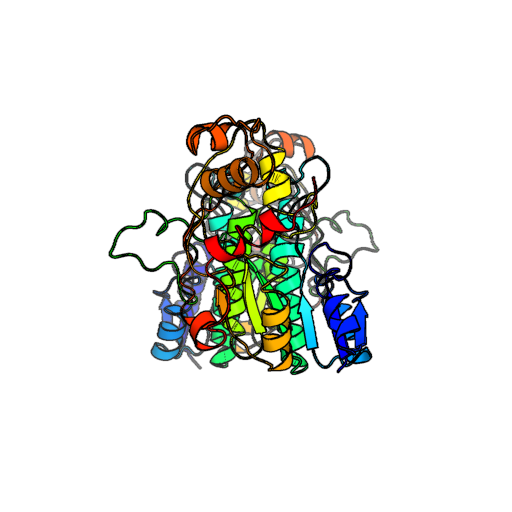109 ? 27.111 39.184 32.475 1.00 9.86 106 THR B C 1
ATOM 3193 O O . THR B 1 109 ? 26.261 39.837 31.919 1.00 10.17 106 THR B O 1
ATOM 3197 N N . GLY B 1 110 ? 27.636 39.432 33.670 1.00 9.42 107 GLY B N 1
ATOM 3198 C CA . GLY B 1 110 ? 27.547 40.763 34.283 1.00 9.30 107 GLY B CA 1
ATOM 3199 C C . GLY B 1 110 ? 28.744 41.601 33.978 1.00 10.56 107 GLY B C 1
ATOM 3200 O O . GLY B 1 110 ? 28.830 42.683 34.567 1.00 11.18 107 GLY B O 1
ATOM 3201 N N . CYS B 1 111 ? 29.641 41.184 33.067 1.00 10.65 108 CYS B N 1
ATOM 3202 C CA . CYS B 1 111 ? 30.837 41.979 32.736 1.00 11.29 108 CYS B CA 1
ATOM 3203 C C . CYS B 1 111 ? 30.484 43.064 31.715 1.00 11.68 108 CYS B C 1
ATOM 3204 O O . CYS B 1 111 ? 31.252 43.272 30.767 1.00 14.19 108 CYS B O 1
ATOM 3207 N N . ILE B 1 112 ? 29.348 43.728 31.900 1.00 10.25 109 ILE B N 1
ATOM 3208 C CA . ILE B 1 112 ? 28.800 44.734 30.953 1.00 10.07 109 ILE B CA 1
ATOM 3209 C C . ILE B 1 112 ? 28.675 46.068 31.691 1.00 8.99 109 ILE B C 1
ATOM 3210 O O . ILE B 1 112 ? 28.184 47.036 31.109 1.00 9.03 109 ILE B O 1
ATOM 3215 N N . PHE B 1 113 ? 29.119 46.082 32.955 1.00 8.96 110 PHE B N 1
ATOM 3216 C CA . PHE B 1 113 ? 29.042 47.286 33.801 1.00 9.87 110 PHE B CA 1
ATOM 3217 C C . PHE B 1 113 ? 30.373 47.534 34.509 1.00 9.62 110 PHE B C 1
ATOM 3218 O O . PHE B 1 113 ? 31.201 46.621 34.655 1.00 9.25 110 PHE B O 1
ATOM 3226 N N . GLU B 1 114 ? 30.598 48.803 34.813 1.00 9.85 111 GLU B N 1
ATOM 3227 C CA A GLU B 1 114 ? 31.774 49.292 35.577 0.50 10.69 111 GLU B CA 1
ATOM 3228 C CA B GLU B 1 114 ? 31.746 49.244 35.623 0.50 11.11 111 GLU B CA 1
ATOM 3229 C C . GLU B 1 114 ? 31.299 50.209 36.709 1.00 10.29 111 GLU B C 1
ATOM 3230 O O . GLU B 1 114 ? 30.639 51.232 36.389 1.00 10.81 111 GLU B O 1
ATOM 3241 N N . GLY B 1 115 ? 31.733 49.923 37.928 1.00 10.00 112 GLY B N 1
ATOM 3242 C CA . GLY B 1 115 ? 31.509 50.842 39.055 1.00 10.07 112 GLY B CA 1
ATOM 3243 C C . GLY B 1 115 ? 30.620 50.275 40.153 1.00 9.63 112 GLY B C 1
ATOM 3244 O O . GLY B 1 115 ? 30.329 49.050 40.210 1.00 8.27 112 GLY B O 1
ATOM 3245 N N . GLN B 1 116 ? 30.278 51.139 41.098 1.00 10.20 113 GLN B N 1
ATOM 3246 C CA . GLN B 1 116 ? 29.424 50.836 42.273 1.00 10.40 113 GLN B CA 1
ATOM 3247 C C . GLN B 1 116 ? 30.103 49.850 43.234 1.00 9.53 113 GLN B C 1
ATOM 3248 O O . GLN B 1 116 ? 29.394 49.283 44.032 1.00 9.12 113 GLN B O 1
ATOM 3254 N N . ASN B 1 117 ? 31.432 49.717 43.129 1.00 10.05 114 ASN B N 1
ATOM 3255 C CA . ASN B 1 117 ? 32.258 48.764 43.904 1.00 10.53 114 ASN B CA 1
ATOM 3256 C C . ASN B 1 117 ? 33.288 49.554 44.716 1.00 11.01 114 ASN B C 1
ATOM 3257 O O . ASN B 1 117 ? 34.382 49.025 44.958 1.00 13.11 114 ASN B O 1
ATOM 3262 N N . ASN B 1 118 ? 32.942 50.787 45.122 1.00 11.50 115 ASN B N 1
ATOM 3263 C CA . ASN B 1 118 ? 33.849 51.701 45.869 1.00 13.16 115 ASN B CA 1
ATOM 3264 C C . ASN B 1 118 ? 33.386 51.842 47.334 1.00 11.98 115 ASN B C 1
ATOM 3265 O O . ASN B 1 118 ? 33.963 52.686 48.019 1.00 11.78 115 ASN B O 1
ATOM 3270 N N . PHE B 1 119 ? 32.329 51.137 47.743 1.00 12.08 116 PHE B N 1
ATOM 3271 C CA . PHE B 1 119 ? 31.779 51.100 49.123 1.00 12.62 116 PHE B CA 1
ATOM 3272 C C . PHE B 1 119 ? 31.080 52.418 49.456 1.00 12.20 116 PHE B C 1
ATOM 3273 O O . PHE B 1 119 ? 30.919 52.726 50.658 1.00 16.33 116 PHE B O 1
ATOM 3281 N N . SER B 1 120 ? 30.648 53.146 48.443 1.00 11.12 117 SER B N 1
ATOM 3282 C CA . SER B 1 120 ? 29.875 54.390 48.649 1.00 9.48 117 SER B CA 1
ATOM 3283 C C . SER B 1 120 ? 28.477 53.992 49.113 1.00 9.56 117 SER B C 1
ATOM 3284 O O . SER B 1 120 ? 27.849 53.079 48.533 1.00 9.26 117 SER B O 1
ATOM 3287 N N . ALA B 1 121 ? 27.963 54.630 50.158 1.00 9.48 118 ALA B N 1
ATOM 3288 C CA . ALA B 1 121 ? 26.711 54.189 50.812 1.00 9.58 118 ALA B CA 1
ATOM 3289 C C . ALA B 1 121 ? 25.505 54.364 49.877 1.00 9.96 118 ALA B C 1
ATOM 3290 O O . ALA B 1 121 ? 24.479 53.714 50.160 1.00 10.84 118 ALA B O 1
ATOM 3292 N N . ASP B 1 122 ? 25.575 55.210 48.839 1.00 10.05 119 ASP B N 1
ATOM 3293 C CA . ASP B 1 122 ? 24.417 55.507 47.967 1.00 12.45 119 ASP B CA 1
ATOM 3294 C C . ASP B 1 122 ? 24.413 54.596 46.741 1.00 12.72 119 ASP B C 1
ATOM 3295 O O . ASP B 1 122 ? 23.588 54.843 45.829 1.00 13.90 119 ASP B O 1
ATOM 3300 N N . GLU B 1 123 ? 25.304 53.608 46.653 1.00 11.66 120 GLU B N 1
ATOM 3301 C CA . GLU B 1 123 ? 25.396 52.823 45.404 1.00 13.50 120 GLU B CA 1
ATOM 3302 C C . GLU B 1 123 ? 25.161 51.375 45.765 1.00 12.44 120 GLU B C 1
ATOM 3303 O O . GLU B 1 123 ? 25.939 50.808 46.534 1.00 12.93 120 GLU B O 1
ATOM 3309 N N . LYS B 1 124 ? 24.068 50.828 45.299 1.00 12.08 121 LYS B N 1
ATOM 3310 C CA . LYS B 1 124 ? 23.653 49.469 45.707 1.00 12.78 121 LYS B CA 1
ATOM 3311 C C . LYS B 1 124 ? 23.892 48.489 44.559 1.00 11.41 121 LYS B C 1
ATOM 3312 O O . LYS B 1 124 ? 23.508 47.324 44.735 1.00 11.94 121 LYS B O 1
ATOM 3318 N N . GLY B 1 125 ? 24.444 48.949 43.438 1.00 9.89 122 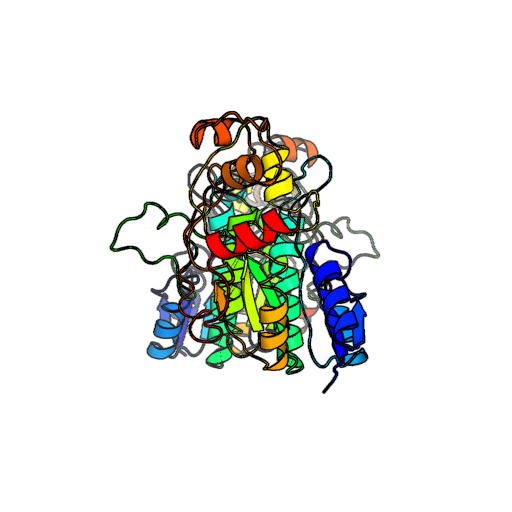GLY B N 1
ATOM 3319 C CA . GLY B 1 125 ? 24.905 48.015 42.389 1.00 8.85 122 GLY B CA 1
ATOM 3320 C C . GLY B 1 125 ? 24.034 48.096 41.158 1.00 8.40 122 GLY B C 1
ATOM 3321 O O . GLY B 1 125 ? 22.887 48.590 41.206 1.00 9.00 122 GLY B O 1
ATOM 3322 N N . PHE B 1 126 ? 24.523 47.602 40.047 1.00 8.56 123 PHE B N 1
ATOM 3323 C CA . PHE B 1 126 ? 23.816 47.613 38.768 1.00 8.53 123 PHE B CA 1
ATOM 3324 C C . PHE B 1 126 ? 22.634 46.667 38.866 1.00 9.13 123 PHE B C 1
ATOM 3325 O O . PHE B 1 126 ? 22.783 45.572 39.414 1.00 9.17 123 PHE B O 1
ATOM 3333 N N . THR B 1 127 ? 21.478 47.099 38.380 1.00 8.83 124 THR B N 1
ATOM 3334 C CA . THR B 1 127 ? 20.253 46.290 38.402 1.00 9.73 124 THR B CA 1
ATOM 3335 C C . THR B 1 127 ? 20.024 45.557 37.080 1.00 10.58 124 THR B C 1
ATOM 3336 O O . THR B 1 127 ? 20.702 45.786 36.100 1.00 10.27 124 THR B O 1
ATOM 3340 N N . GLU B 1 128 ? 19.014 44.687 37.090 1.00 11.30 125 GLU B N 1
ATOM 3341 C CA . GLU B 1 128 ? 18.640 43.932 35.884 1.00 10.40 125 GLU B CA 1
ATOM 3342 C C . GLU B 1 128 ? 18.223 44.881 34.760 1.00 10.85 125 GLU B C 1
ATOM 3343 O O . GLU B 1 128 ? 18.483 44.534 33.569 1.00 11.01 125 GLU B O 1
ATOM 3349 N N . ASN B 1 129 ? 17.536 45.980 35.121 1.00 11.30 126 ASN B N 1
ATOM 3350 C CA . ASN B 1 129 ? 17.046 46.971 34.119 1.00 14.00 126 ASN B CA 1
ATOM 3351 C C . ASN B 1 129 ? 18.123 47.920 33.604 1.00 12.03 126 ASN B C 1
ATOM 3352 O O . ASN B 1 129 ? 17.878 48.518 32.539 1.00 13.63 126 ASN B O 1
ATOM 3357 N N . ASP B 1 130 ? 19.277 47.991 34.256 1.00 10.63 127 ASP B N 1
ATOM 3358 C CA . ASP B 1 130 ? 20.353 48.935 33.903 1.00 10.35 127 ASP B CA 1
ATOM 3359 C C . ASP B 1 130 ? 20.932 48.543 32.540 1.00 9.83 127 ASP B C 1
ATOM 3360 O O . ASP B 1 130 ? 21.007 47.334 32.239 1.00 10.10 127 ASP B O 1
ATOM 3365 N N . LYS B 1 131 ? 21.239 49.553 31.741 1.00 11.60 128 LYS B N 1
ATOM 3366 C CA . LYS B 1 131 ? 21.925 49.340 30.437 1.00 11.63 128 LYS B CA 1
ATOM 3367 C C . LYS B 1 131 ? 23.417 49.213 30.676 1.00 9.54 128 LYS B C 1
ATOM 3368 O O . LYS B 1 131 ? 23.949 49.740 31.652 1.00 9.56 128 LYS B O 1
ATOM 3374 N N . PRO B 1 132 ? 24.142 48.519 29.770 1.00 9.11 129 PRO B N 1
ATOM 3375 C CA . PRO B 1 132 ? 25.578 48.400 29.881 1.00 9.29 129 PRO B CA 1
ATOM 3376 C C . PRO B 1 132 ? 26.232 49.769 29.954 1.00 8.94 129 PRO B C 1
ATOM 3377 O O . PRO B 1 132 ? 25.746 50.728 29.325 1.00 10.28 129 PRO B O 1
ATOM 3381 N N . ASN B 1 133 ? 27.266 49.844 30.767 1.00 8.83 130 ASN B N 1
ATOM 3382 C CA . ASN B 1 133 ? 28.072 51.090 30.799 1.00 8.98 130 ASN B CA 1
ATOM 3383 C C . ASN B 1 133 ? 29.550 50.783 30.740 1.00 8.58 130 ASN B C 1
ATOM 3384 O O . ASN B 1 133 ? 30.358 51.714 31.003 1.00 10.21 130 ASN B O 1
ATOM 3389 N N . PHE B 1 134 ? 29.924 49.536 30.470 1.00 8.89 131 PHE B N 1
ATOM 3390 C CA . PHE B 1 134 ? 31.331 49.131 30.278 1.00 9.34 131 PHE B CA 1
ATOM 3391 C C . PHE B 1 134 ? 31.552 48.677 28.833 1.00 9.72 131 PHE B C 1
ATOM 3392 O O . PHE B 1 134 ? 30.903 47.719 28.427 1.00 8.80 131 PHE B O 1
ATOM 3400 N N . PHE B 1 135 ? 32.509 49.306 28.148 1.00 10.10 132 PHE B N 1
ATOM 3401 C CA . PHE B 1 135 ? 32.728 49.099 26.690 1.00 10.21 132 PHE B CA 1
ATOM 3402 C C . PHE B 1 135 ? 34.214 48.833 26.456 1.00 10.95 132 PHE B C 1
ATOM 3403 O O . PHE B 1 135 ? 34.689 49.015 25.345 1.00 13.40 132 PHE B O 1
ATOM 3411 N N . GLY B 1 136 ? 34.946 48.400 27.476 1.00 11.04 133 GLY B N 1
ATOM 3412 C CA . GLY B 1 136 ? 36.412 48.416 27.337 1.00 10.91 133 GLY B CA 1
ATOM 3413 C C . GLY B 1 136 ? 37.018 47.149 26.793 1.00 11.51 133 GLY B C 1
ATOM 3414 O O . GLY B 1 136 ? 38.246 47.142 26.664 1.00 13.52 133 GLY B O 1
ATOM 3415 N N . SER B 1 137 ? 36.242 46.086 26.518 1.00 10.70 134 SER B N 1
ATOM 3416 C CA . SER B 1 137 ? 36.667 44.909 25.739 1.00 11.08 134 SER B CA 1
ATOM 3417 C C . SER B 1 137 ? 35.606 44.641 24.652 1.00 11.38 134 SER B C 1
ATOM 3418 O O . SER B 1 137 ? 34.404 44.955 24.836 1.00 10.31 134 SER B O 1
ATOM 3421 N N . SER B 1 138 ? 36.023 44.003 23.571 1.00 11.42 135 SER B N 1
ATOM 3422 C CA . SER B 1 138 ? 35.149 43.621 22.448 1.00 12.06 135 SER B CA 1
ATOM 3423 C C . SER B 1 138 ? 34.158 42.563 22.955 1.00 11.31 135 SER B C 1
ATOM 3424 O O . SER B 1 138 ? 32.967 42.685 22.638 1.00 10.95 135 SER B O 1
ATOM 3427 N N . TYR B 1 139 ? 34.598 41.718 23.889 1.00 12.37 136 TYR B N 1
ATOM 3428 C CA . TYR B 1 139 ? 33.727 40.726 24.573 1.00 11.93 136 TYR B CA 1
ATOM 3429 C C . TYR B 1 139 ? 32.576 41.481 25.253 1.00 11.19 136 TYR B C 1
ATOM 3430 O O . TYR B 1 139 ? 31.391 41.135 25.039 1.00 10.32 136 TYR B O 1
ATOM 3439 N N . SER B 1 140 ? 32.914 42.447 26.108 1.00 10.94 137 SER B N 1
ATOM 3440 C CA .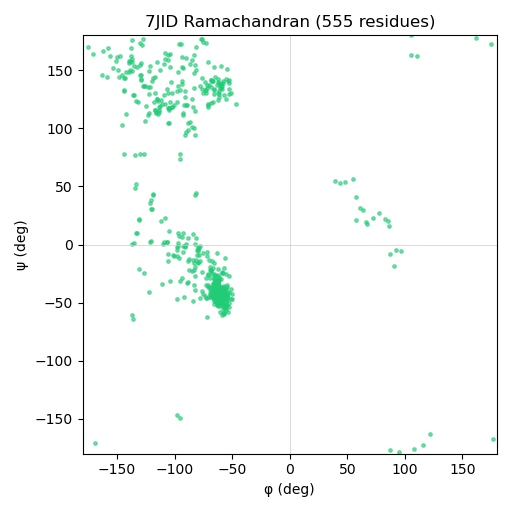 SER B 1 140 ? 31.923 43.162 26.942 1.00 11.38 137 SER B CA 1
ATOM 3441 C C . SER B 1 140 ? 30.983 43.933 26.035 1.00 9.65 137 SER B C 1
ATOM 3442 O O . SER B 1 140 ? 29.767 44.002 26.320 1.00 8.71 137 SER B O 1
ATOM 3445 N N . VAL B 1 141 ? 31.495 44.514 24.963 1.00 8.90 138 VAL B N 1
ATOM 3446 C CA . VAL B 1 141 ? 30.653 45.321 24.046 1.00 9.58 138 VAL B CA 1
ATOM 3447 C C . VAL B 1 141 ? 29.589 44.417 23.415 1.00 8.31 138 VAL B C 1
ATOM 3448 O O . VAL B 1 141 ? 28.393 44.721 23.509 1.00 8.69 138 VAL B O 1
ATOM 3452 N N . VAL B 1 142 ? 30.003 43.279 22.848 1.00 8.36 139 VAL B N 1
ATOM 3453 C CA . VAL B 1 142 ? 29.036 42.364 22.190 1.00 8.99 139 VAL B CA 1
ATOM 3454 C C . VAL B 1 142 ? 28.059 41.791 23.218 1.00 8.93 139 VAL B C 1
ATOM 3455 O O . VAL B 1 142 ? 26.871 41.808 22.974 1.00 9.13 139 VAL B O 1
ATOM 3459 N N . LYS B 1 143 ? 28.566 41.342 24.363 1.00 9.14 140 LYS B N 1
ATOM 3460 C CA . LYS B 1 143 ? 27.745 40.680 25.409 1.00 8.71 140 LYS B CA 1
ATOM 3461 C C . LYS B 1 143 ? 26.750 41.662 25.987 1.00 7.75 140 LYS B C 1
ATOM 3462 O O . LYS B 1 143 ? 25.665 41.214 26.395 1.00 9.10 140 LYS B O 1
ATOM 3468 N N . GLY B 1 144 ? 27.125 42.944 26.028 1.00 7.06 141 GLY B N 1
ATOM 3469 C CA . GLY B 1 144 ? 26.197 43.979 26.475 1.00 7.57 141 GLY B CA 1
ATOM 3470 C C . GLY B 1 144 ? 25.005 44.047 25.559 1.00 7.40 141 GLY B C 1
ATOM 3471 O O . GLY B 1 144 ? 23.829 44.228 26.047 1.00 8.52 141 GLY B O 1
ATOM 3472 N N . PHE B 1 145 ? 25.241 44.045 24.248 1.00 7.50 142 PHE B N 1
ATOM 3473 C CA . PHE B 1 145 ? 24.125 44.051 23.285 1.00 7.66 142 PHE B CA 1
ATOM 3474 C C . PHE B 1 145 ? 23.328 42.755 23.405 1.00 7.50 142 PHE B C 1
ATOM 3475 O O . PHE B 1 145 ? 22.116 42.827 23.325 1.00 8.00 142 PHE B O 1
ATOM 3483 N N . THR B 1 146 ? 23.953 41.614 23.606 1.00 7.97 143 THR B N 1
ATOM 3484 C CA . THR B 1 146 ? 23.182 40.356 23.761 1.00 8.40 143 THR B CA 1
ATOM 3485 C C . THR B 1 146 ? 22.263 40.508 24.982 1.00 8.36 143 THR B C 1
ATOM 3486 O O . THR B 1 146 ? 21.048 40.155 24.928 1.00 9.20 143 THR B O 1
ATOM 3490 N N . ASP B 1 147 ? 22.807 41.046 26.072 1.00 8.14 144 ASP B N 1
ATOM 3491 C CA . ASP B 1 147 ? 22.017 41.256 27.298 1.00 9.52 144 ASP B CA 1
ATOM 3492 C C . ASP B 1 147 ? 20.795 42.122 27.008 1.00 8.53 144 ASP B C 1
ATOM 3493 O O . ASP B 1 147 ? 19.668 41.779 27.467 1.00 9.42 144 ASP B O 1
ATOM 3498 N N . ARG B 1 148 ? 20.976 43.241 26.309 1.00 8.28 145 ARG B N 1
ATOM 3499 C CA . ARG B 1 148 ? 19.849 44.149 25.973 1.00 10.08 145 ARG B CA 1
ATOM 3500 C C . ARG B 1 148 ? 18.852 43.361 25.125 1.00 9.15 145 ARG B C 1
ATOM 3501 O O . ARG B 1 148 ? 17.639 43.448 25.386 1.00 9.18 145 ARG B O 1
ATOM 3509 N N . LEU B 1 149 ? 19.333 42.590 24.156 1.00 8.73 146 LEU B N 1
ATOM 3510 C CA . LEU B 1 149 ? 18.430 41.872 23.214 1.00 8.89 146 LEU B CA 1
ATOM 3511 C C . LEU B 1 149 ? 17.606 40.833 23.978 1.00 9.80 146 LEU B C 1
ATOM 3512 O O . LEU B 1 149 ? 16.416 40.647 23.679 1.00 8.96 146 LEU B O 1
ATOM 3517 N N . MET B 1 150 ? 18.174 40.268 25.037 1.00 9.53 147 MET B N 1
ATOM 3518 C CA . MET B 1 150 ? 17.489 39.202 25.816 1.00 10.96 147 MET B CA 1
ATOM 3519 C C . MET B 1 150 ? 16.292 39.821 26.546 1.00 10.26 147 MET B C 1
ATOM 3520 O O . MET B 1 150 ? 15.321 39.062 26.837 1.00 11.03 147 MET B O 1
ATOM 3525 N N . HIS B 1 151 ? 16.295 41.134 26.772 1.00 9.80 148 HIS B N 1
ATOM 3526 C CA . HIS B 1 151 ? 15.176 41.840 27.445 1.00 11.20 148 HIS B CA 1
ATOM 3527 C C . HIS B 1 151 ? 13.933 41.844 26.528 1.00 11.92 148 HIS B C 1
ATOM 3528 O O . HIS B 1 151 ? 12.800 42.124 27.028 1.00 13.19 148 HIS B O 1
ATOM 3535 N N . PHE B 1 152 ? 14.076 41.619 25.216 1.00 12.20 149 PHE B N 1
ATOM 3536 C CA . PHE B 1 152 ? 12.892 41.515 24.322 1.00 11.70 149 PHE B CA 1
ATOM 3537 C C . PHE B 1 152 ? 12.242 40.138 24.444 1.00 12.11 149 PHE B C 1
ATOM 3538 O O . PHE B 1 152 ? 11.175 39.936 23.809 1.00 14.00 149 PHE B O 1
ATOM 3546 N N . PHE B 1 153 ? 12.827 39.232 25.238 1.00 11.16 150 PHE B N 1
ATOM 3547 C CA . PHE B 1 153 ? 12.311 37.858 25.474 1.00 11.58 150 PHE B CA 1
ATOM 3548 C C . PHE B 1 153 ? 12.037 37.682 26.978 1.00 10.97 150 PHE B C 1
ATOM 3549 O O . PHE B 1 153 ? 12.232 36.622 27.482 1.00 14.53 150 PHE B O 1
ATOM 3557 N N . ASP B 1 154 ? 11.535 38.715 27.636 1.00 12.45 151 ASP B N 1
ATOM 3558 C CA . ASP B 1 154 ? 11.483 38.737 29.120 1.00 13.10 151 ASP B CA 1
ATOM 3559 C C . ASP B 1 154 ? 10.502 37.692 29.642 1.00 15.17 151 ASP B C 1
ATOM 3560 O O . ASP B 1 154 ? 10.700 37.272 30.780 1.00 14.77 151 ASP B O 1
ATOM 3565 N N . ASN B 1 155 ? 9.498 37.295 28.859 1.00 16.84 152 ASN B N 1
ATOM 3566 C CA . ASN B 1 155 ? 8.525 36.254 29.275 1.00 17.70 152 ASN B CA 1
ATOM 3567 C C . ASN B 1 155 ? 8.945 34.860 28.819 1.00 16.85 152 ASN B C 1
ATOM 3568 O O . ASN B 1 155 ? 8.207 33.937 29.154 1.00 18.88 152 ASN B O 1
ATOM 3573 N N . ASP B 1 156 ? 10.057 34.681 28.108 1.00 17.00 153 ASP B N 1
ATOM 3574 C CA . ASP B 1 156 ? 10.376 33.380 27.453 1.00 16.12 153 ASP B CA 1
ATOM 3575 C C . ASP B 1 156 ? 11.790 32.886 27.729 1.00 14.95 153 ASP B C 1
ATOM 3576 O O . ASP B 1 156 ? 12.054 31.688 27.525 1.00 14.86 153 ASP B O 1
ATOM 3581 N N . VAL B 1 157 ? 12.712 33.777 28.109 1.00 14.43 154 VAL B N 1
ATOM 3582 C CA . VAL B 1 157 ? 14.138 33.422 28.323 1.00 13.27 154 VAL B CA 1
ATOM 3583 C C . VAL B 1 157 ? 14.553 33.894 29.724 1.00 11.04 154 VAL B C 1
ATOM 3584 O O . VAL B 1 157 ? 14.226 35.051 30.108 1.00 12.56 154 VAL B O 1
ATOM 3588 N N . LEU B 1 158 ? 15.262 33.022 30.400 1.00 12.32 155 LEU B N 1
ATOM 3589 C CA . LEU B 1 158 ? 15.989 33.304 31.656 1.00 10.80 155 LEU B CA 1
ATOM 3590 C C . LEU B 1 158 ? 17.413 33.701 31.286 1.00 10.60 155 LEU B C 1
ATOM 3591 O O . LEU B 1 158 ? 18.171 32.873 30.807 1.00 12.10 155 LEU B O 1
ATOM 3596 N N . ASN B 1 159 ? 17.732 34.964 31.507 1.00 10.01 156 ASN B N 1
ATOM 3597 C CA . ASN B 1 159 ? 19.030 35.587 31.198 1.00 9.11 156 ASN B CA 1
ATOM 3598 C C . ASN B 1 159 ? 19.784 35.796 32.516 1.00 9.79 156 ASN B C 1
ATOM 3599 O O . ASN B 1 159 ? 19.464 36.758 33.244 1.00 9.90 156 ASN B O 1
ATOM 3604 N N . LEU B 1 160 ? 20.778 34.967 32.770 1.00 10.19 157 LEU B N 1
ATOM 3605 C CA . LEU B 1 160 ? 21.518 34.991 34.063 1.00 10.65 157 LEU B CA 1
ATOM 3606 C C . LEU B 1 160 ? 22.879 35.629 33.866 1.00 10.96 157 LEU B C 1
ATOM 3607 O O . LEU B 1 160 ? 23.680 35.155 33.070 1.00 11.30 157 LEU B O 1
ATOM 3612 N N . ARG B 1 161 ? 23.116 36.748 34.545 1.00 10.16 158 ARG B N 1
ATOM 3613 C CA . ARG B 1 161 ? 24.429 37.420 34.488 1.00 8.74 158 ARG B CA 1
ATOM 3614 C C . ARG B 1 161 ? 25.414 36.908 35.527 1.00 9.85 158 ARG B C 1
ATOM 3615 O O . ARG B 1 161 ? 25.344 37.300 36.720 1.00 9.66 158 ARG B O 1
ATOM 3623 N N . ILE B 1 162 ? 26.318 35.999 35.126 1.00 9.99 159 ILE B N 1
ATOM 3624 C CA . ILE B 1 162 ? 27.381 35.538 36.071 1.00 9.71 159 ILE B CA 1
ATOM 3625 C C . ILE B 1 162 ? 28.613 36.413 35.847 1.00 10.29 159 ILE B C 1
ATOM 3626 O O . ILE B 1 162 ? 28.744 37.038 34.759 1.00 9.91 159 ILE B O 1
ATOM 3631 N N . ARG B 1 163 ? 29.495 36.430 36.812 1.00 9.93 160 ARG B N 1
ATOM 3632 C CA . ARG B 1 163 ? 30.816 37.070 36.636 1.00 10.02 160 ARG B CA 1
ATOM 3633 C C . ARG B 1 163 ? 31.889 36.220 37.293 1.00 11.64 160 ARG B C 1
ATOM 3634 O O . ARG B 1 163 ? 31.603 35.597 38.355 1.00 12.03 160 ARG B O 1
ATOM 3642 N N . MET B 1 164 ? 33.098 36.242 36.736 1.00 12.42 161 MET B N 1
ATOM 3643 C CA . MET B 1 164 ? 34.302 35.705 37.414 1.00 13.93 161 MET B CA 1
ATOM 3644 C C . MET B 1 164 ? 33.994 34.367 38.078 1.00 13.65 161 MET B C 1
ATOM 3645 O O . MET B 1 164 ? 34.262 34.170 39.261 1.00 12.11 161 MET B O 1
ATOM 3650 N N . PRO B 1 165 ? 33.438 33.382 37.333 1.00 13.24 162 PRO B N 1
ATOM 3651 C CA . PRO B 1 165 ? 33.043 32.100 37.907 1.00 13.95 162 PRO B CA 1
ATOM 3652 C C . PRO B 1 165 ? 34.168 31.336 38.595 1.00 14.53 162 PRO B C 1
ATOM 3653 O O . PRO B 1 165 ? 35.300 31.306 38.090 1.00 15.39 162 PRO B O 1
ATOM 3657 N N . ILE B 1 166 ? 33.785 30.765 39.741 1.00 15.01 163 ILE B N 1
ATOM 3658 C CA . ILE B 1 166 ? 34.669 30.027 40.679 1.00 16.29 163 ILE B CA 1
ATOM 3659 C C . ILE B 1 166 ? 34.103 28.630 40.852 1.00 14.96 163 ILE B C 1
ATOM 3660 O O . ILE B 1 166 ? 32.888 28.472 41.015 1.00 13.79 163 ILE B O 1
ATOM 3665 N N . THR B 1 167 ? 35.002 27.650 40.802 1.00 17.56 164 THR B N 1
ATOM 3666 C CA . THR B 1 167 ? 34.654 26.256 41.161 1.00 19.44 164 THR B CA 1
ATOM 3667 C C . THR B 1 167 ? 35.550 25.766 42.301 1.00 19.02 164 THR B C 1
ATOM 3668 O O . THR B 1 167 ? 36.698 26.222 42.404 1.00 18.05 164 THR B O 1
ATOM 3672 N N . ILE B 1 168 ? 35.010 24.871 43.129 1.00 20.27 165 ILE B N 1
ATOM 3673 C CA . ILE B 1 168 ? 35.818 24.171 44.172 1.00 25.95 165 ILE B CA 1
ATOM 3674 C C . ILE B 1 168 ? 36.952 23.448 43.434 1.00 26.17 165 ILE B C 1
ATOM 3675 O O . ILE B 1 168 ? 38.156 23.650 43.779 1.00 24.43 165 ILE B O 1
ATOM 3680 N N . GLU B 1 169 ? 36.576 22.739 42.376 1.00 27.88 166 GLU B N 1
ATOM 3681 C CA . GLU B 1 169 ? 37.513 21.954 41.521 1.00 35.01 166 GLU B CA 1
ATOM 3682 C C . GLU B 1 169 ? 38.368 22.929 40.714 1.00 35.82 166 GLU B C 1
ATOM 3683 O O . GLU B 1 169 ? 37.781 23.712 39.949 1.00 34.08 166 GLU B O 1
ATOM 3689 N N . GLN B 1 170 ? 39.692 22.871 40.868 1.00 38.84 167 GLN B N 1
ATOM 3690 C CA . GLN B 1 170 ? 40.649 23.693 40.080 1.00 39.33 167 GLN B CA 1
ATOM 3691 C C . GLN B 1 170 ? 40.443 23.415 38.578 1.00 39.81 167 GLN B C 1
ATOM 3692 O O . GLN B 1 170 ? 40.201 22.255 38.193 1.00 37.22 167 GLN B O 1
ATOM 3698 N N . ASN B 1 171 ? 40.521 24.458 37.753 1.00 38.66 168 ASN B N 1
ATOM 3699 C CA . ASN B 1 171 ? 40.305 24.402 36.282 1.00 37.83 168 ASN B CA 1
ATOM 3700 C C . ASN B 1 171 ? 40.902 25.672 35.696 1.00 38.94 168 ASN B C 1
ATOM 3701 O O . ASN B 1 171 ? 40.864 26.720 36.340 1.00 34.85 168 ASN B O 1
ATOM 3706 N N . PRO B 1 172 ? 41.478 25.630 34.474 1.00 43.34 169 PRO B N 1
ATOM 3707 C CA . PRO B 1 172 ? 42.068 26.831 33.889 1.00 44.06 169 PRO B CA 1
ATOM 3708 C C . PRO B 1 172 ? 41.043 27.967 33.735 1.00 41.92 169 PRO B C 1
ATOM 3709 O O . PRO B 1 172 ? 41.475 29.100 33.685 1.00 42.00 169 PRO B O 1
ATOM 3713 N N . ARG B 1 173 ? 39.743 27.648 33.653 1.00 36.54 170 ARG B N 1
ATOM 3714 C CA . ARG B 1 173 ? 38.650 28.643 33.455 1.00 34.40 170 ARG B CA 1
ATOM 3715 C C . ARG B 1 173 ? 38.264 29.290 34.791 1.00 29.44 170 ARG B C 1
ATOM 3716 O O . ARG B 1 173 ? 37.600 30.361 34.750 1.00 26.21 170 ARG B O 1
ATOM 3724 N N . SER B 1 174 ? 38.600 28.659 35.920 1.00 28.03 171 SER B N 1
ATOM 3725 C CA . SER B 1 174 ? 38.131 29.070 37.269 1.00 28.54 171 SER B CA 1
ATOM 3726 C C . SER B 1 174 ? 38.895 30.306 37.729 1.00 27.09 171 SER B C 1
ATOM 3727 O O . SER B 1 174 ? 40.144 30.362 37.612 1.00 27.26 171 SER B O 1
ATOM 3730 N N . PHE B 1 175 ? 38.170 31.286 38.251 1.00 24.33 172 PHE B N 1
ATOM 3731 C CA . PHE B 1 175 ? 38.770 32.579 38.646 1.00 23.56 172 PHE B CA 1
ATOM 3732 C C . PHE B 1 175 ? 39.911 32.345 39.652 1.00 25.06 172 PHE B C 1
ATOM 3733 O O . PHE B 1 175 ? 40.952 32.979 39.473 1.00 26.70 172 PHE B O 1
ATOM 3741 N N . ILE B 1 176 ? 39.740 31.457 40.642 1.00 23.11 173 ILE B N 1
ATOM 3742 C CA . ILE B 1 176 ? 40.738 31.204 41.723 1.00 25.98 173 ILE B CA 1
ATOM 3743 C C . ILE B 1 176 ? 41.988 30.582 41.085 1.00 27.51 173 ILE B C 1
ATOM 3744 O O . ILE B 1 176 ? 43.096 31.094 41.328 1.00 29.80 173 ILE B O 1
ATOM 3749 N N . THR B 1 177 ? 41.829 29.524 40.294 1.00 31.02 174 THR B N 1
ATOM 3750 C CA . THR B 1 177 ? 42.974 28.921 39.555 1.00 32.63 174 THR B CA 1
ATOM 3751 C C . THR B 1 177 ? 43.711 30.044 38.813 1.00 32.92 174 THR B C 1
ATOM 3752 O O . THR B 1 177 ? 44.947 30.122 38.900 1.00 32.56 174 THR B O 1
ATOM 3756 N N . LYS B 1 178 ? 42.966 30.906 38.119 1.00 34.13 175 LYS B N 1
ATOM 3757 C CA . LYS B 1 178 ? 43.537 31.963 37.244 1.00 33.79 175 LYS B CA 1
ATOM 3758 C C . LYS B 1 178 ? 44.371 32.948 38.067 1.00 34.73 175 LYS B C 1
ATOM 3759 O O . LYS B 1 178 ? 45.520 33.229 37.655 1.00 36.85 175 LYS B O 1
ATOM 3765 N N . ILE B 1 179 ? 43.844 33.461 39.179 1.00 32.56 176 ILE B N 1
ATOM 3766 C CA . ILE B 1 179 ? 44.568 34.499 39.966 1.00 34.49 176 ILE B CA 1
ATOM 3767 C C . ILE B 1 179 ? 45.746 33.834 40.692 1.00 34.09 176 ILE B C 1
ATOM 3768 O O . ILE B 1 179 ? 46.761 34.526 40.904 1.00 39.62 176 ILE B O 1
ATOM 3773 N N . LEU B 1 180 ? 45.646 32.544 41.039 1.00 34.15 177 LEU B N 1
ATOM 3774 C CA . LEU B 1 180 ? 46.817 31.787 41.569 1.00 34.46 177 LEU B CA 1
ATOM 3775 C C . LEU B 1 180 ? 47.910 31.745 40.488 1.00 34.99 177 LEU B C 1
ATOM 3776 O O . LEU B 1 180 ? 49.095 31.781 40.866 1.00 37.71 177 LEU B O 1
ATOM 3781 N N . SER B 1 181 ? 47.535 31.726 39.200 1.00 36.73 178 SER B N 1
ATOM 3782 C CA . SER B 1 181 ? 48.457 31.527 38.047 1.00 37.68 178 SER B CA 1
ATOM 3783 C C . SER B 1 181 ? 49.126 32.848 37.662 1.00 37.11 178 SER B C 1
ATOM 3784 O O . SER B 1 181 ? 50.179 32.784 37.023 1.00 44.13 178 SER B O 1
ATOM 3787 N N . TYR B 1 182 ? 48.540 33.999 38.013 1.00 37.35 179 TYR B N 1
ATOM 3788 C CA . TYR B 1 182 ? 48.990 35.343 37.552 1.00 35.74 179 TYR B CA 1
ATOM 3789 C C . TYR B 1 182 ? 50.109 35.855 38.466 1.00 37.45 179 TYR B C 1
ATOM 3790 O O . TYR B 1 182 ? 49.877 35.895 39.673 1.00 37.87 179 TYR B O 1
ATOM 3799 N N . SER B 1 183 ? 51.267 36.216 37.890 1.00 39.63 180 SER B N 1
ATOM 3800 C CA . SER B 1 183 ? 52.471 36.743 38.593 1.00 42.74 180 SER B CA 1
ATOM 3801 C C . SER B 1 183 ? 52.050 37.980 39.374 1.00 39.08 180 SER B C 1
ATOM 3802 O O . SER B 1 183 ? 52.499 38.173 40.531 1.00 37.82 180 SER B O 1
ATOM 3805 N N . ARG B 1 184 ? 51.208 38.787 38.735 1.00 33.93 181 ARG B N 1
ATOM 3806 C CA . ARG B 1 184 ? 50.757 40.088 39.283 1.00 33.11 181 ARG B CA 1
ATOM 3807 C C . ARG B 1 184 ? 49.226 40.120 39.309 1.00 30.55 181 ARG B C 1
ATOM 3808 O O . ARG B 1 184 ? 48.591 39.731 38.291 1.00 30.15 181 ARG B O 1
ATOM 3816 N N . ILE B 1 185 ? 48.687 40.610 40.423 1.00 30.39 182 ILE B N 1
ATOM 3817 C CA . ILE B 1 185 ? 47.230 40.692 40.724 1.00 30.19 182 ILE B CA 1
ATOM 3818 C C . ILE B 1 185 ? 46.797 42.168 40.769 1.00 29.41 182 ILE B C 1
ATOM 3819 O O . ILE B 1 185 ? 47.259 42.893 41.658 1.00 28.18 182 ILE B O 1
ATOM 3824 N N . CYS B 1 186 ? 45.865 42.571 39.888 1.00 27.32 183 CYS B N 1
ATOM 3825 C CA . CYS B 1 186 ? 45.068 43.826 40.000 1.00 27.43 183 CYS B CA 1
ATOM 3826 C C . CYS B 1 186 ? 43.884 43.553 40.953 1.00 24.34 183 CYS B C 1
ATOM 3827 O O . CYS B 1 186 ? 42.849 42.998 40.487 1.00 25.99 183 CYS B O 1
ATOM 3830 N N . SER B 1 187 ? 44.039 43.862 42.243 1.00 21.83 184 SER B N 1
ATOM 3831 C CA . SER B 1 187 ? 43.048 43.578 43.311 1.00 21.71 184 SER B CA 1
ATOM 3832 C C . SER B 1 187 ? 41.969 44.661 43.340 1.00 20.15 184 SER B C 1
ATOM 3833 O O . SER B 1 187 ? 42.270 45.797 43.689 1.00 19.77 184 SER B O 1
ATOM 3836 N N . ILE B 1 188 ? 40.731 44.280 43.041 1.00 18.10 185 ILE B N 1
ATOM 3837 C CA . ILE B 1 188 ? 39.576 45.216 42.991 1.00 15.29 185 ILE B CA 1
ATOM 3838 C C . ILE B 1 188 ? 38.366 44.454 43.511 1.00 14.55 185 ILE B C 1
ATOM 3839 O O . ILE B 1 188 ? 38.091 43.346 43.072 1.00 14.42 185 ILE B O 1
ATOM 3844 N N . PRO B 1 189 ? 37.576 45.040 44.434 1.00 14.17 186 PRO B N 1
ATOM 3845 C CA . PRO B 1 189 ? 36.342 44.406 44.872 1.00 12.66 186 PRO B CA 1
ATOM 3846 C C . PRO B 1 189 ? 35.342 44.166 43.728 1.00 12.46 186 PRO B C 1
ATOM 3847 O O . PRO B 1 189 ? 35.078 45.072 42.930 1.00 12.33 186 PRO B O 1
ATOM 3851 N N . ASN B 1 190 ? 34.750 42.966 43.688 1.00 10.61 187 ASN B N 1
ATOM 3852 C CA . ASN B 1 190 ? 33.906 42.556 42.558 1.00 10.19 187 ASN B CA 1
ATOM 3853 C C . ASN B 1 190 ? 32.802 41.609 42.996 1.00 9.95 187 ASN B C 1
ATOM 3854 O O . ASN B 1 190 ? 32.998 40.838 43.951 1.00 10.45 187 ASN B O 1
ATOM 3859 N N . SER B 1 191 ? 31.694 41.666 42.287 1.00 9.69 188 SER B N 1
ATOM 3860 C CA . SER B 1 191 ? 30.648 40.629 42.335 1.00 9.47 188 SER B CA 1
ATOM 3861 C C . SER B 1 191 ? 31.161 39.400 41.575 1.00 10.70 188 SER B C 1
ATOM 3862 O O . SER B 1 191 ? 31.511 39.562 40.357 1.00 10.79 188 SER B O 1
ATOM 3865 N N . MET B 1 192 ? 31.026 38.209 42.155 1.00 11.58 189 MET B N 1
ATOM 3866 C CA . MET B 1 192 ? 31.537 36.936 41.595 1.00 11.11 189 MET B CA 1
ATOM 3867 C C . MET B 1 192 ? 30.529 35.807 41.811 1.00 11.33 189 MET B C 1
ATOM 3868 O O . MET B 1 192 ? 29.656 35.915 42.668 1.00 11.19 189 MET B O 1
ATOM 3873 N N . THR B 1 193 ? 30.642 34.760 40.986 1.00 10.95 190 THR B N 1
ATOM 3874 C CA . THR B 1 193 ? 29.672 33.647 40.918 1.00 11.26 190 THR B CA 1
ATOM 3875 C C . THR B 1 193 ? 30.373 32.372 41.342 1.00 11.72 190 THR B C 1
ATOM 3876 O O . THR B 1 193 ? 31.285 31.955 40.625 1.00 13.68 190 THR B O 1
ATOM 3880 N N . ILE B 1 194 ? 29.965 31.796 42.457 1.00 12.72 191 ILE B N 1
ATOM 3881 C CA . ILE B 1 194 ? 30.455 30.459 42.859 1.00 13.06 191 ILE B CA 1
ATOM 3882 C C . ILE B 1 194 ? 29.547 29.400 42.250 1.00 12.55 191 ILE B C 1
ATOM 3883 O O . ILE B 1 194 ? 28.395 29.285 42.691 1.00 12.63 191 ILE B O 1
ATOM 3888 N N . LEU B 1 195 ? 30.040 28.728 41.201 1.00 14.26 192 LEU B N 1
ATOM 3889 C CA . LEU B 1 195 ? 29.193 27.853 40.367 1.00 14.79 192 LEU B CA 1
ATOM 3890 C C . LEU B 1 195 ? 28.690 26.659 41.180 1.00 13.67 192 LEU B C 1
ATOM 3891 O O . LEU B 1 195 ? 27.533 26.293 40.967 1.00 13.27 192 LEU B O 1
ATOM 3896 N N . ASP B 1 196 ? 29.463 26.178 42.160 1.00 16.26 193 ASP B N 1
ATOM 3897 C CA . ASP B 1 196 ? 29.014 25.028 43.002 1.00 17.18 193 ASP B CA 1
ATOM 3898 C C . ASP B 1 196 ? 27.738 25.381 43.775 1.00 18.27 193 ASP B C 1
ATOM 3899 O O . ASP B 1 196 ? 26.850 24.502 43.904 1.00 18.11 193 ASP B O 1
ATOM 3904 N N . GLN B 1 197 ? 27.556 26.660 44.117 1.00 18.29 194 GLN B N 1
ATOM 3905 C CA . GLN B 1 197 ? 26.404 27.137 44.910 1.00 18.39 194 GLN B CA 1
ATOM 3906 C C . GLN B 1 197 ? 25.301 27.658 43.987 1.00 17.67 194 GLN B C 1
ATOM 3907 O O . GLN B 1 197 ? 24.111 27.505 44.324 1.00 18.96 194 GLN B O 1
ATOM 3913 N N . MET B 1 198 ? 25.674 28.217 42.832 1.00 16.72 195 MET B N 1
ATOM 3914 C CA A MET B 1 198 ? 24.726 28.980 41.976 0.50 16.83 195 MET B CA 1
ATOM 3915 C CA B MET B 1 198 ? 24.747 28.977 41.955 0.50 17.66 195 MET B CA 1
ATOM 3916 C C . MET B 1 198 ? 24.102 28.062 40.902 1.00 16.01 195 MET B C 1
ATOM 3917 O O . MET B 1 198 ? 22.959 28.290 40.542 1.00 15.02 195 MET B O 1
ATOM 3926 N N . ILE B 1 199 ? 24.790 27.024 40.450 1.00 16.11 196 ILE B N 1
ATOM 3927 C CA . ILE B 1 199 ? 24.171 26.108 39.449 1.00 16.49 196 ILE B CA 1
ATOM 3928 C C . ILE B 1 199 ? 22.898 25.477 40.005 1.00 14.94 196 ILE B C 1
ATOM 3929 O O . ILE B 1 199 ? 21.889 25.441 39.330 1.00 14.38 196 ILE B O 1
ATOM 3934 N N . PRO B 1 200 ? 22.851 24.959 41.253 1.00 15.40 197 PRO B N 1
ATOM 3935 C CA . PRO B 1 200 ? 21.595 24.369 41.718 1.00 15.53 197 PRO B CA 1
ATOM 3936 C C . PRO B 1 200 ? 20.427 25.356 41.762 1.00 13.07 197 PRO B C 1
ATOM 3937 O O . PRO B 1 200 ? 19.322 24.981 41.508 1.00 14.23 197 PRO B O 1
ATOM 3941 N N . VAL B 1 201 ? 20.700 26.656 42.000 1.00 12.72 198 VAL B N 1
ATOM 3942 C CA . VAL B 1 201 ? 19.656 27.711 41.941 1.00 12.09 198 VAL B CA 1
ATOM 3943 C C . VAL B 1 201 ? 19.215 27.858 40.475 1.00 11.36 198 VAL B C 1
ATOM 3944 O O . VAL B 1 201 ? 18.023 27.952 40.239 1.00 11.86 198 VAL B O 1
ATOM 3948 N N . MET B 1 202 ? 20.165 27.868 39.560 1.00 12.90 199 MET B N 1
ATOM 3949 C CA . MET B 1 202 ? 19.835 28.052 38.128 1.00 13.14 199 MET B CA 1
ATOM 3950 C C . MET B 1 202 ? 18.915 26.903 37.682 1.00 14.83 199 MET B C 1
ATOM 3951 O O . MET B 1 202 ? 17.933 27.140 37.005 1.00 16.99 199 MET B O 1
ATOM 3956 N N . ILE B 1 203 ? 19.248 25.685 38.068 1.00 15.58 200 ILE B N 1
ATOM 3957 C CA . ILE B 1 203 ? 18.408 24.515 37.674 1.00 15.77 200 ILE B CA 1
ATOM 3958 C C . ILE B 1 203 ? 17.003 24.635 38.274 1.00 15.56 200 ILE B C 1
ATOM 3959 O O . ILE B 1 203 ? 16.011 24.383 37.588 1.00 14.94 200 ILE B O 1
ATOM 3964 N N . ASP B 1 204 ? 16.884 25.007 39.538 1.00 15.48 201 ASP B N 1
ATOM 3965 C CA . ASP B 1 204 ? 15.556 25.235 40.173 1.00 15.92 201 ASP B CA 1
ATOM 3966 C C . ASP B 1 204 ? 14.769 26.265 39.349 1.00 15.92 201 ASP B C 1
ATOM 3967 O O . ASP B 1 204 ? 13.601 26.092 39.110 1.00 15.26 201 ASP B O 1
ATOM 3972 N N . MET B 1 205 ? 15.385 27.395 38.999 1.00 15.34 202 MET B N 1
ATOM 3973 C CA . MET B 1 205 ? 14.702 28.455 38.244 1.00 14.67 202 MET B CA 1
ATOM 3974 C C . MET B 1 205 ? 14.174 27.907 36.923 1.00 14.12 202 MET B C 1
ATOM 3975 O O . MET B 1 205 ? 13.029 28.208 36.584 1.00 14.57 202 MET B O 1
ATOM 3980 N N . ALA B 1 206 ? 14.980 27.108 36.244 1.00 15.45 203 ALA B N 1
ATOM 3981 C CA . ALA B 1 206 ? 14.607 26.558 34.928 1.00 15.64 203 ALA B CA 1
ATOM 3982 C C . ALA B 1 206 ? 13.467 25.552 35.167 1.00 16.76 203 ALA B C 1
ATOM 3983 O O . ALA B 1 206 ? 12.504 25.574 34.438 1.00 14.11 203 ALA B O 1
ATOM 3985 N N . ARG B 1 207 ? 13.507 24.794 36.268 1.00 19.17 204 ARG B N 1
ATOM 3986 C CA . ARG B 1 207 ? 12.387 23.838 36.538 1.00 17.72 204 ARG B CA 1
ATOM 3987 C C . ARG B 1 207 ? 11.093 24.621 36.728 1.00 16.78 204 ARG B C 1
ATOM 3988 O O . ARG B 1 207 ? 10.032 24.188 36.212 1.00 17.87 204 ARG B O 1
ATOM 3996 N N . ASN B 1 208 ? 11.146 25.766 37.403 1.00 16.00 205 ASN B N 1
ATOM 3997 C CA . ASN B 1 208 ? 9.959 26.604 37.697 1.00 18.37 205 ASN B CA 1
ATOM 3998 C C . ASN B 1 208 ? 9.574 27.463 36.490 1.00 17.23 205 ASN B C 1
ATOM 3999 O O . ASN B 1 208 ? 8.566 28.169 36.585 1.00 19.17 205 ASN B O 1
ATOM 4004 N N . LYS B 1 209 ? 10.366 27.440 35.413 1.00 19.63 206 LYS B N 1
ATOM 4005 C CA . LYS B 1 209 ? 10.198 28.257 34.180 1.00 18.89 206 LYS B CA 1
ATOM 4006 C C . LYS B 1 209 ? 10.269 29.744 34.504 1.00 17.27 206 LYS B C 1
ATOM 4007 O O . LYS B 1 209 ? 9.609 30.548 33.819 1.00 16.79 206 LYS B O 1
ATOM 4013 N N . THR B 1 210 ? 11.053 30.090 35.517 1.00 15.41 207 THR B N 1
ATOM 4014 C CA . THR B 1 210 ? 11.297 31.506 35.860 1.00 15.34 207 THR B CA 1
ATOM 4015 C C . THR B 1 210 ? 11.955 32.146 34.628 1.00 13.57 207 THR B C 1
ATOM 4016 O O . THR B 1 210 ? 12.890 31.554 34.119 1.00 14.54 207 THR B O 1
ATOM 4020 N N . THR B 1 211 ? 11.523 33.320 34.226 1.00 14.21 208 THR B N 1
ATOM 4021 C CA . THR B 1 211 ? 12.109 33.992 33.055 1.00 14.54 208 THR B CA 1
ATOM 4022 C C . THR B 1 211 ? 12.519 35.397 33.470 1.00 14.13 208 THR B C 1
ATOM 4023 O O . THR B 1 211 ? 12.305 35.748 34.606 1.00 14.23 208 THR B O 1
ATOM 4027 N N . GLY B 1 212 ? 13.133 36.135 32.557 1.00 12.75 209 GLY B N 1
ATOM 4028 C CA . GLY B 1 212 ? 13.608 37.492 32.857 1.00 11.42 209 GLY B CA 1
ATOM 4029 C C . GLY B 1 212 ? 15.103 37.522 33.017 1.00 10.40 209 GLY B C 1
ATOM 4030 O O . GLY B 1 212 ? 15.764 36.510 32.938 1.00 10.32 209 GLY B O 1
ATOM 4031 N N . THR B 1 213 ? 15.625 38.697 33.286 1.00 9.14 210 THR B N 1
ATOM 4032 C CA . THR B 1 213 ? 17.054 38.864 33.579 1.00 8.97 210 THR B CA 1
ATOM 4033 C C . THR B 1 213 ? 17.260 38.813 35.087 1.00 8.75 210 THR B C 1
ATOM 4034 O O . THR B 1 213 ? 16.446 39.386 35.824 1.00 11.08 210 THR B O 1
ATOM 4038 N N . PHE B 1 214 ? 18.333 38.172 35.527 1.00 9.71 211 PHE B N 1
ATOM 4039 C CA . PHE B 1 214 ? 18.745 38.151 36.952 1.00 9.75 211 PHE B CA 1
ATOM 4040 C C . PHE B 1 214 ? 20.241 38.381 37.014 1.00 10.08 211 PHE B C 1
ATOM 4041 O O . PHE B 1 214 ? 20.978 37.632 36.404 1.00 10.22 211 PHE B O 1
ATOM 4049 N N . ASN B 1 215 ? 20.678 39.332 37.824 1.00 11.20 212 ASN B N 1
ATOM 4050 C CA . ASN B 1 215 ? 22.065 39.331 38.355 1.00 9.57 212 ASN B CA 1
ATOM 4051 C C . ASN B 1 215 ? 22.306 38.020 39.106 1.00 10.61 212 ASN B C 1
ATOM 4052 O O . ASN B 1 215 ? 21.446 37.653 39.920 1.00 10.24 212 ASN B O 1
ATOM 4057 N N . PHE B 1 216 ? 23.394 37.321 38.789 1.00 9.33 213 PHE B N 1
ATOM 4058 C CA . PHE B 1 216 ? 23.577 35.906 39.202 1.00 11.53 213 PHE B CA 1
ATOM 4059 C C . PHE B 1 216 ? 24.978 35.727 39.752 1.00 11.64 213 PHE B C 1
ATOM 4060 O O . PHE B 1 216 ? 25.652 34.741 39.448 1.00 12.45 213 PHE B O 1
ATOM 4068 N N . THR B 1 217 ? 25.350 36.629 40.651 1.00 11.39 214 THR B N 1
ATOM 4069 C CA . THR B 1 217 ? 26.526 36.531 41.502 1.00 10.46 214 THR B CA 1
ATOM 4070 C C . THR B 1 217 ? 26.071 36.279 42.942 1.00 10.41 214 THR B C 1
ATOM 4071 O O . THR B 1 217 ? 24.953 36.690 43.326 1.00 10.89 214 THR B O 1
ATOM 4075 N N . ASN B 1 218 ? 26.939 35.677 43.723 1.00 12.63 215 ASN B N 1
ATOM 4076 C CA . ASN B 1 218 ? 26.727 35.607 45.184 1.00 12.06 215 ASN B CA 1
ATOM 4077 C C . ASN B 1 218 ? 26.653 37.028 45.712 1.00 12.95 215 ASN B C 1
ATOM 4078 O O . ASN B 1 218 ? 27.451 37.885 45.310 1.00 11.53 215 ASN B O 1
ATOM 4083 N N . PRO B 1 219 ? 25.694 37.304 46.624 1.00 12.74 216 PRO B N 1
ATOM 4084 C CA . PRO B 1 219 ? 25.580 38.657 47.175 1.00 13.08 216 PRO B CA 1
ATOM 4085 C C . PRO B 1 219 ? 26.896 39.196 47.749 1.00 12.38 216 PRO B C 1
ATOM 4086 O O . PRO B 1 219 ? 27.692 38.482 48.403 1.00 12.25 216 PRO B O 1
ATOM 4090 N N . GLY B 1 220 ? 27.126 40.465 47.469 1.00 12.12 217 GLY B N 1
ATOM 4091 C CA . GLY B 1 220 ? 28.263 41.188 48.058 1.00 12.16 217 GLY B CA 1
ATOM 4092 C C . GLY B 1 220 ? 29.505 41.207 47.194 1.00 11.01 217 GLY B C 1
ATOM 4093 O O . GLY B 1 220 ? 29.471 40.762 46.001 1.00 11.70 217 GLY B O 1
ATOM 4094 N N . LEU B 1 221 ? 30.538 41.830 47.737 1.00 11.05 218 LEU B N 1
ATOM 4095 C CA . LEU B 1 221 ? 31.836 41.984 47.059 1.00 11.16 218 LEU B CA 1
ATOM 4096 C C . LEU B 1 221 ? 32.928 41.188 47.747 1.00 13.36 218 LEU B C 1
ATOM 4097 O O . LEU B 1 221 ? 32.974 41.144 48.993 1.00 14.20 218 LEU B O 1
ATOM 4102 N N . VAL B 1 222 ? 33.871 40.769 46.938 1.00 12.68 219 VAL B N 1
ATOM 4103 C CA . VAL B 1 222 ? 35.155 40.196 47.420 1.00 13.27 219 VAL B CA 1
ATOM 4104 C C . VAL B 1 222 ? 36.248 40.690 46.482 1.00 13.34 219 VAL B C 1
ATOM 4105 O O . VAL B 1 222 ? 35.994 40.849 45.289 1.00 12.12 219 VAL B O 1
ATOM 4109 N N . SER B 1 223 ? 37.458 40.883 46.986 1.00 14.67 220 SER B N 1
ATOM 4110 C CA . SER B 1 223 ? 38.609 41.320 46.179 1.00 17.29 220 SER B CA 1
ATOM 4111 C C . SER B 1 223 ? 39.536 40.123 45.973 1.00 17.93 220 SER B C 1
ATOM 4112 O O . SER B 1 223 ? 39.457 39.156 46.767 1.00 19.50 220 SER B O 1
ATOM 4115 N N . HIS B 1 224 ? 40.355 40.206 44.942 1.00 18.52 221 HIS B N 1
ATOM 4116 C CA . HIS B 1 224 ? 41.424 39.225 44.611 1.00 19.47 221 HIS B CA 1
ATOM 4117 C C . HIS B 1 224 ? 42.265 39.006 45.886 1.00 22.65 221 HIS B C 1
ATOM 4118 O O . HIS B 1 224 ? 42.534 37.841 46.251 1.00 24.27 221 HIS B O 1
ATOM 4125 N N . ASN B 1 225 ? 42.648 40.095 46.552 1.00 24.41 222 ASN B N 1
ATOM 4126 C CA . ASN B 1 225 ? 43.548 40.086 47.734 1.00 25.12 222 ASN B CA 1
ATOM 4127 C C . ASN B 1 225 ? 42.897 39.278 48.857 1.00 27.17 222 ASN B C 1
ATOM 4128 O O . ASN B 1 225 ? 43.606 38.444 49.455 1.00 28.23 222 ASN B O 1
ATOM 4133 N N . GLU B 1 226 ? 41.589 39.461 49.065 1.00 22.59 223 GLU B N 1
ATOM 4134 C CA A GLU B 1 226 ? 40.841 38.760 50.136 0.50 22.47 223 GLU B CA 1
ATOM 4135 C CA B GLU B 1 226 ? 40.768 38.768 50.104 0.50 24.00 223 GLU B CA 1
ATOM 4136 C C . GLU B 1 226 ? 40.737 37.254 49.840 1.00 23.75 223 GLU B C 1
ATOM 4137 O O . GLU B 1 226 ? 40.850 36.453 50.813 1.00 23.30 223 GLU B O 1
ATOM 4148 N N . ILE B 1 227 ? 40.501 36.858 48.594 1.00 21.43 224 ILE B N 1
ATOM 4149 C CA . ILE B 1 227 ? 40.429 35.410 48.222 1.00 21.99 224 ILE B CA 1
ATOM 4150 C C . ILE B 1 227 ? 41.797 34.770 48.506 1.00 26.03 224 ILE B C 1
ATOM 4151 O O . ILE B 1 227 ? 41.851 33.735 49.233 1.00 26.81 224 ILE B O 1
ATOM 4156 N N . LEU B 1 228 ? 42.853 35.369 47.961 1.00 24.93 225 LEU B N 1
ATOM 4157 C CA . LEU B 1 228 ? 44.233 34.835 48.082 1.00 27.29 225 LEU B CA 1
ATOM 4158 C C . LEU B 1 228 ? 44.603 34.776 49.566 1.00 27.01 225 LEU B C 1
ATOM 4159 O O . LEU B 1 228 ? 45.273 33.801 49.964 1.00 29.01 225 LEU B O 1
ATOM 4164 N N . SER B 1 229 ? 44.150 35.741 50.376 1.00 28.10 226 SER B N 1
ATOM 4165 C CA . SER B 1 229 ? 44.434 35.778 51.834 1.00 26.55 226 SER B CA 1
ATOM 4166 C C . SER B 1 229 ? 43.750 34.575 52.503 1.00 29.24 226 SER B C 1
ATOM 4167 O O . SER B 1 229 ? 44.414 33.877 53.299 1.00 25.32 226 SER B O 1
ATOM 4170 N N . LEU B 1 230 ? 42.497 34.295 52.154 1.00 28.33 227 LEU B N 1
ATOM 4171 C CA . LEU B 1 230 ? 41.731 33.157 52.721 1.00 32.80 227 LEU B CA 1
ATOM 4172 C C . LEU B 1 230 ? 42.380 31.824 52.317 1.00 30.95 227 LEU B C 1
ATOM 4173 O O . LEU B 1 230 ? 42.387 30.904 53.170 1.00 32.94 227 LEU B O 1
ATOM 4178 N N . ILE B 1 231 ? 42.886 31.701 51.081 1.00 28.21 228 ILE B N 1
ATOM 4179 C CA . ILE B 1 231 ? 43.614 30.478 50.621 1.00 29.01 228 ILE B CA 1
ATOM 4180 C C . ILE B 1 231 ? 44.867 30.341 51.502 1.00 36.05 228 ILE B C 1
ATOM 4181 O O . ILE B 1 231 ? 45.096 29.238 52.067 1.00 31.64 228 ILE B O 1
ATOM 4186 N N . ARG B 1 232 ? 45.634 31.425 51.665 1.00 35.16 229 ARG B N 1
ATOM 4187 C CA . ARG B 1 232 ? 46.886 31.398 52.473 1.00 38.04 229 ARG B CA 1
ATOM 4188 C C . ARG B 1 232 ? 46.573 30.880 53.882 1.00 39.49 229 ARG B C 1
ATOM 4189 O O . ARG B 1 232 ? 47.196 29.883 54.310 1.00 47.47 229 ARG B O 1
ATOM 4197 N N . ASP B 1 233 ? 45.644 31.528 54.577 1.00 36.92 230 ASP B N 1
ATOM 4198 C CA . ASP B 1 233 ? 45.398 31.303 56.023 1.00 40.22 230 ASP B CA 1
ATOM 4199 C C . ASP B 1 233 ? 44.785 29.920 56.257 1.00 38.72 230 ASP B C 1
ATOM 4200 O O . ASP B 1 233 ? 45.014 29.406 57.359 1.00 40.94 230 ASP B O 1
ATOM 4205 N N . ILE B 1 234 ? 44.032 29.355 55.300 1.00 36.89 231 ILE B N 1
ATOM 4206 C CA . ILE B 1 234 ? 43.317 28.059 55.501 1.00 40.47 231 ILE B CA 1
ATOM 4207 C C . ILE B 1 234 ? 44.151 26.919 54.902 1.00 37.60 231 ILE B C 1
ATOM 4208 O O . ILE B 1 234 ? 44.298 25.913 55.594 1.00 42.77 231 ILE B O 1
ATOM 4213 N N . HIS B 1 235 ? 44.662 27.054 53.680 1.00 38.21 232 HIS B N 1
ATOM 4214 C CA . HIS B 1 235 ? 45.278 25.929 52.926 1.00 41.60 232 HIS B CA 1
ATOM 4215 C C . HIS B 1 235 ? 46.789 26.103 52.777 1.00 41.95 232 HIS B C 1
ATOM 4216 O O . HIS B 1 235 ? 47.473 25.069 52.797 1.00 41.77 232 HIS B O 1
ATOM 4223 N N . LYS B 1 236 ? 47.306 27.326 52.640 1.00 32.41 233 LYS B N 1
ATOM 4224 C CA . LYS B 1 236 ? 48.706 27.485 52.160 1.00 31.70 233 LYS B CA 1
ATOM 4225 C C . LYS B 1 236 ? 49.391 28.664 52.841 1.00 31.58 233 LYS B C 1
ATOM 4226 O O . LYS B 1 236 ? 49.537 29.726 52.241 1.00 30.36 233 LYS B O 1
ATOM 4232 N N . PRO B 1 237 ? 49.844 28.499 54.109 1.00 32.31 234 PRO B N 1
ATOM 4233 C CA . PRO B 1 237 ? 50.401 29.605 54.882 1.00 31.88 234 PRO B CA 1
ATOM 4234 C C . PRO B 1 237 ? 51.600 30.307 54.224 1.00 31.65 234 PRO B C 1
ATOM 4235 O O . PRO B 1 237 ? 51.852 31.434 54.577 1.00 34.87 234 PRO B O 1
ATOM 4239 N N . ASN B 1 238 ? 52.298 29.681 53.277 1.00 30.11 235 ASN B N 1
ATOM 4240 C CA . ASN B 1 238 ? 53.496 30.317 52.657 1.00 30.28 235 ASN B CA 1
ATOM 4241 C C . ASN B 1 238 ? 53.111 31.009 51.344 1.00 30.17 235 ASN B C 1
ATOM 4242 O O . ASN B 1 238 ? 54.024 31.451 50.637 1.00 28.50 235 ASN B O 1
ATOM 4247 N N . LEU B 1 239 ? 51.809 31.098 51.014 1.00 27.07 236 LEU B N 1
ATOM 4248 C CA . LEU B 1 239 ? 51.345 31.800 49.784 1.00 25.78 236 LEU B CA 1
ATOM 4249 C C . LEU B 1 239 ? 51.726 33.287 49.832 1.00 25.15 236 LEU B C 1
ATOM 4250 O O . LEU B 1 239 ? 51.378 33.937 50.845 1.00 27.67 236 LEU B O 1
ATOM 4255 N N . THR B 1 240 ? 52.332 33.792 48.746 1.00 25.97 237 THR B N 1
ATOM 4256 C CA . THR B 1 240 ? 52.588 35.245 48.531 1.00 25.18 237 THR B CA 1
ATOM 4257 C C . THR B 1 240 ? 52.256 35.624 47.093 1.00 26.34 237 THR B C 1
ATOM 4258 O O . THR B 1 240 ? 52.254 34.736 46.224 1.00 29.20 237 THR B O 1
ATOM 4262 N N . TRP B 1 241 ? 51.973 36.913 46.866 1.00 28.95 238 TRP B N 1
ATOM 4263 C CA . TRP B 1 241 ? 51.660 37.462 45.523 1.00 30.77 238 TRP B CA 1
ATOM 4264 C C . TRP B 1 241 ? 52.167 38.910 45.408 1.00 29.16 238 TRP B C 1
ATOM 4265 O O . TRP B 1 241 ? 52.412 39.516 46.449 1.00 27.26 238 TRP B O 1
ATOM 4276 N N . GLU B 1 242 ? 52.297 39.414 44.171 1.00 32.18 239 GLU B N 1
ATOM 4277 C CA . GLU B 1 242 ? 52.591 40.839 43.845 1.00 36.16 239 GLU B CA 1
ATOM 4278 C C . GLU B 1 242 ? 51.288 41.504 43.378 1.00 35.81 239 GLU B C 1
ATOM 4279 O O . GLU B 1 242 ? 50.532 40.832 42.624 1.00 34.73 239 GLU B O 1
ATOM 4285 N N . ASN B 1 243 ? 51.045 42.755 43.795 1.00 37.21 240 ASN B N 1
ATOM 4286 C CA . ASN B 1 243 ? 49.911 43.611 43.333 1.00 36.37 240 ASN B CA 1
ATOM 4287 C C . ASN B 1 243 ? 50.372 44.565 42.222 1.00 35.45 240 ASN B C 1
ATOM 4288 O O . ASN B 1 243 ? 51.546 44.949 42.245 1.00 40.36 240 ASN B O 1
ATOM 4293 N N . MET B 1 244 ? 49.469 44.898 41.288 1.00 32.99 241 MET B N 1
ATOM 4294 C CA . MET B 1 244 ? 49.673 45.847 40.162 1.00 30.56 241 MET B CA 1
ATOM 4295 C C . MET B 1 244 ? 48.418 46.707 40.007 1.00 33.10 241 MET B C 1
ATOM 4296 O O . MET B 1 244 ? 47.339 46.271 40.470 1.00 30.06 241 MET B O 1
ATOM 4301 N N . SER B 1 245 ? 48.557 47.880 39.382 1.00 32.43 242 SER B N 1
ATOM 4302 C CA . SER B 1 245 ? 47.478 48.891 39.215 1.00 34.89 242 SER B CA 1
ATOM 4303 C C . SER B 1 245 ? 46.583 48.500 38.038 1.00 37.51 242 SER B C 1
ATOM 4304 O O . SER B 1 245 ? 46.974 47.580 37.286 1.00 32.54 242 SER B O 1
ATOM 4307 N N . ARG B 1 246 ? 45.456 49.210 37.899 1.00 37.33 243 ARG B N 1
ATOM 4308 C CA . ARG B 1 246 ? 44.523 49.150 36.741 1.00 41.13 243 ARG B CA 1
ATOM 4309 C C . ARG B 1 246 ? 45.293 49.492 35.452 1.00 40.39 243 ARG B C 1
ATOM 4310 O O . ARG B 1 246 ? 45.318 48.638 34.537 1.00 33.16 243 ARG B O 1
ATOM 4318 N N . GLU B 1 247 ? 45.905 50.683 35.379 1.00 41.85 244 GLU B N 1
ATOM 4319 C CA . GLU B 1 247 ? 46.635 51.160 34.162 1.00 44.07 244 GLU B CA 1
ATOM 4320 C C . GLU B 1 247 ? 47.845 50.257 33.877 1.00 37.85 244 GLU B C 1
ATOM 4321 O O . GLU B 1 247 ? 48.126 50.040 32.697 1.00 38.15 244 GLU B O 1
ATOM 4327 N N . GLN B 1 248 ? 4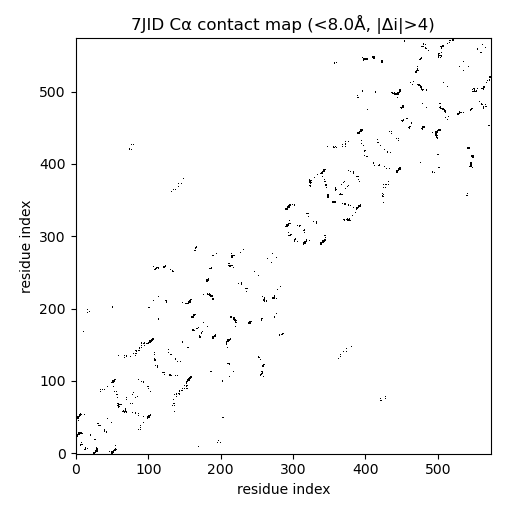8.534 49.741 34.905 1.00 40.56 245 GLN B N 1
ATOM 4328 C CA . GLN B 1 248 ? 49.666 48.779 34.745 1.00 38.49 245 GLN B CA 1
ATOM 4329 C C . GLN B 1 248 ? 49.152 47.498 34.069 1.00 37.14 245 GLN B C 1
ATOM 4330 O O . GLN B 1 248 ? 49.834 46.967 33.149 1.00 33.51 245 GLN B O 1
ATOM 4336 N N . GLN B 1 249 ? 47.982 47.016 34.500 1.00 33.98 246 GLN B N 1
ATOM 4337 C CA . GLN B 1 249 ? 47.293 45.851 33.880 1.00 32.04 246 GLN B CA 1
ATOM 4338 C C . GLN B 1 249 ? 46.984 46.159 32.410 1.00 32.96 246 GLN B C 1
ATOM 4339 O O . GLN B 1 249 ? 47.189 45.263 31.582 1.00 33.62 246 GLN B O 1
ATOM 4345 N N . LEU B 1 250 ? 46.477 47.363 32.126 1.00 32.52 247 LEU B N 1
ATOM 4346 C CA . LEU B 1 250 ? 46.002 47.764 30.773 1.00 36.17 247 LEU B CA 1
ATOM 4347 C C . LEU B 1 250 ? 47.195 47.775 29.816 1.00 37.26 247 LEU B C 1
ATOM 4348 O O . LEU B 1 250 ? 46.993 47.493 28.629 1.00 34.95 247 LEU B O 1
ATOM 4353 N N . ALA B 1 251 ? 48.390 48.081 30.328 1.00 37.36 248 ALA B N 1
ATOM 4354 C CA . ALA B 1 251 ? 49.642 48.102 29.537 1.00 39.08 248 ALA B CA 1
ATOM 4355 C C . ALA B 1 251 ? 50.036 46.678 29.118 1.00 37.32 248 ALA B C 1
ATOM 4356 O O . ALA B 1 251 ? 50.750 46.564 28.108 1.00 41.73 248 ALA B O 1
ATOM 4358 N N . ILE B 1 252 ? 49.587 45.628 29.820 1.00 36.50 249 ILE B N 1
ATOM 4359 C CA . ILE B 1 252 ? 50.027 44.219 29.559 1.00 36.05 249 ILE B CA 1
ATOM 4360 C C . ILE B 1 252 ? 48.931 43.405 28.856 1.00 31.63 249 ILE B C 1
ATOM 4361 O O . ILE B 1 252 ? 49.247 42.273 28.434 1.00 30.35 249 ILE B O 1
ATOM 4366 N N . LEU B 1 253 ? 47.679 43.879 28.822 1.00 28.52 250 LEU B N 1
ATOM 4367 C CA . LEU B 1 253 ? 46.541 43.139 28.208 1.00 27.95 250 LEU B CA 1
ATOM 4368 C C . LEU B 1 253 ? 46.105 43.813 26.896 1.00 25.99 250 LEU B C 1
ATOM 4369 O O . LEU B 1 253 ? 46.460 44.994 26.679 1.00 26.04 250 LEU B O 1
ATOM 4374 N N . LYS B 1 254 ? 45.317 43.097 26.092 1.00 23.82 251 LYS B N 1
ATOM 4375 C CA . LYS B 1 254 ? 44.790 43.567 24.783 1.00 25.39 251 LYS B CA 1
ATOM 4376 C C . LYS B 1 254 ? 43.528 44.410 24.993 1.00 25.73 251 LYS B C 1
ATOM 4377 O O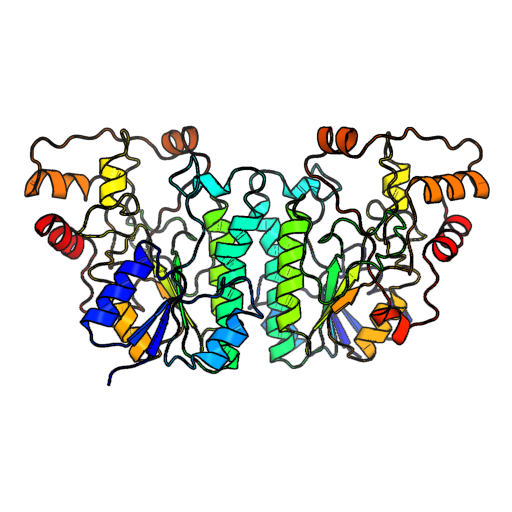 . LYS B 1 254 ? 43.124 45.119 24.060 1.00 22.50 251 LYS B O 1
ATOM 4383 N N . ALA B 1 255 ? 42.934 44.329 26.180 1.00 22.79 252 ALA B N 1
ATOM 4384 C CA . ALA B 1 255 ? 41.706 45.078 26.512 1.00 21.23 252 ALA B CA 1
ATOM 4385 C C . ALA B 1 255 ? 41.606 45.271 28.031 1.00 21.42 252 ALA B C 1
ATOM 4386 O O . ALA B 1 255 ? 42.230 44.519 28.810 1.00 22.12 252 ALA B O 1
ATOM 4388 N N . ASP B 1 256 ? 40.772 46.221 28.421 1.00 19.24 253 ASP B N 1
ATOM 4389 C CA . ASP B 1 256 ? 40.433 46.493 29.838 1.00 19.25 253 ASP B CA 1
ATOM 4390 C C . ASP B 1 256 ? 39.523 45.381 30.363 1.00 18.31 253 ASP B C 1
ATOM 4391 O O . ASP B 1 256 ? 39.120 44.485 29.590 1.00 18.52 253 ASP B O 1
ATOM 4396 N N . ARG B 1 257 ? 39.241 45.403 31.662 1.00 18.38 254 ARG B N 1
ATOM 4397 C CA . ARG B 1 257 ? 38.335 44.418 32.286 1.00 17.00 254 ARG B CA 1
ATOM 4398 C C . ARG B 1 257 ? 37.276 45.157 33.099 1.00 14.71 254 ARG B C 1
ATOM 4399 O O . ARG B 1 257 ? 37.542 46.247 33.628 1.00 16.06 254 ARG B O 1
ATOM 4407 N N . SER B 1 258 ? 36.097 44.573 33.100 1.00 14.07 255 SER B N 1
ATOM 4408 C CA . SER B 1 258 ? 34.926 45.010 33.895 1.00 13.77 255 SER B CA 1
ATOM 4409 C C . SER B 1 258 ? 35.211 44.830 35.390 1.00 13.01 255 SER B C 1
ATOM 4410 O O . SER B 1 258 ? 35.569 43.694 35.813 1.00 13.39 255 SER B O 1
ATOM 4413 N N . ASN B 1 259 ? 34.913 45.854 36.197 1.00 12.98 256 ASN B N 1
ATOM 4414 C CA . ASN B 1 259 ? 34.917 45.739 37.676 1.00 12.31 256 ASN B CA 1
ATOM 4415 C C . ASN B 1 259 ? 33.622 46.351 38.176 1.00 11.15 256 ASN B C 1
ATOM 4416 O O . ASN B 1 259 ? 33.367 47.541 37.835 1.00 11.05 256 ASN B O 1
ATOM 4421 N N . ASN B 1 260 ? 32.814 45.589 38.915 1.00 10.07 257 ASN B N 1
ATOM 4422 C CA . ASN B 1 260 ? 31.515 46.175 39.336 1.00 9.84 257 ASN B CA 1
ATOM 4423 C C . ASN B 1 260 ? 30.959 45.453 40.566 1.00 9.48 257 ASN B C 1
ATOM 4424 O O . ASN B 1 260 ? 31.455 44.398 40.951 1.00 9.66 257 ASN B O 1
ATOM 4429 N N . LEU B 1 261 ? 29.921 46.043 41.141 1.00 8.86 258 LEU B N 1
ATOM 4430 C CA . LEU B 1 261 ? 28.942 45.387 42.022 1.00 9.51 258 LEU B CA 1
ATOM 4431 C C . LEU B 1 261 ? 27.665 45.243 41.215 1.00 8.64 258 LEU B C 1
ATOM 4432 O O . LEU B 1 261 ? 27.157 46.291 40.619 1.00 9.45 258 LEU B O 1
ATOM 4437 N N . LEU B 1 262 ? 27.088 44.051 41.275 1.00 8.91 259 LEU B N 1
ATOM 4438 C CA . LEU B 1 262 ? 25.705 43.774 40.841 1.00 9.70 259 LEU B CA 1
ATOM 4439 C C . LEU B 1 262 ? 24.787 43.793 42.059 1.00 10.45 259 LEU B C 1
ATOM 4440 O O . LEU B 1 262 ? 25.118 43.190 43.079 1.00 9.16 259 LEU B O 1
ATOM 4445 N N . ASN B 1 263 ? 23.680 44.509 41.933 1.00 10.21 260 ASN B N 1
ATOM 4446 C CA . ASN B 1 263 ? 22.555 44.449 42.893 1.00 11.30 260 ASN B CA 1
ATOM 4447 C C . ASN B 1 263 ? 21.851 43.095 42.732 1.00 10.41 260 ASN B C 1
ATOM 4448 O O . ASN B 1 263 ? 21.409 42.806 41.628 1.00 11.64 260 ASN B O 1
ATOM 4453 N N . THR B 1 264 ? 21.804 42.297 43.782 1.00 10.79 261 THR B N 1
ATOM 4454 C CA . THR B 1 264 ? 21.242 40.931 43.680 1.00 11.32 261 THR B CA 1
ATOM 4455 C C . THR B 1 264 ? 19.933 40.863 44.486 1.00 11.44 261 THR B C 1
ATOM 4456 O O . THR B 1 264 ? 19.499 39.724 44.835 1.00 11.57 261 THR B O 1
ATOM 4460 N N . ASP B 1 265 ? 19.295 41.988 44.764 1.00 11.68 262 ASP B N 1
ATOM 4461 C CA . ASP B 1 265 ? 17.995 41.961 45.486 1.00 12.64 262 ASP B CA 1
ATOM 4462 C C . ASP B 1 265 ? 17.000 41.050 44.781 1.00 14.06 262 ASP B C 1
ATOM 4463 O O . ASP B 1 265 ? 16.242 40.351 45.462 1.00 15.66 262 ASP B O 1
ATOM 4468 N N . LYS B 1 266 ? 16.938 41.094 43.449 1.00 13.10 263 LYS B N 1
ATOM 4469 C CA . LYS B 1 266 ? 15.926 40.299 42.722 1.00 13.42 263 LYS B CA 1
ATOM 4470 C C . LYS B 1 266 ? 16.173 38.825 43.002 1.00 13.53 263 LYS B C 1
ATOM 4471 O O . LYS B 1 266 ? 15.208 38.099 43.278 1.00 15.49 263 LYS B O 1
ATOM 4477 N N . LEU B 1 267 ? 17.402 38.335 42.843 1.00 13.22 264 LEU B N 1
ATOM 4478 C CA . LEU B 1 267 ? 17.704 36.916 43.121 1.00 14.91 264 LEU B CA 1
ATOM 4479 C C . LEU B 1 267 ? 17.418 36.616 44.603 1.00 14.86 264 LEU B C 1
ATOM 4480 O O . LEU B 1 267 ? 16.814 35.593 44.854 1.00 15.71 264 LEU B O 1
ATOM 4485 N N . GLN B 1 268 ? 17.838 37.486 45.516 1.00 13.78 265 GLN B N 1
ATOM 4486 C CA . GLN B 1 268 ? 17.753 37.218 46.978 1.00 15.38 265 GLN B CA 1
ATOM 4487 C C . GLN B 1 268 ? 16.280 37.158 47.383 1.00 17.22 265 GLN B C 1
ATOM 4488 O O . GLN B 1 268 ? 15.983 36.413 48.356 1.00 18.57 265 GLN B O 1
ATOM 4494 N N . SER B 1 269 ? 15.413 37.891 46.682 1.00 17.55 266 SER B N 1
ATOM 4495 C CA A SER B 1 269 ? 13.949 37.883 46.941 0.50 17.88 266 SER B CA 1
ATOM 4496 C CA B SER B 1 269 ? 13.953 37.882 46.955 0.50 18.32 266 SER B CA 1
ATOM 4497 C C . SER B 1 269 ? 13.409 36.475 46.692 1.00 19.13 266 SER B C 1
ATOM 4498 O O . SER B 1 269 ? 12.595 36.002 47.494 1.00 21.00 266 SER B O 1
ATOM 4503 N N . LEU B 1 270 ? 13.884 35.814 45.632 1.00 17.21 267 LEU B N 1
ATOM 4504 C CA . LEU B 1 270 ? 13.447 34.442 45.277 1.00 17.69 267 LEU B CA 1
ATOM 4505 C C . LEU B 1 270 ? 14.203 33.417 46.108 1.00 17.56 267 LEU B C 1
ATOM 4506 O O . LEU B 1 270 ? 13.606 32.361 46.427 1.00 16.98 267 LEU B O 1
ATOM 4511 N N . TYR B 1 271 ? 15.492 33.641 46.350 1.00 16.65 268 TYR B N 1
ATOM 4512 C CA . TYR B 1 271 ? 16.394 32.657 46.994 1.00 16.71 268 TYR B CA 1
ATOM 4513 C C . TYR B 1 271 ? 17.153 33.328 48.132 1.00 17.52 268 TYR B C 1
ATOM 4514 O O . TYR B 1 271 ? 18.334 33.603 48.012 1.00 16.77 268 TYR B O 1
ATOM 4523 N N . PRO B 1 272 ? 16.523 33.544 49.306 1.00 18.42 269 PRO B N 1
ATOM 4524 C CA . PRO B 1 272 ? 17.196 34.237 50.418 1.00 20.11 269 PRO B CA 1
ATOM 4525 C C . PRO B 1 272 ? 18.383 33.447 50.993 1.00 20.06 269 PRO B C 1
ATOM 4526 O O . PRO B 1 272 ? 19.224 34.030 51.663 1.00 21.07 269 PRO B O 1
ATOM 4530 N N . ASP B 1 273 ? 18.507 32.157 50.700 1.00 20.40 270 ASP B N 1
ATOM 4531 C CA . ASP B 1 273 ? 19.568 31.303 51.306 1.00 23.62 270 ASP B CA 1
ATOM 4532 C C . ASP B 1 273 ? 20.849 31.277 50.474 1.00 21.16 270 ASP B C 1
ATOM 4533 O O . ASP B 1 273 ? 21.795 30.613 50.890 1.00 21.47 270 ASP B O 1
ATOM 4538 N N . VAL B 1 274 ? 20.929 31.956 49.322 1.00 19.44 271 VAL B N 1
ATOM 4539 C CA . VAL B 1 274 ? 22.190 31.933 48.522 1.00 20.04 271 VAL B CA 1
ATOM 4540 C C . VAL B 1 274 ? 23.297 32.532 49.365 1.00 18.22 271 VAL B C 1
ATOM 4541 O O . VAL B 1 274 ? 23.141 33.636 49.853 1.00 17.39 271 VAL B O 1
ATOM 4545 N N . PRO B 1 275 ? 24.436 31.852 49.551 1.00 17.39 272 PRO B N 1
ATOM 4546 C CA . PRO B 1 275 ? 25.493 32.371 50.397 1.00 19.35 272 PRO B CA 1
ATOM 4547 C C . PRO B 1 275 ? 26.021 33.716 49.877 1.00 15.73 272 PRO B C 1
ATOM 4548 O O . PRO B 1 275 ? 26.201 33.849 48.669 1.00 14.92 272 PRO B O 1
ATOM 4552 N N . ASP B 1 276 ? 26.252 34.661 50.780 1.00 16.68 273 ASP B N 1
ATOM 4553 C CA . ASP B 1 276 ? 27.030 35.879 50.436 1.00 14.88 273 ASP B CA 1
ATOM 4554 C C . ASP B 1 276 ? 28.414 35.419 49.973 1.00 14.49 273 ASP B C 1
ATOM 4555 O O . ASP B 1 276 ? 28.853 34.274 50.296 1.00 13.58 273 ASP B O 1
ATOM 4560 N N . ILE B 1 277 ? 29.090 36.216 49.139 1.00 13.70 274 ILE B N 1
ATOM 4561 C CA . ILE B 1 277 ? 30.360 35.790 48.479 1.00 12.74 274 ILE B CA 1
ATOM 4562 C C . ILE B 1 277 ? 31.409 35.385 49.516 1.00 14.72 274 ILE B C 1
ATOM 4563 O O . ILE B 1 277 ? 32.205 34.468 49.250 1.00 13.56 274 ILE B O 1
ATOM 4568 N N . LEU B 1 278 ? 31.476 36.031 50.675 1.00 14.06 275 LEU B N 1
ATOM 4569 C CA . LEU B 1 278 ? 32.559 35.748 51.641 1.00 15.59 275 LEU B CA 1
ATOM 4570 C C . LEU B 1 278 ? 32.249 34.442 52.379 1.00 15.43 275 LEU B C 1
ATOM 4571 O O . LEU B 1 278 ? 33.156 33.557 52.407 1.00 18.41 275 LEU B O 1
ATOM 4576 N N . THR B 1 279 ? 31.022 34.264 52.836 1.00 16.74 276 THR B N 1
ATOM 4577 C CA . THR B 1 279 ? 30.561 32.963 53.375 1.00 17.06 276 THR B CA 1
ATOM 4578 C C . THR B 1 279 ? 30.855 31.873 52.339 1.00 18.98 276 THR B C 1
ATOM 4579 O O . THR B 1 279 ? 31.441 30.827 52.716 1.00 20.00 276 THR B O 1
ATOM 4583 N N . GLY B 1 280 ? 30.442 32.091 51.080 1.00 19.14 277 GLY B N 1
ATOM 4584 C CA . GLY B 1 280 ? 30.586 31.060 50.040 1.00 17.15 277 GLY B CA 1
ATOM 4585 C C . GLY B 1 280 ? 32.039 30.797 49.710 1.00 17.78 277 GLY B C 1
ATOM 4586 O O . GLY B 1 280 ? 32.356 29.617 49.517 1.00 19.15 277 GLY B O 1
ATOM 4587 N N . ILE B 1 281 ? 32.910 31.814 49.630 1.00 17.95 278 ILE B N 1
ATOM 4588 C CA . ILE B 1 281 ? 34.361 31.657 49.317 1.00 19.91 278 ILE B CA 1
ATOM 4589 C C . ILE B 1 281 ? 35.005 30.841 50.457 1.00 21.33 278 ILE B C 1
ATOM 4590 O O . ILE B 1 281 ? 35.842 29.904 50.166 1.00 21.60 278 ILE B O 1
ATOM 4595 N N . ARG B 1 282 ? 34.586 31.100 51.704 1.00 22.49 279 ARG B N 1
ATOM 4596 C CA . ARG B 1 282 ? 35.058 30.292 52.860 1.00 23.54 279 ARG B CA 1
ATOM 4597 C C . ARG B 1 282 ? 34.701 28.820 52.642 1.00 23.32 279 ARG B C 1
ATOM 4598 O O . ARG B 1 282 ? 35.623 28.021 52.833 1.00 26.40 279 ARG B O 1
ATOM 4606 N N . GLU B 1 283 ? 33.454 28.506 52.269 1.00 24.70 280 GLU B N 1
ATOM 4607 C CA . GLU B 1 283 ? 32.950 27.122 52.002 1.00 26.07 280 GLU B CA 1
ATOM 4608 C C . GLU B 1 283 ? 33.872 26.530 50.928 1.00 31.76 280 GLU B C 1
ATOM 4609 O O . GLU B 1 283 ? 34.505 25.465 51.194 1.00 28.38 280 GLU B O 1
ATOM 4615 N N . VAL B 1 284 ? 34.018 27.233 49.793 1.00 26.10 281 VAL B N 1
ATOM 4616 C CA . VAL B 1 284 ? 34.826 26.806 48.606 1.00 27.63 281 VAL B CA 1
ATOM 4617 C C . VAL B 1 284 ? 36.253 26.470 49.039 1.00 28.80 281 VAL B C 1
ATOM 4618 O O . VAL B 1 284 ? 36.738 25.335 48.763 1.00 28.03 281 VAL B O 1
ATOM 4622 N N . VAL B 1 285 ? 36.939 27.432 49.650 1.00 29.00 282 VAL B N 1
ATOM 4623 C CA . VAL B 1 285 ? 38.377 27.275 50.011 1.00 33.00 282 VAL B CA 1
ATOM 4624 C C . VAL B 1 285 ? 38.527 26.120 51.019 1.00 33.01 282 VAL B C 1
ATOM 4625 O O . VAL B 1 285 ? 39.544 25.415 50.954 1.00 35.53 282 VAL B O 1
ATOM 4629 N N . SER B 1 286 ? 37.551 25.908 51.903 1.00 32.05 283 SER B N 1
ATOM 4630 C CA . SER B 1 286 ? 37.574 24.803 52.901 1.00 33.91 283 SER B CA 1
ATOM 4631 C C . SER B 1 286 ? 37.492 23.442 52.189 1.00 36.22 283 SER B C 1
ATOM 4632 O O . SER B 1 286 ? 38.006 22.471 52.762 1.00 34.34 283 SER B O 1
ATOM 4635 N N . LYS B 1 287 ? 36.922 23.380 50.976 1.00 34.39 284 LYS B N 1
ATOM 4636 C CA . LYS B 1 287 ? 36.666 22.119 50.224 1.00 33.27 284 LYS B CA 1
ATOM 4637 C C . LYS B 1 287 ? 37.773 21.864 49.198 1.00 36.24 284 LYS B C 1
ATOM 4638 O O . LYS B 1 287 ? 37.709 20.826 48.531 1.00 33.58 284 LYS B O 1
ATOM 4644 N N . MET B 1 288 ? 38.755 22.755 49.071 1.00 36.93 285 MET B N 1
ATOM 4645 C CA . MET B 1 288 ? 39.626 22.816 47.868 1.00 39.12 285 MET B CA 1
ATOM 4646 C C . MET B 1 288 ? 40.579 21.611 47.821 1.00 39.86 285 MET B C 1
ATOM 4647 O O . MET B 1 288 ? 41.387 21.517 48.733 1.00 39.16 285 MET B O 1
#

Sequence (574 aa):
MKWLIFGNKGWIGSMMVSSKILEQQGEQVVGAQSRADDESSAVEREISEIKPDRVMSFIGRTHGPGYSTIDYLEQSGKLVENVKDNLYGPLCLAFICQKYNIHLTYLGTGCIFEEGQNNFSADEKGFTENDKKPNFFGSSYSVVKGFTDRLMHFFDNDVLNLRIRMPITIEQNPRSFITKILSYSRICSIPNSMTILDQMMIPVMIDMARNKTTGTFNFTNPGLVSHNEILSLIRDIHKPNLTWENMSREQQLAILKADRSNNLLNTDKLQSLYPDVPDILTGIRREVVSKMKFGHMKWLIFGNKGWIGSMVSKILEQQGEQVVGAQSRADDESSAVEREISEIKPDRVMMSFIGRTHGPGYSTIDYLEQSGKKLVENVKDNLYGPLCLAFICQKYNNIHLTYLGTGCIFEEGQNNFSADEKGFTENDKPNFFGSSYSVVKGFTDRLMHFFDNDVLNLRIRMPITIEQNPRSFITKILSYSRICSIPNSMTILDQMMIPVMIDMARNKTTGTFNFTNPGLVSHNEEILSLIRDIHKPNLTWENMSREQQLAILKADRSNNLLNTDKLQSSLYPDVPDILTGIREVVSKM

Foldseek 3Di:
DEEEEECCVPPLNVVLQVVCVVVVYHYHDDPDQLLVLVSVLVRCVVSVGQAYEYPWADAADPPGLGNLRCLDPPNLCRHCSTQANSVVSCLVNQVVSLHAYEYEAAPQQAADLQPVPVVGQWAELPHQGDDDWGSNSPSSSVNSVVQQVSQQRYAYEHAYQEAELEQDSSHNLNVLLVDQEFAKGKAFHADCVLQSVVSVVCRVVSPGHYAHRGAAGIDIPVLLQVLLCVQPNVPDDHHYDHQVVVCVVGSTGTHGIGHNHVVVCVVVVPRHHPSVVSNVSSNSHDD/DAWEEEEECCVPPLNVVLQVVSVVVVHHYHYDPDQLLPLVSVLVRCVVSVGLAYEYPWADAADVPGLGNLVCLDPPNLVRHCSTQANSVVSCLVNQVVSLHAYEYEAAPQQAADLQPPDPPRQWAELPHQGDDDWGSNNVNSSVNSVVLQVSQQGYEYEHAYQEAELDQDCSHNLNVLLVDQEFAKGKAFHADCVLQSVVSVVCRVVSPGHYAHRGAADIDISCRLQVLLCVQPNVVDDHHYDHQVRVCVVGSTHTHGIHHNHVVVCVVPVPRHHPNRVSNVSSNSD